Protein AF-0000000084778194 (afdb_homodimer)

Nearest PDB structures (foldseek):
  5vju-assembly1_A  TM=3.606E-01  e=4.394E-01  synthetic construct
  8d9p-assembly1_A  TM=3.685E-01  e=3.964E-01  synthetic construct
  8d9o-assembly1_A  TM=4.040E-01  e=1.294E+00  synthetic construct
  6z0c-assembly4_D  TM=4.060E-01  e=1.434E+00  Escherichia coli
  6z0c-assembly1_A  TM=3.832E-01  e=3.437E+00  Escherichia coli

Foldseek 3Di:
DPPPPPPPPPPPPPPPPPPLPQPPPVLLVVLLVLLVVLLVLLVLLLVLQQPLKDWFWDFPDPDPPTDTDIDMDHLVVDVLSVLLNVLSVVSNVVSVVVSVVSVVCVVVVPRCDLVNLVVLLVVLVVSLVSLVVSLVSLVVVLVCQCPNDPVVRGDHNCVGRVSSSVSSVSSSVSSVVSSVSSVVSSVSSVVSSVSSVD/DPPPPPPPPPPPPPPPPPPLPQPPPVLLVVLLVLLVVLLVLLVLLLVLQQPLKDWFWDFPDPDPPTDTDIDMDHLVVDVLSVLLNVLSVVSNVVSVVVSVVSVVCVVVVPRCDLVNLVVLLVVLVVSLVSLVVSLVSLVVVLVCQCPNDPVVRGDHNCVGRVSSSVSSVSSSVSSVVSSVSSVVSSVSSVVSSVSSVD

InterPro domains:
  IPR006459 Casparian strip membrane protein [TIGR01569] (32-192)
  IPR006702 Casparian strip membrane protein domain [PF04535] (29-180)
  IPR044173 Casparian strip membrane protein/CASP-like protein [PTHR36488] (27-194)

Radius of gyration: 29.41 Å; Cα contacts (8 Å, |Δi|>4): 562; chains: 2; bounding box: 45×120×62 Å

Secondary structure (DSSP, 8-state):
------------------------HHHHHHHHHHHHHHHHHHHHHHHHHHT-EEEEEEES-SSSS--EEEEEEEGGG-HHHHHHHHHHHHHHHHHHHHHHHHHHHHHTT----HHHHHHHHHHHHHHHHHHHHHHHHHHHHHHHHHH-BTTTTBPPSTTT-HHHHHHHHHHHHHHHHHHHHHHHHHHHHHHHHHHHH-/------------------------HHHHHHHHHHHHHHHHHHHHHHHHHHT-EEEEEEES-SSSS--EEEEEEEGGG-HHHHHHHHHHHHHHHHHHHHHHHHHHHHHTT----HHHHHHHHHHHHHHHHHHHHHHHHHHHHHHHHHH-BTTTTBPPSTTT-HHHHHHHHHHHHHHHHHHHHHHHHHHHHHHHHHHHH-

Structure (mmCIF, N/CA/C/O backbone):
data_AF-0000000084778194-model_v1
#
loop_
_entity.id
_entity.type
_entity.pdbx_description
1 polymer 'CASP-like protein'
#
loop_
_atom_site.group_PDB
_atom_site.id
_atom_site.type_symbol
_atom_site.label_atom_id
_atom_site.label_alt_id
_atom_site.label_comp_id
_atom_site.label_asym_id
_atom_site.label_entity_id
_atom_site.label_seq_id
_atom_site.pdbx_PDB_ins_code
_atom_site.Cartn_x
_atom_site.Cartn_y
_atom_site.Cartn_z
_atom_site.occupancy
_atom_site.B_iso_or_equiv
_atom_site.auth_seq_id
_atom_site.auth_comp_id
_atom_site.auth_asym_id
_atom_site.auth_atom_id
_atom_site.pdbx_PDB_model_num
ATOM 1 N N . MET A 1 1 ? -17.656 75.062 42.344 1 30.03 1 MET A N 1
ATOM 2 C CA . MET A 1 1 ? -18.234 74.438 41.188 1 30.03 1 MET A CA 1
ATOM 3 C C . MET A 1 1 ? -17.203 73.562 40.469 1 30.03 1 MET A C 1
ATOM 5 O O . MET A 1 1 ? -16.344 74.062 39.781 1 30.03 1 MET A O 1
ATOM 9 N N . ALA A 1 2 ? -16.594 72.5 41.094 1 41.78 2 ALA A N 1
ATOM 10 C CA . ALA A 1 2 ? -15.453 71.625 40.875 1 41.78 2 ALA A CA 1
ATOM 11 C C . ALA A 1 2 ? -15.664 70.812 39.625 1 41.78 2 ALA A C 1
ATOM 13 O O . ALA A 1 2 ? -16.656 70.062 39.5 1 41.78 2 ALA A O 1
ATOM 14 N N . THR A 1 3 ? -15.258 71.438 38.469 1 34.34 3 THR A N 1
ATOM 15 C CA . THR A 1 3 ? -15.336 70.875 37.125 1 34.34 3 THR A CA 1
ATOM 16 C C . THR A 1 3 ? -14.68 69.5 37.062 1 34.34 3 THR A C 1
ATOM 18 O O . THR A 1 3 ? -13.5 69.312 37.406 1 34.34 3 THR A O 1
ATOM 21 N N . ALA A 1 4 ? -15.438 68.438 37.312 1 41.94 4 ALA A N 1
ATOM 22 C CA . ALA A 1 4 ? -15.102 67 37.281 1 41.94 4 ALA A CA 1
ATOM 23 C C . ALA A 1 4 ? -14.43 66.625 35.969 1 41.94 4 ALA A C 1
ATOM 25 O O . ALA A 1 4 ? -14.984 66.875 34.875 1 41.94 4 ALA A O 1
ATOM 26 N N . GLU A 1 5 ? -13.109 66.938 35.875 1 35.25 5 GLU A N 1
ATOM 27 C CA . GLU A 1 5 ? -12.297 66.562 34.719 1 35.25 5 GLU A CA 1
ATOM 28 C C . GLU A 1 5 ? -12.633 65.125 34.281 1 35.25 5 GLU A C 1
ATOM 30 O O . GLU A 1 5 ? -12.617 64.188 35.094 1 35.25 5 GLU A O 1
ATOM 35 N N . ASP A 1 6 ? -13.492 64.938 33.312 1 33.59 6 ASP A N 1
ATOM 36 C CA . ASP A 1 6 ? -13.938 63.75 32.594 1 33.59 6 ASP A CA 1
ATOM 37 C C . ASP A 1 6 ? -12.742 62.906 32.156 1 33.59 6 ASP A C 1
ATOM 39 O O . ASP A 1 6 ? -11.867 63.375 31.438 1 33.59 6 ASP A O 1
ATOM 43 N N . SER A 1 7 ? -12.07 62.156 33.125 1 37.31 7 SER A N 1
ATOM 44 C CA . SER A 1 7 ? -11.055 61.188 32.812 1 37.31 7 SER A CA 1
ATOM 45 C C . SER A 1 7 ? -11.398 60.438 31.516 1 37.31 7 SER A C 1
ATOM 47 O O . SER A 1 7 ? -12.477 59.844 31.406 1 37.31 7 SER A O 1
ATOM 49 N N . GLY A 1 8 ? -11.078 61 30.375 1 33.31 8 GLY A N 1
ATOM 50 C CA . GLY A 1 8 ? -11.164 60.406 29.047 1 33.31 8 GLY A CA 1
ATOM 51 C C . GLY A 1 8 ? -10.766 58.938 29.031 1 33.31 8 GLY A C 1
ATOM 52 O O . GLY A 1 8 ? -9.594 58.594 29.219 1 33.31 8 GLY A O 1
ATOM 53 N N . LYS A 1 9 ? -11.57 58.094 29.719 1 40.88 9 LYS A N 1
ATOM 54 C CA . LYS A 1 9 ? -11.43 56.656 29.516 1 40.88 9 LYS A CA 1
ATOM 55 C C . LYS A 1 9 ? -11.148 56.312 28.047 1 40.88 9 LYS A C 1
ATOM 57 O O . LYS A 1 9 ? -11.984 56.594 27.188 1 40.88 9 LYS A O 1
ATOM 62 N N . THR A 1 10 ? -9.883 56.625 27.578 1 36.25 10 THR A N 1
ATOM 63 C CA . THR A 1 10 ? -9.469 56.062 26.312 1 36.25 10 THR A CA 1
ATOM 64 C C . THR A 1 10 ? -9.953 54.625 26.188 1 36.25 10 THR A C 1
ATOM 66 O O . THR A 1 10 ? -9.609 53.781 27.016 1 36.25 10 THR A O 1
ATOM 69 N N . THR A 1 11 ? -11.164 54.375 25.734 1 33.78 11 THR A N 1
ATOM 70 C CA . THR A 1 11 ? -11.656 53.062 25.328 1 33.78 11 THR A CA 1
ATOM 71 C C . THR A 1 11 ? -10.562 52.281 24.625 1 33.78 11 THR A C 1
ATOM 73 O O . THR A 1 11 ? -10.016 52.719 23.609 1 33.78 11 THR A O 1
ATOM 76 N N . LEU A 1 12 ? -9.617 51.656 25.375 1 32.69 12 LEU A N 1
ATOM 77 C CA . LEU A 1 12 ? -8.766 50.625 24.797 1 32.69 12 LEU A CA 1
ATOM 78 C C . LEU A 1 12 ? -9.5 49.844 23.719 1 32.69 12 LEU A C 1
ATOM 80 O O . LEU A 1 12 ? -10.547 49.25 23.984 1 32.69 12 LEU A O 1
ATOM 84 N N . GLU A 1 13 ? -9.617 50.438 22.5 1 32.16 13 GLU A N 1
ATOM 85 C CA . GLU A 1 13 ? -10.07 49.656 21.359 1 32.16 13 GLU A CA 1
ATOM 86 C C . GLU A 1 13 ? -9.586 48.219 21.438 1 32.16 13 GLU A C 1
ATOM 88 O O . GLU A 1 13 ? -8.391 47.969 21.578 1 32.16 13 GLU A O 1
ATOM 93 N N . SER A 1 14 ? -10.305 47.375 22.266 1 33 14 SER A N 1
ATOM 94 C CA . SER A 1 14 ? -10.164 45.938 22.172 1 33 14 SER A CA 1
ATOM 95 C C . SER A 1 14 ? -9.758 45.5 20.766 1 33 14 SER A C 1
ATOM 97 O O . SER A 1 14 ? -10.508 45.719 19.812 1 33 14 SER A O 1
ATOM 99 N N . GLY A 1 15 ? -8.648 45.938 20.25 1 31.7 15 GLY A N 1
ATOM 100 C CA . GLY A 1 15 ? -8.156 45.406 19 1 31.7 15 GLY A CA 1
ATOM 101 C C . GLY A 1 15 ? -8.602 43.969 18.75 1 31.7 15 GLY A C 1
ATOM 102 O O . GLY A 1 15 ? -8.289 43.062 19.547 1 31.7 15 GLY A O 1
ATOM 103 N N . HIS A 1 16 ? -9.859 43.75 18.312 1 33.34 16 HIS A N 1
ATOM 104 C CA . HIS A 1 16 ? -10.375 42.5 17.828 1 33.34 16 HIS A CA 1
ATOM 105 C C . HIS A 1 16 ? -9.281 41.688 17.125 1 33.34 16 HIS A C 1
ATOM 107 O O . HIS A 1 16 ? -8.703 42.156 16.141 1 33.34 16 HIS A O 1
ATOM 113 N N . ALA A 1 17 ? -8.367 41.125 17.812 1 37.56 17 ALA A N 1
ATOM 114 C CA . ALA A 1 17 ? -7.492 40.125 17.203 1 37.56 17 ALA A CA 1
ATOM 115 C C . ALA A 1 17 ? -8.18 39.438 16.031 1 37.56 17 ALA A C 1
ATOM 117 O O . ALA A 1 17 ? -9.359 39.094 16.109 1 37.56 17 ALA A O 1
ATOM 118 N N . PRO A 1 18 ? -7.871 39.75 14.781 1 36.03 18 PRO A N 1
ATOM 119 C CA . PRO A 1 18 ? -8.516 39.062 13.656 1 36.03 18 PRO A CA 1
ATOM 120 C C . PRO A 1 18 ? -8.844 37.625 13.969 1 36.03 18 PRO A C 1
ATOM 122 O O . PRO A 1 18 ? -8.094 36.938 14.68 1 36.03 18 PRO A O 1
ATOM 125 N N . ALA A 1 19 ? -10.102 37.281 14.156 1 36.75 19 ALA A N 1
ATOM 126 C CA . ALA A 1 19 ? -10.734 35.969 14.352 1 36.75 19 ALA A CA 1
ATOM 127 C C . ALA A 1 19 ? -9.945 34.875 13.648 1 36.75 19 ALA A C 1
ATOM 129 O O . ALA A 1 19 ? -9.555 35.031 12.484 1 36.75 19 ALA A O 1
ATOM 130 N N . ALA A 1 20 ? -9.008 34.312 14.148 1 41.56 20 ALA A N 1
ATOM 131 C CA . ALA A 1 20 ? -8.469 33.062 13.625 1 41.56 20 ALA A CA 1
ATOM 132 C C . ALA A 1 20 ? -9.523 32.281 12.82 1 41.56 20 ALA A C 1
ATOM 134 O O . ALA A 1 20 ? -10.578 31.938 13.352 1 41.56 20 ALA A O 1
ATOM 135 N N . SER A 1 21 ? -9.883 32.656 11.547 1 40.12 21 SER A N 1
ATOM 136 C CA . SER A 1 21 ? -10.945 32.156 10.672 1 40.12 21 SER A CA 1
ATOM 137 C C . SER A 1 21 ? -11.141 30.656 10.828 1 40.12 21 SER A C 1
ATOM 139 O O . SER A 1 21 ? -10.18 29.891 10.727 1 40.12 21 SER A O 1
ATOM 141 N N . ALA A 1 22 ? -11.953 30.109 11.68 1 45.72 22 ALA A N 1
ATOM 142 C CA . ALA A 1 22 ? -12.461 28.75 11.859 1 45.72 22 ALA A CA 1
ATOM 143 C C . ALA A 1 22 ? -12.539 28 10.523 1 45.72 22 ALA A C 1
ATOM 145 O O . ALA A 1 22 ? -12.875 28.594 9.492 1 45.72 22 ALA A O 1
ATOM 146 N N . PRO A 1 23 ? -11.688 27.062 10.227 1 53.03 23 PRO A N 1
ATOM 147 C CA . PRO A 1 23 ? -11.93 26.391 8.953 1 53.03 23 PRO A CA 1
ATOM 148 C C . PRO A 1 23 ? -13.414 26.266 8.633 1 53.03 23 PRO A C 1
ATOM 150 O O . PRO A 1 23 ? -14.227 26.047 9.531 1 53.03 23 PRO A O 1
ATOM 153 N N . PRO A 1 24 ? -13.812 26.828 7.492 1 53.28 24 PRO A N 1
ATOM 154 C CA . PRO A 1 24 ? -15.234 26.891 7.125 1 53.28 24 PRO A CA 1
ATOM 155 C C . PRO A 1 24 ? -15.938 25.547 7.309 1 53.28 24 PRO A C 1
ATOM 157 O O . PRO A 1 24 ? -15.297 24.484 7.234 1 53.28 24 PRO A O 1
ATOM 160 N N . VAL A 1 25 ? -17.125 25.438 8.008 1 56.72 25 VAL A N 1
ATOM 161 C CA . VAL A 1 25 ? -18.172 24.422 8.148 1 56.72 25 VAL A CA 1
ATOM 162 C C . VAL A 1 25 ? -18.125 23.484 6.957 1 56.72 25 VAL A C 1
ATOM 164 O O . VAL A 1 25 ? -18.359 22.266 7.105 1 56.72 25 VAL A O 1
ATOM 167 N N . SER A 1 26 ? -17.422 23.906 5.82 1 69.38 26 SER A N 1
ATOM 168 C CA . SER A 1 26 ? -17.484 23.172 4.57 1 69.38 26 SER A CA 1
ATOM 169 C C . SER A 1 26 ? -16.469 22.031 4.562 1 69.38 26 SER A C 1
ATOM 171 O O . SER A 1 26 ? -16.75 20.938 4.051 1 69.38 26 SER A O 1
ATOM 173 N N . LEU A 1 27 ? -15.508 22.109 5.469 1 81.19 27 LEU A N 1
ATOM 174 C CA . LEU A 1 27 ? -14.508 21.047 5.418 1 81.19 27 LEU A CA 1
ATOM 175 C C . LEU A 1 27 ? -14.922 19.875 6.289 1 81.19 27 LEU A C 1
ATOM 177 O O . LEU A 1 27 ? -14.648 18.719 5.945 1 81.19 27 LEU A O 1
ATOM 181 N N . PHE A 1 28 ? -15.789 20.219 7.223 1 82.06 28 PHE A N 1
ATOM 182 C CA . PHE A 1 28 ? -16.25 19.141 8.102 1 82.06 28 PHE A CA 1
ATOM 183 C C . PHE A 1 28 ? -17.328 18.312 7.426 1 82.06 28 PHE A C 1
ATOM 185 O O . PHE A 1 28 ? -17.375 17.094 7.605 1 82.06 28 PHE A O 1
ATOM 192 N N . SER A 1 29 ? -18.078 19.016 6.746 1 85.94 29 SER A N 1
ATOM 193 C CA . SER A 1 29 ? -19.094 18.281 6.004 1 85.94 29 SER A CA 1
ATOM 194 C C . SER A 1 29 ? -18.469 17.391 4.934 1 85.94 29 SER A C 1
ATOM 196 O O . SER A 1 29 ? -18.938 16.281 4.703 1 85.94 29 SER A O 1
ATOM 198 N N . ALA A 1 30 ? -17.5 17.891 4.27 1 90.12 30 ALA A N 1
ATOM 199 C CA . ALA A 1 30 ? -16.797 17.1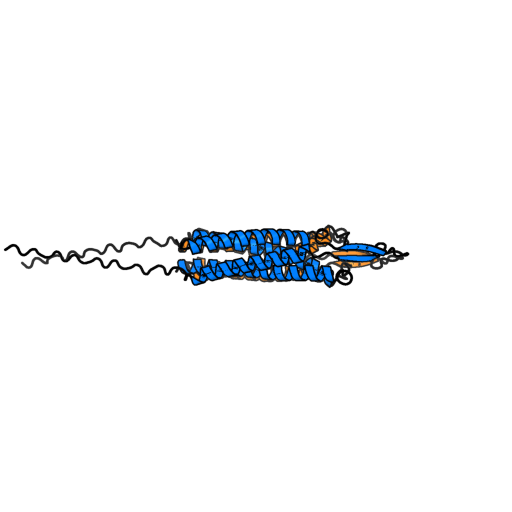09 3.26 1 90.12 30 ALA A CA 1
ATOM 200 C C . ALA A 1 30 ? -16.109 15.891 3.883 1 90.12 30 ALA A C 1
ATOM 202 O O . ALA A 1 30 ? -16.109 14.805 3.295 1 90.12 30 ALA A O 1
ATOM 203 N N . ASP A 1 31 ? -15.633 16.109 5.016 1 92.12 31 ASP A N 1
ATOM 204 C CA . ASP A 1 31 ? -15.008 15.008 5.75 1 92.12 31 ASP A CA 1
ATOM 205 C C . ASP A 1 31 ? -16.016 13.906 6.07 1 92.12 31 ASP A C 1
ATOM 207 O O . ASP A 1 31 ? -15.734 12.727 5.871 1 92.12 31 ASP A O 1
ATOM 211 N N . LEU A 1 32 ? -17.141 14.289 6.508 1 91.81 32 LEU A N 1
ATOM 212 C CA . LEU A 1 32 ? -18.188 13.336 6.871 1 91.81 32 LEU A CA 1
ATOM 213 C C . LEU A 1 32 ? -18.672 12.562 5.645 1 91.81 32 LEU A C 1
ATOM 215 O O . LEU A 1 32 ? -18.844 11.344 5.703 1 91.81 32 LEU A O 1
ATOM 219 N N . VAL A 1 33 ? -18.812 13.227 4.586 1 93.75 33 VAL A N 1
ATOM 220 C CA . VAL A 1 33 ? -19.266 12.578 3.359 1 93.75 33 VAL A CA 1
ATOM 221 C C . VAL A 1 33 ? -18.234 11.57 2.883 1 93.75 33 VAL A C 1
ATOM 223 O O . VAL A 1 33 ? -18.578 10.453 2.482 1 93.75 33 VAL A O 1
ATOM 226 N N . LEU A 1 34 ? -17.016 11.93 2.967 1 96.12 34 LEU A N 1
ATOM 227 C CA . LEU A 1 34 ? -15.953 11.031 2.521 1 96.12 34 LEU A CA 1
ATOM 228 C C . LEU A 1 34 ? -15.859 9.805 3.426 1 96.12 34 LEU A C 1
ATOM 230 O O . LEU A 1 34 ? -15.602 8.695 2.953 1 96.12 34 LEU A O 1
ATOM 234 N N . ARG A 1 35 ? -16.109 9.984 4.652 1 96.5 35 ARG A N 1
ATOM 235 C CA . ARG A 1 35 ? -16.047 8.859 5.582 1 96.5 35 ARG A CA 1
ATOM 236 C C . ARG A 1 35 ? -17.219 7.91 5.375 1 96.5 35 ARG A C 1
ATOM 238 O O . ARG A 1 35 ? -17.062 6.691 5.504 1 96.5 35 ARG A O 1
ATOM 245 N N . LEU A 1 36 ? -18.312 8.445 5.039 1 96.25 36 LEU A N 1
ATOM 246 C CA . LEU A 1 36 ? -19.453 7.609 4.734 1 96.25 36 LEU A CA 1
ATOM 247 C C . LEU A 1 36 ? -19.25 6.844 3.432 1 96.25 36 LEU A C 1
ATOM 249 O O . LEU A 1 36 ? -19.625 5.672 3.326 1 96.25 36 LEU A O 1
ATOM 253 N N . LEU A 1 37 ? -18.672 7.543 2.518 1 97.19 37 LEU A N 1
ATOM 254 C CA . LEU A 1 37 ? -18.344 6.887 1.258 1 97.19 37 LEU A CA 1
ATOM 255 C C . LEU A 1 37 ? -17.328 5.77 1.478 1 97.19 37 LEU A C 1
ATOM 257 O O . LEU A 1 37 ? -17.438 4.703 0.868 1 97.19 37 LEU A O 1
ATOM 261 N N . LEU A 1 38 ? -16.391 6.094 2.332 1 98.06 38 LEU A N 1
ATOM 262 C CA . LEU A 1 38 ? -15.398 5.082 2.678 1 98.06 38 LEU A CA 1
ATOM 263 C C . LEU A 1 38 ? -16.062 3.857 3.301 1 98.06 38 LEU A C 1
ATOM 265 O O . LEU A 1 38 ? -15.719 2.723 2.969 1 98.06 38 LEU A O 1
ATOM 269 N N . PHE A 1 39 ? -17.031 4.035 4.141 1 97.75 39 PHE A N 1
ATOM 270 C CA . PHE A 1 39 ? -17.75 2.941 4.781 1 97.75 39 PHE A CA 1
ATOM 271 C C . PHE A 1 39 ? -18.531 2.133 3.756 1 97.75 39 PHE A C 1
ATOM 273 O O . PHE A 1 39 ? -18.453 0.903 3.736 1 97.75 39 PHE A O 1
ATOM 280 N N . ALA A 1 40 ? -19.188 2.814 2.91 1 97.69 40 ALA A N 1
ATOM 281 C CA . ALA A 1 40 ? -20 2.139 1.903 1 97.69 40 ALA A CA 1
ATOM 282 C C . ALA A 1 40 ? -19.125 1.346 0.934 1 97.69 40 ALA A C 1
ATOM 284 O O . ALA A 1 40 ? -19.438 0.196 0.611 1 97.69 40 ALA A O 1
ATOM 285 N N . ALA A 1 41 ? -18.078 1.978 0.493 1 97.94 41 ALA A N 1
ATOM 286 C CA . ALA A 1 41 ? -17.172 1.311 -0.443 1 97.94 41 ALA A CA 1
ATOM 287 C C . ALA A 1 41 ? -16.5 0.103 0.206 1 97.94 41 ALA A C 1
ATOM 289 O O . ALA A 1 41 ? -16.359 -0.946 -0.424 1 97.94 41 ALA A O 1
ATOM 290 N N . SER A 1 42 ? -16.125 0.217 1.456 1 98.19 42 SER A N 1
ATOM 291 C CA . SER A 1 42 ? -15.477 -0.886 2.156 1 98.19 42 SER A CA 1
ATOM 292 C C . SER A 1 42 ? -16.453 -2.033 2.406 1 98.19 42 SER A C 1
ATOM 294 O O . SER A 1 42 ? -16.094 -3.203 2.252 1 98.19 42 SER A O 1
ATOM 296 N N . LEU A 1 43 ? -17.641 -1.698 2.746 1 97.69 43 LEU A N 1
ATOM 297 C CA . LEU A 1 43 ? -18.656 -2.719 2.982 1 97.69 43 LEU A CA 1
ATOM 298 C C . LEU A 1 43 ? -19 -3.461 1.693 1 97.69 43 LEU A C 1
ATOM 300 O O . LEU A 1 43 ? -19.094 -4.691 1.689 1 97.69 43 LEU A O 1
ATOM 304 N N . SER A 1 44 ? -19.109 -2.717 0.668 1 98 44 SER A N 1
ATOM 305 C CA . SER A 1 44 ? -19.391 -3.33 -0.625 1 98 44 SER A CA 1
ATOM 306 C C . SER A 1 44 ? -18.25 -4.25 -1.06 1 98 44 SER A C 1
ATOM 308 O O . SER A 1 44 ? -18.5 -5.355 -1.552 1 98 44 SER A O 1
ATOM 310 N N . ALA A 1 45 ? -17.047 -3.775 -0.872 1 98.38 45 ALA A N 1
ATOM 311 C CA . ALA A 1 45 ? -15.883 -4.598 -1.214 1 98.38 45 ALA A CA 1
ATOM 312 C C . ALA A 1 45 ? -15.844 -5.867 -0.367 1 98.38 45 ALA A C 1
ATOM 314 O O . ALA A 1 45 ? -15.508 -6.941 -0.866 1 98.38 45 ALA A O 1
ATOM 315 N N . LEU A 1 46 ? -16.188 -5.719 0.85 1 97.56 46 LEU A N 1
ATOM 316 C CA . LEU A 1 46 ? -16.203 -6.848 1.774 1 97.56 46 LEU A CA 1
ATOM 317 C C . LEU A 1 46 ? -17.25 -7.883 1.347 1 97.56 46 LEU A C 1
ATOM 319 O O . LEU A 1 46 ? -16.938 -9.078 1.298 1 97.56 46 LEU A O 1
ATOM 323 N N . VAL A 1 47 ? -18.359 -7.473 0.997 1 96.81 47 VAL A N 1
ATOM 324 C CA . VAL A 1 47 ? -19.438 -8.375 0.579 1 96.81 47 VAL A CA 1
ATOM 325 C C . VAL A 1 47 ? -19.031 -9.078 -0.72 1 96.81 47 VAL A C 1
ATOM 327 O O . VAL A 1 47 ? -19.234 -10.281 -0.865 1 96.81 47 VAL A O 1
ATOM 330 N N . MET A 1 48 ? -18.469 -8.336 -1.614 1 97.31 48 MET A N 1
ATOM 331 C CA . MET A 1 48 ? -18.047 -8.922 -2.881 1 97.31 48 MET A CA 1
ATOM 332 C C . MET A 1 48 ? -16.984 -9.992 -2.654 1 97.31 48 MET A C 1
ATOM 334 O O . MET A 1 48 ? -16.984 -11.031 -3.322 1 97.31 48 MET A O 1
ATOM 338 N N . LEU A 1 49 ? -16.125 -9.742 -1.748 1 97.38 49 LEU A N 1
ATOM 339 C CA . LEU A 1 49 ? -15.07 -10.703 -1.476 1 97.38 49 LEU A CA 1
ATOM 340 C C . LEU A 1 49 ? -15.617 -11.945 -0.776 1 97.38 49 LEU A C 1
ATOM 342 O O . LEU A 1 49 ? -15.234 -13.07 -1.098 1 97.38 49 LEU A O 1
ATOM 346 N N . LEU A 1 50 ? -16.547 -11.727 0.111 1 95.81 50 LEU A N 1
ATOM 347 C CA . LEU A 1 50 ? -17.141 -12.828 0.869 1 95.81 50 LEU A CA 1
ATOM 348 C C . LEU A 1 50 ? -18 -13.711 -0.032 1 95.81 50 LEU A C 1
ATOM 350 O O . LEU A 1 50 ? -18.156 -14.906 0.228 1 95.81 50 LEU A O 1
ATOM 354 N N . THR A 1 51 ? -18.484 -13.141 -1.06 1 95.12 51 THR A N 1
ATOM 355 C CA . THR A 1 51 ? -19.359 -13.883 -1.961 1 95.12 51 THR A CA 1
ATOM 356 C C . THR A 1 51 ? -18.562 -14.453 -3.131 1 95.12 51 THR A C 1
ATOM 358 O O . THR A 1 51 ? -19.125 -15.125 -4 1 95.12 51 THR A O 1
ATOM 361 N N . ALA A 1 52 ? -17.297 -14.273 -3.123 1 95.25 52 ALA A N 1
ATOM 362 C CA . ALA A 1 52 ? -16.453 -14.805 -4.184 1 95.25 52 ALA A CA 1
ATOM 363 C C . ALA A 1 52 ? -16.234 -16.312 -4.008 1 95.25 52 ALA A C 1
ATOM 365 O O . ALA A 1 52 ? -15.242 -16.734 -3.395 1 95.25 52 ALA A O 1
ATOM 366 N N . LYS A 1 53 ? -17.125 -17.078 -4.445 1 93.5 53 LYS A N 1
ATOM 367 C CA . LYS A 1 53 ? -17.062 -18.531 -4.402 1 93.5 53 LYS A CA 1
ATOM 368 C C . LYS A 1 53 ? -17.594 -19.141 -5.695 1 93.5 53 LYS A C 1
ATOM 370 O O . LYS A 1 53 ? -18.562 -18.641 -6.273 1 93.5 53 LYS A O 1
ATOM 375 N N . GLN A 1 54 ? -16.781 -20.125 -6.148 1 93.44 54 GLN A N 1
ATOM 376 C CA . GLN A 1 54 ? -17.172 -20.828 -7.363 1 93.44 54 GLN A CA 1
ATOM 377 C C . GLN A 1 54 ? -16.578 -22.234 -7.402 1 93.44 54 GLN A C 1
ATOM 379 O O . GLN A 1 54 ? -15.422 -22.422 -7.035 1 93.44 54 GLN A O 1
ATOM 384 N N . THR A 1 55 ? -17.406 -23.188 -7.781 1 92.19 55 THR A N 1
ATOM 385 C CA . THR A 1 55 ? -16.953 -24.562 -7.953 1 92.19 55 THR A CA 1
ATOM 386 C C . THR A 1 55 ? -16.844 -24.922 -9.43 1 92.19 55 THR A C 1
ATOM 388 O O . THR A 1 55 ? -17.734 -24.594 -10.219 1 92.19 55 THR A O 1
ATOM 391 N N . ALA A 1 56 ? -15.688 -25.375 -9.805 1 89.56 56 ALA A N 1
ATOM 392 C CA . ALA A 1 56 ? -15.484 -25.812 -11.188 1 89.56 56 ALA A CA 1
ATOM 393 C C . ALA A 1 56 ? -14.898 -27.219 -11.242 1 89.56 56 ALA A C 1
ATOM 395 O O . ALA A 1 56 ? -14.336 -27.703 -10.258 1 89.56 56 ALA A O 1
ATOM 396 N N . ILE A 1 57 ? -15.109 -27.891 -12.43 1 84.5 57 ILE A N 1
ATOM 397 C CA . ILE A 1 57 ? -14.578 -29.234 -12.641 1 84.5 57 ILE A CA 1
ATOM 398 C C . ILE A 1 57 ? -13.188 -29.141 -13.273 1 84.5 57 ILE A C 1
ATOM 400 O O . ILE A 1 57 ? -13.039 -28.609 -14.383 1 84.5 57 ILE A O 1
ATOM 404 N N . VAL A 1 58 ? -12.266 -29.469 -12.43 1 79.69 58 VAL A N 1
ATOM 405 C CA . VAL A 1 58 ? -10.898 -29.375 -12.938 1 79.69 58 VAL A CA 1
ATOM 406 C C . VAL A 1 58 ? -10.227 -30.734 -12.859 1 79.69 58 VAL A C 1
ATOM 408 O O . VAL A 1 58 ? -10.672 -31.609 -12.117 1 79.69 58 VAL A O 1
ATOM 411 N N . SER A 1 59 ? -9.195 -30.891 -13.883 1 75.31 59 SER A N 1
ATOM 412 C CA . SER A 1 59 ? -8.422 -32.125 -13.852 1 75.31 59 SER A CA 1
ATOM 413 C C . SER A 1 59 ? -7.43 -32.125 -12.688 1 75.31 59 SER A C 1
ATOM 415 O O . SER A 1 59 ? -6.566 -31.25 -12.609 1 75.31 59 SER A O 1
ATOM 417 N N . VAL A 1 60 ? -7.602 -33 -11.719 1 67.06 60 VAL A N 1
ATOM 418 C CA . VAL A 1 60 ? -6.766 -33.062 -10.523 1 67.06 60 VAL A CA 1
ATOM 419 C C . VAL A 1 60 ? -5.488 -33.844 -10.82 1 67.06 60 VAL A C 1
ATOM 421 O O . VAL A 1 60 ? -4.484 -33.688 -10.125 1 67.06 60 VAL A O 1
ATOM 424 N N . VAL A 1 61 ? -5.559 -34.75 -11.727 1 60.44 61 VAL A N 1
ATOM 425 C CA . VAL A 1 61 ? -4.387 -35.531 -12.086 1 60.44 61 VAL A CA 1
ATOM 426 C C . VAL A 1 61 ? -3.92 -35.188 -13.492 1 60.44 61 VAL A C 1
ATOM 428 O O . VAL A 1 61 ? -4.719 -35.156 -14.43 1 60.44 61 VAL A O 1
ATOM 431 N N . LEU A 1 62 ? -2.699 -34.594 -13.578 1 59.72 62 LEU A N 1
ATOM 432 C CA . LEU A 1 62 ? -2.156 -34.094 -14.836 1 59.72 62 LEU A CA 1
ATOM 433 C C . LEU A 1 62 ? -1.671 -35.25 -15.719 1 59.72 62 LEU A C 1
ATOM 435 O O . LEU A 1 62 ? -1.322 -35.031 -16.875 1 59.72 62 LEU A O 1
ATOM 439 N N . THR A 1 63 ? -1.623 -36.438 -15.203 1 58.47 63 THR A N 1
ATOM 440 C CA . THR A 1 63 ? -1.213 -37.594 -15.992 1 58.47 63 THR A CA 1
ATOM 441 C C . THR A 1 63 ? -2.424 -38.438 -16.406 1 58.47 63 THR A C 1
ATOM 443 O O . THR A 1 63 ? -3.363 -38.594 -15.617 1 58.47 63 THR A O 1
ATOM 446 N N . PRO A 1 64 ? -2.326 -38.844 -17.656 1 63.03 64 PRO A N 1
ATOM 447 C CA . PRO A 1 64 ? -3.424 -39.719 -18.047 1 63.03 64 PRO A CA 1
ATOM 448 C C . PRO A 1 64 ? -3.547 -40.969 -17.156 1 63.03 64 PRO A C 1
ATOM 450 O O . PRO A 1 64 ? -2.539 -41.469 -16.672 1 63.03 64 PRO A O 1
ATOM 453 N N . PRO A 1 65 ? -4.902 -41.406 -16.906 1 66.31 65 PRO A N 1
ATOM 454 C CA . PRO A 1 65 ? -6.211 -40.875 -17.297 1 66.31 65 PRO A CA 1
ATOM 455 C C . PRO A 1 65 ? -6.641 -39.688 -16.438 1 66.31 65 PRO A C 1
ATOM 457 O O . PRO A 1 65 ? -6.52 -39.75 -15.211 1 66.31 65 PRO A O 1
ATOM 460 N N . PHE A 1 66 ? -7.074 -38.594 -17.078 1 65.75 66 PHE A N 1
ATOM 461 C CA . PHE A 1 66 ? -7.457 -37.344 -16.422 1 65.75 66 PHE A CA 1
ATOM 462 C C . PHE A 1 66 ? -8.641 -37.562 -15.484 1 65.75 66 PHE A C 1
ATOM 464 O O . PHE A 1 66 ? -9.609 -38.25 -15.852 1 65.75 66 PHE A O 1
ATOM 471 N N . ARG A 1 67 ? -8.414 -37.375 -14.172 1 74.06 67 ARG A N 1
ATOM 472 C CA . ARG A 1 67 ? -9.516 -37.438 -13.211 1 74.06 67 ARG A CA 1
ATOM 473 C C . ARG A 1 67 ? -10.07 -36.062 -12.93 1 74.06 67 ARG A C 1
ATOM 475 O O . ARG A 1 67 ? -9.328 -35.156 -12.5 1 74.06 67 ARG A O 1
ATOM 482 N N . LEU A 1 68 ? -11.289 -35.938 -13.398 1 80.75 68 LEU A N 1
ATOM 483 C CA . LEU A 1 68 ? -11.969 -34.656 -13.195 1 80.75 68 LEU A CA 1
ATOM 484 C C . LEU A 1 68 ? -12.672 -34.625 -11.844 1 80.75 68 LEU A C 1
ATOM 486 O O . LEU A 1 68 ? -13.258 -35.625 -11.422 1 80.75 68 LEU A O 1
ATOM 490 N N . ALA A 1 69 ? -12.375 -33.625 -10.969 1 82 69 ALA A N 1
ATOM 491 C CA . ALA A 1 69 ? -13.039 -33.438 -9.68 1 82 69 ALA A CA 1
ATOM 492 C C . ALA A 1 69 ? -13.453 -31.984 -9.477 1 82 69 ALA A C 1
ATOM 494 O O . ALA A 1 69 ? -12.828 -31.062 -10.031 1 82 69 ALA A O 1
ATOM 495 N N . PRO A 1 70 ? -14.586 -31.938 -8.781 1 86.06 70 PRO A N 1
ATOM 496 C CA . PRO A 1 70 ? -15.008 -30.562 -8.477 1 86.06 70 PRO A CA 1
ATOM 497 C C . PRO A 1 70 ? -14.102 -29.891 -7.449 1 86.06 70 PRO A C 1
ATOM 499 O O . PRO A 1 70 ? -13.867 -30.438 -6.371 1 86.06 70 PRO A O 1
ATOM 502 N N . VAL A 1 71 ? -13.539 -28.797 -7.824 1 87.69 71 VAL A N 1
ATOM 503 C CA . VAL A 1 71 ? -12.68 -28.031 -6.926 1 87.69 71 VAL A CA 1
ATOM 504 C C . VAL A 1 71 ? -13.266 -26.641 -6.723 1 87.69 71 VAL A C 1
ATOM 506 O O . VAL A 1 71 ? -13.578 -25.938 -7.688 1 87.69 71 VAL A O 1
ATOM 509 N N . ALA A 1 72 ? -13.414 -26.25 -5.512 1 90.12 72 ALA A N 1
ATOM 510 C CA . ALA A 1 72 ? -13.984 -24.953 -5.18 1 90.12 72 ALA A CA 1
ATOM 511 C C . ALA A 1 72 ? -12.891 -23.891 -5.004 1 90.12 72 ALA A C 1
ATOM 513 O O . ALA A 1 72 ? -11.836 -24.172 -4.441 1 90.12 72 ALA A O 1
ATOM 514 N N . ALA A 1 73 ? -13.219 -22.797 -5.562 1 90.5 73 ALA A N 1
ATOM 515 C CA . ALA A 1 73 ? -12.359 -21.641 -5.352 1 90.5 73 ALA A CA 1
ATOM 516 C C . ALA A 1 73 ? -12.992 -20.672 -4.352 1 90.5 73 ALA A C 1
ATOM 518 O O . ALA A 1 73 ? -14.125 -20.219 -4.535 1 90.5 73 ALA A O 1
ATOM 519 N N . GLN A 1 74 ? -12.227 -20.406 -3.289 1 91.44 74 GLN A N 1
ATOM 520 C CA . GLN A 1 74 ? -12.664 -19.5 -2.234 1 91.44 74 GLN A CA 1
ATOM 521 C C . GLN A 1 74 ? -11.555 -18.547 -1.824 1 91.44 74 GLN A C 1
ATOM 523 O O . GLN A 1 74 ? -10.375 -18.828 -2.037 1 91.44 74 GLN A O 1
ATOM 528 N N . PHE A 1 75 ? -11.992 -17.469 -1.217 1 89.69 75 PHE A N 1
ATOM 529 C CA . PHE A 1 75 ? -11.008 -16.484 -0.786 1 89.69 75 PHE A CA 1
ATOM 530 C C . PHE A 1 75 ? -10.086 -17.062 0.28 1 89.69 75 PHE A C 1
ATOM 532 O O . PHE A 1 75 ? -8.938 -16.641 0.404 1 89.69 75 PHE A O 1
ATOM 539 N N . LYS A 1 76 ? -10.523 -17.984 1.044 1 89.88 76 LYS A N 1
ATOM 540 C CA . LYS A 1 76 ? -9.758 -18.547 2.154 1 89.88 76 LYS A CA 1
ATOM 541 C C . LYS A 1 76 ? -8.57 -19.359 1.651 1 89.88 76 LYS A C 1
ATOM 543 O O . LYS A 1 76 ? -7.645 -19.656 2.414 1 89.88 76 LYS A O 1
ATOM 548 N N . ASP A 1 77 ? -8.594 -19.719 0.45 1 89.75 77 ASP A N 1
ATOM 549 C CA . ASP A 1 77 ? -7.527 -20.531 -0.126 1 89.75 77 ASP A CA 1
ATOM 550 C C . ASP A 1 77 ? -6.32 -19.672 -0.507 1 89.75 77 ASP A C 1
ATOM 552 O O . ASP A 1 77 ? -5.281 -20.203 -0.914 1 89.75 77 ASP A O 1
ATOM 556 N N . SER A 1 78 ? -6.469 -18.422 -0.427 1 92.81 78 SER A N 1
ATOM 557 C CA . SER A 1 78 ? -5.383 -17.5 -0.768 1 92.81 78 SER A CA 1
ATOM 558 C C . SER A 1 78 ? -5.086 -16.547 0.383 1 92.81 78 SER A C 1
ATOM 560 O O . SER A 1 78 ? -5.934 -15.734 0.756 1 92.81 78 SER A O 1
ATOM 562 N N . PRO A 1 79 ? -3.912 -16.625 0.926 1 94.56 79 PRO A N 1
ATOM 563 C CA . PRO A 1 79 ? -3.543 -15.688 1.991 1 94.56 79 PRO A CA 1
ATOM 564 C C . PRO A 1 79 ? -3.641 -14.227 1.555 1 94.56 79 PRO A C 1
ATOM 566 O O . PRO A 1 79 ? -3.926 -13.352 2.377 1 94.56 79 PRO A O 1
ATOM 569 N N . ALA A 1 80 ? -3.324 -13.977 0.323 1 96 80 ALA A N 1
ATOM 570 C CA . ALA A 1 80 ? -3.42 -12.617 -0.202 1 96 80 ALA A CA 1
ATOM 571 C C . ALA A 1 80 ? -4.836 -12.07 -0.057 1 96 80 ALA A C 1
ATOM 573 O O . ALA A 1 80 ? -5.027 -10.922 0.343 1 96 80 ALA A O 1
ATOM 574 N N . LEU A 1 81 ? -5.832 -12.891 -0.317 1 96.94 81 LEU A N 1
ATOM 575 C CA . LEU A 1 81 ? -7.227 -12.469 -0.255 1 96.94 81 LEU A CA 1
ATOM 576 C C . LEU A 1 81 ? -7.707 -12.391 1.19 1 96.94 81 LEU A C 1
ATOM 578 O O . LEU A 1 81 ? -8.547 -11.547 1.525 1 96.94 81 LEU A O 1
ATOM 582 N N . ILE A 1 82 ? -7.121 -13.188 1.995 1 97 82 ILE A N 1
ATOM 583 C CA . ILE A 1 82 ? -7.414 -13.086 3.422 1 97 82 ILE A CA 1
ATOM 584 C C . ILE A 1 82 ? -6.914 -11.75 3.963 1 97 82 ILE A C 1
ATOM 586 O O . ILE A 1 82 ? -7.598 -11.094 4.75 1 97 82 ILE A O 1
ATOM 590 N N . TYR A 1 83 ? -5.746 -11.461 3.551 1 97.62 83 TYR A N 1
ATOM 591 C CA . TYR A 1 83 ? -5.195 -10.18 3.963 1 97.62 83 TYR A CA 1
ATOM 592 C C . TYR A 1 83 ? -6.09 -9.031 3.508 1 97.62 83 TYR A C 1
ATOM 594 O O . TYR A 1 83 ? -6.355 -8.102 4.273 1 97.62 83 TYR A O 1
ATOM 602 N N . LEU A 1 84 ? -6.531 -9.078 2.322 1 98.12 84 LEU A N 1
ATOM 603 C CA . LEU A 1 84 ? -7.445 -8.047 1.836 1 98.12 84 LEU A CA 1
ATOM 604 C C . LEU A 1 84 ? -8.727 -8.016 2.662 1 98.12 84 LEU A C 1
ATOM 606 O O . LEU A 1 84 ? -9.219 -6.945 3.014 1 98.12 84 LEU A O 1
ATOM 610 N N . LEU A 1 85 ? -9.211 -9.172 3.006 1 97.88 85 LEU A N 1
ATOM 611 C CA . LEU A 1 85 ? -10.438 -9.273 3.801 1 97.88 85 LEU A CA 1
ATOM 612 C C . LEU A 1 85 ? -10.25 -8.609 5.164 1 97.88 85 LEU A C 1
ATOM 614 O O . LEU A 1 85 ? -11.102 -7.824 5.594 1 97.88 85 LEU A O 1
ATOM 618 N N . VAL A 1 86 ? -9.219 -8.922 5.797 1 97.62 86 VAL A N 1
ATOM 619 C CA . VAL A 1 86 ? -8.945 -8.375 7.121 1 97.62 86 VAL A CA 1
ATOM 620 C C . VAL A 1 86 ? -8.781 -6.855 7.027 1 97.62 86 VAL A C 1
ATOM 622 O O . VAL A 1 86 ? -9.336 -6.117 7.844 1 97.62 86 VAL A O 1
ATOM 625 N N . ALA A 1 87 ? -8.031 -6.445 6.012 1 97.88 87 ALA A N 1
ATOM 626 C CA . ALA A 1 87 ? -7.824 -5.012 5.828 1 97.88 87 ALA A CA 1
ATOM 627 C C . ALA A 1 87 ? -9.148 -4.293 5.59 1 97.88 87 ALA A C 1
ATOM 629 O O . ALA A 1 87 ? -9.383 -3.211 6.133 1 97.88 87 ALA A O 1
ATOM 630 N N . LEU A 1 88 ? -9.977 -4.902 4.797 1 98.25 88 LEU A N 1
ATOM 631 C CA . LEU A 1 88 ? -11.281 -4.309 4.52 1 98.25 88 LEU A CA 1
ATOM 632 C C . LEU A 1 88 ? -12.141 -4.266 5.777 1 98.25 88 LEU A C 1
ATOM 634 O O . LEU A 1 88 ? -12.828 -3.277 6.031 1 98.25 88 LEU A O 1
ATOM 638 N N . CYS A 1 89 ? -12.062 -5.277 6.59 1 97.94 89 CYS A N 1
ATOM 639 C CA . CYS A 1 89 ? -12.836 -5.328 7.824 1 97.94 89 CYS A CA 1
ATOM 640 C C . CYS A 1 89 ? -12.406 -4.215 8.781 1 97.94 89 CYS A C 1
ATOM 642 O O . CYS A 1 89 ? -13.25 -3.475 9.289 1 97.94 89 CYS A O 1
ATOM 644 N N . VAL A 1 90 ? -11.164 -4.09 8.922 1 97.19 90 VAL A N 1
ATOM 645 C CA . VAL A 1 90 ? -10.656 -3.092 9.859 1 97.19 90 VAL A CA 1
ATOM 646 C C . VAL A 1 90 ? -10.945 -1.69 9.32 1 97.19 90 VAL A C 1
ATOM 648 O O . VAL A 1 90 ? -11.273 -0.782 10.094 1 97.19 90 VAL A O 1
ATOM 651 N N . THR A 1 91 ? -10.789 -1.533 8.055 1 97.25 91 THR A N 1
ATOM 652 C CA . THR A 1 91 ? -11.078 -0.234 7.453 1 97.25 91 THR A CA 1
ATOM 653 C C . THR A 1 91 ? -12.562 0.108 7.59 1 97.25 91 THR A C 1
ATOM 655 O O . THR A 1 91 ? -12.914 1.264 7.832 1 97.25 91 THR A O 1
ATOM 658 N N . CYS A 1 92 ? -13.367 -0.893 7.414 1 96.81 92 CYS A N 1
ATOM 659 C CA . CYS A 1 92 ? -14.805 -0.696 7.582 1 96.81 92 CYS A CA 1
ATOM 660 C C . CYS A 1 92 ? -15.133 -0.261 9 1 96.81 92 CYS A C 1
ATOM 662 O O . CYS A 1 92 ? -15.891 0.692 9.203 1 96.81 92 CYS A O 1
ATOM 664 N N . LEU A 1 93 ? -14.594 -0.863 9.953 1 96.69 93 LEU A N 1
ATOM 665 C CA . LEU A 1 93 ? -14.805 -0.504 11.352 1 96.69 93 LEU A CA 1
ATOM 666 C C . LEU A 1 93 ? -14.266 0.895 11.641 1 96.69 93 LEU A C 1
ATOM 668 O O . LEU A 1 93 ? -14.938 1.696 12.297 1 96.69 93 LEU A O 1
ATOM 672 N N . TYR A 1 94 ? -13.141 1.158 11.148 1 97.19 94 TYR A N 1
ATOM 673 C CA . TYR A 1 94 ? -12.523 2.467 11.336 1 97.19 94 TYR A CA 1
ATOM 674 C C . TYR A 1 94 ? -13.391 3.57 10.742 1 97.19 94 TYR A C 1
ATOM 676 O O . TYR A 1 94 ? -13.594 4.613 11.367 1 97.19 94 TYR A O 1
ATOM 684 N N . SER A 1 95 ? -13.82 3.359 9.547 1 95.94 95 SER A N 1
ATOM 685 C CA . SER A 1 95 ? -14.641 4.367 8.891 1 95.94 95 SER A CA 1
ATOM 686 C C . SER A 1 95 ? -15.938 4.613 9.656 1 95.94 95 SER A C 1
ATOM 688 O O . SER A 1 95 ? -16.391 5.754 9.758 1 95.94 95 SER A O 1
ATOM 690 N N . LEU A 1 96 ? -16.516 3.594 10.188 1 94.69 96 LEU A N 1
ATOM 691 C CA . LEU A 1 96 ? -17.734 3.73 10.977 1 94.69 96 LEU A CA 1
ATOM 692 C C . LEU A 1 96 ? -17.484 4.535 12.242 1 94.69 96 LEU A C 1
ATOM 694 O O . LEU A 1 96 ? -18.219 5.465 12.562 1 94.69 96 LEU A O 1
ATOM 698 N N . LEU A 1 97 ? -16.422 4.23 12.898 1 94.12 97 LEU A N 1
ATOM 699 C CA . LEU A 1 97 ? -16.078 4.91 14.148 1 94.12 97 LEU A CA 1
ATOM 700 C C . LEU A 1 97 ? -15.703 6.367 13.891 1 94.12 97 LEU A C 1
ATOM 702 O O . LEU A 1 97 ? -16.125 7.258 14.633 1 94.12 97 LEU A O 1
ATOM 706 N N . SER A 1 98 ? -14.961 6.602 12.93 1 93.12 98 SER A N 1
ATOM 707 C CA . SER A 1 98 ? -14.555 7.973 12.633 1 93.12 98 SER A CA 1
ATOM 70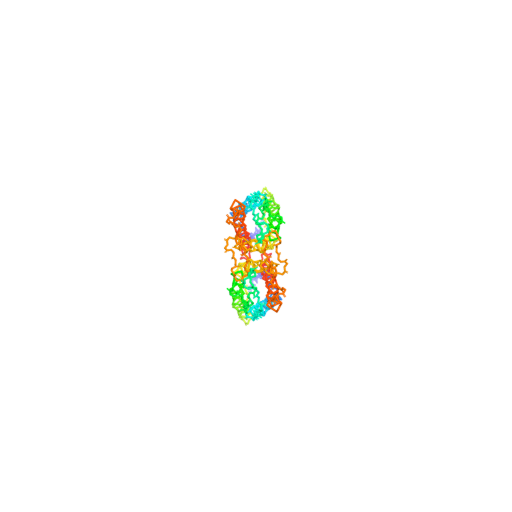8 C C . SER A 1 98 ? -15.727 8.805 12.133 1 93.12 98 SER A C 1
ATOM 710 O O . SER A 1 98 ? -15.812 10 12.414 1 93.12 98 SER A O 1
ATOM 712 N N . ALA A 1 99 ? -16.578 8.211 11.359 1 92.44 99 ALA A N 1
ATOM 713 C CA . ALA A 1 99 ? -17.781 8.914 10.914 1 92.44 99 ALA A CA 1
ATOM 714 C C . ALA A 1 99 ? -18.672 9.289 12.102 1 92.44 99 ALA A C 1
ATOM 716 O O . ALA A 1 99 ? -19.219 10.391 12.148 1 92.44 99 ALA A O 1
ATOM 717 N N . ALA A 1 100 ? -18.797 8.422 13.047 1 90.06 100 ALA A N 1
ATOM 718 C CA . ALA A 1 100 ? -19.594 8.695 14.25 1 90.06 100 ALA A CA 1
ATOM 719 C C . ALA A 1 100 ? -18.984 9.844 15.047 1 90.06 100 ALA A C 1
ATOM 721 O O . ALA A 1 100 ? -19.703 10.695 15.57 1 90.06 100 ALA A O 1
ATOM 722 N N . CYS A 1 101 ? -17.656 9.844 15.078 1 83.06 101 CYS A N 1
ATOM 723 C CA . CYS A 1 101 ? -16.969 10.922 15.781 1 83.06 101 CYS A CA 1
ATOM 724 C C . CYS A 1 101 ? -17.172 12.258 15.078 1 83.06 101 CYS A C 1
ATOM 726 O O . CYS A 1 101 ? -17.391 13.273 15.727 1 83.06 101 CYS A O 1
ATOM 728 N N . SER A 1 102 ? -17.125 12.25 13.836 1 83.31 102 SER A N 1
ATOM 729 C CA . SER A 1 102 ? -17.328 13.469 13.07 1 83.31 102 SER A CA 1
ATOM 730 C C . SER A 1 102 ? -18.766 13.961 13.211 1 83.31 102 SER A C 1
ATOM 732 O O . SER A 1 102 ? -19 15.172 13.297 1 83.31 102 SER A O 1
ATOM 734 N N . LEU A 1 103 ? -19.703 13.07 13.219 1 85.12 103 LEU A N 1
ATOM 735 C CA . 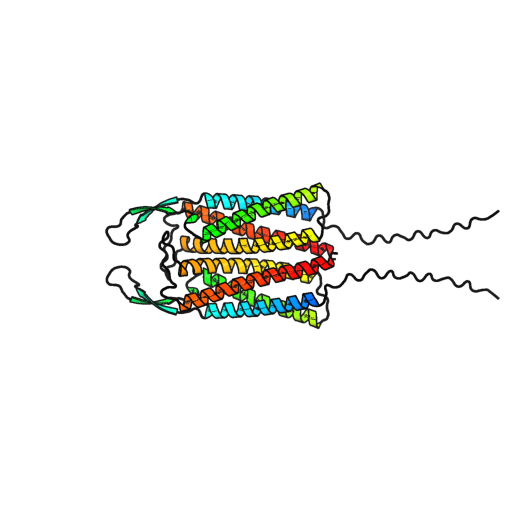LEU A 1 103 ? -21.109 13.43 13.375 1 85.12 103 LEU A CA 1
ATOM 736 C C . LEU A 1 103 ? -21.359 14.039 14.75 1 85.12 103 LEU A C 1
ATOM 738 O O . LEU A 1 103 ? -22.109 15.016 14.875 1 85.12 103 LEU A O 1
ATOM 742 N N . LYS A 1 104 ? -20.734 13.547 15.742 1 83.44 104 LYS A N 1
ATOM 743 C CA . LYS A 1 104 ? -20.875 14.078 17.094 1 83.44 104 LYS A CA 1
ATOM 744 C C . LYS A 1 104 ? -20.281 15.469 17.203 1 83.44 104 LYS A C 1
ATOM 746 O O . LYS A 1 104 ? -20.828 16.344 17.891 1 83.44 104 LYS A O 1
ATOM 751 N N . SER A 1 105 ? -19.172 15.602 16.594 1 78.44 105 SER A N 1
ATOM 752 C CA . SER A 1 105 ? -18.531 16.906 16.625 1 78.44 105 SER A CA 1
ATOM 753 C C . SER A 1 105 ? -19.406 17.969 15.945 1 78.44 105 SER A C 1
ATOM 755 O O . SER A 1 105 ? -19.484 19.109 16.422 1 78.44 105 SER A O 1
ATOM 757 N N . ILE A 1 106 ? -20 17.656 14.875 1 79.19 106 ILE A N 1
ATOM 758 C CA . ILE A 1 106 ? -20.859 18.578 14.148 1 79.19 106 ILE A CA 1
ATOM 759 C C . ILE A 1 106 ? -22.109 18.891 14.992 1 79.19 106 ILE A C 1
ATOM 761 O O . ILE A 1 106 ? -22.547 20.047 15.062 1 79.19 106 ILE A O 1
ATOM 765 N N . SER A 1 107 ? -22.625 17.953 15.578 1 82.75 107 SER A N 1
ATOM 766 C CA . SER A 1 107 ? -23.844 18.109 16.375 1 82.75 107 SER A CA 1
ATOM 767 C C . SER A 1 107 ? -23.578 18.953 17.625 1 82.75 107 SER A C 1
ATOM 769 O O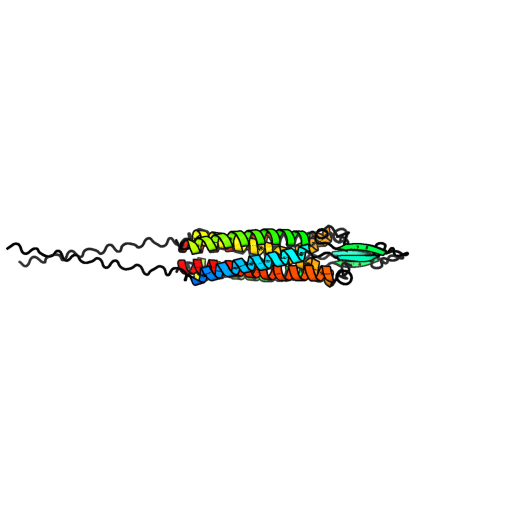 . SER A 1 107 ? -24.438 19.719 18.047 1 82.75 107 SER A O 1
ATOM 771 N N . MET A 1 108 ? -22.391 18.859 18.141 1 80.44 108 MET A N 1
ATOM 772 C CA . MET A 1 108 ? -22.078 19.609 19.344 1 80.44 108 MET A CA 1
ATOM 773 C C . MET A 1 108 ? -21.484 20.969 19.016 1 80.44 108 MET A C 1
ATOM 775 O O . MET A 1 108 ? -21.188 21.766 19.906 1 80.44 108 MET A O 1
ATOM 779 N N . SER A 1 109 ? -21.5 21.375 17.859 1 71.69 109 SER A N 1
ATOM 780 C CA . SER A 1 109 ? -20.953 22.656 17.391 1 71.69 109 SER A CA 1
ATOM 781 C C . SER A 1 109 ? -19.547 22.891 17.922 1 71.69 109 SER A C 1
ATOM 783 O O . SER A 1 109 ? -19.203 24.016 18.266 1 71.69 109 SER A O 1
ATOM 785 N N . SER A 1 110 ? -18.984 21.797 18.281 1 66.25 110 SER A N 1
ATOM 786 C CA . SER A 1 110 ? -17.641 21.969 18.797 1 66.25 110 SER A CA 1
ATOM 787 C C . SER A 1 110 ? -16.609 21.922 17.656 1 66.25 110 SER A C 1
ATOM 789 O O . SER A 1 110 ? -16.766 21.172 16.703 1 66.25 110 SER A O 1
ATOM 791 N N . VAL A 1 111 ? -15.898 23.062 17.484 1 64.94 111 VAL A N 1
ATOM 792 C CA . VAL A 1 111 ? -14.82 23.125 16.5 1 64.94 111 VAL A CA 1
ATOM 793 C C . VAL A 1 111 ? -13.812 22.016 16.766 1 64.94 111 VAL A C 1
ATOM 795 O O . VAL A 1 111 ? -13.445 21.75 17.906 1 64.94 111 VAL A O 1
ATOM 798 N N . CYS A 1 112 ? -13.727 21.078 15.797 1 73.06 112 CYS A N 1
ATOM 799 C CA . CYS A 1 112 ? -12.734 20.016 15.93 1 73.06 112 CYS A CA 1
ATOM 800 C C . CYS A 1 112 ? -11.375 20.594 16.328 1 73.06 112 CYS A C 1
ATOM 802 O O . CYS A 1 112 ? -10.875 21.516 15.688 1 73.06 112 CYS A O 1
ATOM 804 N N . SER A 1 113 ? -10.945 20.25 17.484 1 82.12 113 SER A N 1
ATOM 805 C CA . SER A 1 113 ? -9.664 20.719 18 1 82.12 113 SER A CA 1
ATOM 806 C C . SER A 1 113 ? -8.523 20.312 17.078 1 82.12 113 SER A C 1
ATOM 808 O O . SER A 1 113 ? -8.664 19.375 16.281 1 82.12 113 SER A O 1
ATOM 810 N N . ALA A 1 114 ? -7.551 21.062 17.094 1 85.88 114 ALA A N 1
ATOM 811 C CA . ALA A 1 114 ? -6.352 20.781 16.328 1 85.88 114 ALA A CA 1
ATOM 812 C C . ALA A 1 114 ? -5.793 19.406 16.656 1 85.88 114 ALA A C 1
ATOM 814 O O . ALA A 1 114 ? -5.242 18.719 15.797 1 85.88 114 ALA A O 1
ATOM 815 N N . LYS A 1 115 ? -6.012 18.984 17.891 1 87.25 115 LYS A N 1
ATOM 816 C CA . LYS A 1 115 ? -5.551 17.672 18.328 1 87.25 115 LYS A CA 1
ATOM 817 C C . LYS A 1 115 ? -6.324 16.562 17.625 1 87.25 115 LYS A C 1
ATOM 819 O O . LYS A 1 115 ? -5.738 15.547 17.219 1 87.25 115 LYS A O 1
ATOM 824 N N . THR A 1 116 ? -7.547 16.719 17.562 1 87.44 116 THR A N 1
ATOM 825 C CA . THR A 1 116 ? -8.383 15.719 16.922 1 87.44 116 THR A CA 1
ATOM 826 C C . THR A 1 116 ? -8.062 15.625 15.43 1 87.44 116 THR A C 1
ATOM 828 O O . THR A 1 116 ? -8.023 14.523 14.875 1 87.44 116 THR A O 1
ATOM 831 N N . LEU A 1 117 ? -7.805 16.766 14.852 1 88.19 117 LEU A N 1
ATOM 832 C CA . LEU A 1 117 ? -7.441 16.781 13.438 1 88.19 117 LEU A CA 1
ATOM 833 C C . LEU A 1 117 ? -6.117 16.047 13.211 1 88.19 117 LEU A C 1
ATOM 835 O O . LEU A 1 117 ? -5.98 15.281 12.258 1 88.19 117 LEU A O 1
ATOM 839 N N . PHE A 1 118 ? -5.262 16.297 14.094 1 91.44 118 PHE A N 1
ATOM 840 C CA . PHE A 1 118 ? -3.959 15.641 14 1 91.44 118 PHE A CA 1
ATOM 841 C C . PHE A 1 118 ? -4.098 14.133 14.133 1 91.44 118 PHE A C 1
ATOM 843 O O . PHE A 1 118 ? -3.484 13.375 13.375 1 91.44 118 PHE A O 1
ATOM 850 N N . LEU A 1 119 ? -4.871 13.695 15.039 1 91.88 119 LEU A N 1
ATOM 851 C CA . LEU A 1 119 ? -5.074 12.266 15.258 1 91.88 119 LEU A CA 1
ATOM 852 C C . LEU A 1 119 ? -5.758 11.625 14.047 1 91.88 119 LEU A C 1
ATOM 854 O O . LEU A 1 119 ? -5.418 10.508 13.656 1 91.88 119 LEU A O 1
ATOM 858 N N . LEU A 1 120 ? -6.637 12.328 13.477 1 92.62 120 LEU A N 1
ATOM 859 C CA . LEU A 1 120 ? -7.324 11.812 12.297 1 92.62 120 LEU A CA 1
ATOM 860 C C . LEU A 1 120 ? -6.359 11.695 11.117 1 92.62 120 LEU A C 1
ATOM 862 O O . LEU A 1 120 ? -6.441 10.734 10.344 1 92.62 120 LEU A O 1
ATOM 866 N N . ILE A 1 121 ? -5.496 12.586 10.961 1 93.31 121 ILE A N 1
ATOM 867 C CA . ILE A 1 121 ? -4.5 12.523 9.898 1 93.31 121 ILE A CA 1
ATOM 868 C C . ILE A 1 121 ? -3.619 11.289 10.094 1 93.31 121 ILE A C 1
ATOM 870 O O . ILE A 1 121 ? -3.381 10.531 9.148 1 93.31 121 ILE A O 1
ATOM 874 N N . LEU A 1 122 ? -3.227 11.031 11.297 1 94 122 LEU A N 1
ATOM 875 C CA . LEU A 1 122 ? -2.357 9.898 11.602 1 94 122 LEU A CA 1
ATOM 876 C C . LEU A 1 122 ? -3.045 8.578 11.273 1 94 122 LEU A C 1
ATOM 878 O O . LEU A 1 122 ? -2.461 7.715 10.617 1 94 122 LEU A O 1
ATOM 882 N N . LEU A 1 123 ? -4.211 8.477 11.695 1 95.25 123 LEU A N 1
ATOM 883 C CA . LEU A 1 123 ? -4.953 7.234 11.477 1 95.25 123 LEU A CA 1
ATOM 884 C C . LEU A 1 123 ? -5.301 7.062 10.008 1 95.25 123 LEU A C 1
ATOM 886 O O . LEU A 1 123 ? -5.211 5.953 9.469 1 95.25 123 LEU A O 1
ATOM 890 N N . ASP A 1 124 ? -5.652 8.141 9.391 1 95.94 124 ASP A N 1
ATOM 891 C CA . ASP A 1 124 ? -5.969 8.062 7.969 1 95.94 124 ASP A CA 1
ATOM 892 C C . ASP A 1 124 ? -4.746 7.633 7.156 1 95.94 124 ASP A C 1
ATOM 894 O O . ASP A 1 124 ? -4.863 6.828 6.23 1 95.94 124 ASP A O 1
ATOM 898 N N . VAL A 1 125 ? -3.633 8.156 7.48 1 95.62 125 VAL A N 1
ATOM 899 C CA . VAL A 1 125 ? -2.408 7.812 6.77 1 95.62 125 VAL A CA 1
ATOM 900 C C . VAL A 1 125 ? -2.055 6.348 7.027 1 95.62 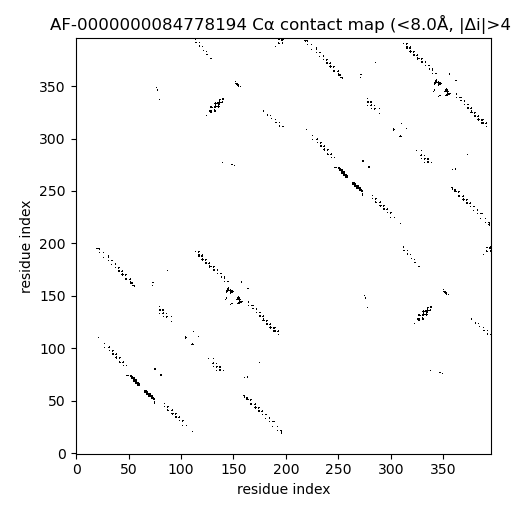125 VAL A C 1
ATOM 902 O O . VAL A 1 125 ? -1.688 5.617 6.105 1 95.62 125 VAL A O 1
ATOM 905 N N . PHE A 1 126 ? -2.223 5.93 8.227 1 94.69 126 PHE A N 1
ATOM 906 C CA . PHE A 1 126 ? -1.915 4.559 8.602 1 94.69 126 PHE A CA 1
ATOM 907 C C . PHE A 1 126 ? -2.83 3.576 7.883 1 94.69 126 PHE A C 1
ATOM 909 O O . PHE A 1 126 ? -2.361 2.6 7.293 1 94.69 126 PHE A O 1
ATOM 916 N N . TYR A 1 127 ? -4.047 3.822 7.879 1 96.38 127 TYR A N 1
ATOM 917 C CA . TYR A 1 127 ? -5 2.934 7.23 1 96.38 127 TYR A CA 1
ATOM 918 C C . TYR A 1 127 ? -4.859 2.994 5.715 1 96.38 127 TYR A C 1
ATOM 920 O O . TYR A 1 127 ? -5.098 2 5.023 1 96.38 127 TYR A O 1
ATOM 928 N N . ALA A 1 128 ? -4.492 4.164 5.184 1 96.88 128 ALA A N 1
ATOM 929 C CA . ALA A 1 128 ? -4.254 4.266 3.748 1 96.88 128 ALA A CA 1
ATOM 930 C C . ALA A 1 128 ? -3.119 3.342 3.314 1 96.88 128 ALA A C 1
ATOM 932 O O . ALA A 1 128 ? -3.211 2.68 2.279 1 96.88 128 ALA A O 1
ATOM 933 N N . ALA A 1 129 ? -2.102 3.266 4.109 1 95.94 129 ALA A N 1
ATOM 934 C CA . ALA A 1 129 ? -0.958 2.412 3.795 1 95.94 129 ALA A CA 1
ATOM 935 C C . ALA A 1 129 ? -1.338 0.937 3.871 1 95.94 129 ALA A C 1
ATOM 937 O O . ALA A 1 129 ? -0.962 0.146 3.002 1 95.94 129 ALA A O 1
ATOM 938 N N . ILE A 1 130 ? -2.074 0.623 4.844 1 96.5 130 ILE A N 1
ATOM 939 C CA . ILE A 1 130 ? -2.51 -0.759 5.016 1 96.5 130 ILE A CA 1
ATOM 940 C C . ILE A 1 130 ? -3.418 -1.161 3.857 1 96.5 130 ILE A C 1
ATOM 942 O O . ILE A 1 130 ? -3.24 -2.225 3.26 1 96.5 130 ILE A O 1
ATOM 946 N N . MET A 1 131 ? -4.348 -0.288 3.561 1 97.88 131 MET A N 1
ATOM 947 C CA . MET A 1 131 ? -5.281 -0.576 2.477 1 97.88 131 MET A CA 1
ATOM 948 C C . MET A 1 131 ? -4.555 -0.661 1.139 1 97.88 131 MET A C 1
ATOM 950 O O . MET A 1 131 ? -4.863 -1.524 0.314 1 97.88 131 MET A O 1
ATOM 954 N N . ALA A 1 132 ? -3.635 0.18 0.958 1 97.62 132 ALA A N 1
ATOM 955 C CA . ALA A 1 132 ? -2.857 0.153 -0.278 1 97.62 132 ALA A CA 1
ATOM 956 C C . ALA A 1 132 ? -2.037 -1.13 -0.383 1 97.62 132 ALA A C 1
ATOM 958 O O . ALA A 1 132 ? -1.972 -1.746 -1.448 1 97.62 132 ALA A O 1
ATOM 959 N N . SER A 1 133 ? -1.473 -1.529 0.728 1 97.69 133 SER A N 1
ATOM 960 C CA . SER A 1 133 ? -0.688 -2.76 0.728 1 97.69 133 SER A CA 1
ATOM 961 C C . SER A 1 133 ? -1.57 -3.979 0.483 1 97.69 133 SER A C 1
ATOM 963 O O . SER A 1 133 ? -1.207 -4.867 -0.289 1 97.69 133 SER A O 1
ATOM 965 N N . ALA A 1 134 ? -2.684 -3.967 1.166 1 98.31 134 ALA A N 1
ATOM 966 C CA . ALA A 1 134 ? -3.615 -5.074 0.967 1 98.31 134 ALA A CA 1
ATOM 967 C C . ALA A 1 134 ? -4.125 -5.109 -0.47 1 98.31 134 ALA A C 1
ATOM 969 O O . ALA A 1 134 ? -4.297 -6.188 -1.048 1 98.31 134 ALA A O 1
ATOM 970 N N . THR A 1 135 ? -4.41 -3.971 -1.018 1 98 135 THR A N 1
ATOM 971 C CA . THR A 1 135 ? -4.855 -3.867 -2.402 1 98 135 THR A CA 1
ATOM 972 C C . THR A 1 135 ? -3.773 -4.367 -3.355 1 98 135 THR A C 1
ATOM 974 O O . THR A 1 135 ? -4.062 -5.121 -4.289 1 98 135 THR A O 1
ATOM 977 N N . GLY A 1 136 ? -2.582 -3.965 -3.123 1 97.62 136 GLY A N 1
ATOM 978 C CA . GLY A 1 136 ? -1.484 -4.473 -3.93 1 97.62 136 GLY A CA 1
ATOM 979 C C . GLY A 1 136 ? -1.329 -5.98 -3.846 1 97.62 136 GLY A C 1
ATOM 980 O O . GLY A 1 136 ? -1.101 -6.641 -4.859 1 97.62 136 GLY A O 1
ATOM 981 N N . THR A 1 137 ? -1.427 -6.469 -2.627 1 97.75 137 THR A N 1
ATOM 982 C CA . THR A 1 137 ? -1.309 -7.906 -2.389 1 97.75 137 THR A CA 1
ATOM 983 C C . THR A 1 137 ? -2.379 -8.672 -3.16 1 97.75 137 THR A C 1
ATOM 985 O O . THR A 1 137 ? -2.064 -9.586 -3.922 1 97.75 137 THR A O 1
ATOM 988 N N . ALA A 1 138 ? -3.57 -8.289 -2.967 1 97.81 138 ALA A N 1
ATOM 989 C CA . ALA A 1 138 ? -4.676 -8.945 -3.654 1 97.81 138 ALA A CA 1
ATOM 990 C C . ALA A 1 138 ? -4.598 -8.719 -5.16 1 97.81 138 ALA A C 1
ATOM 992 O O . ALA A 1 138 ? -4.906 -9.617 -5.949 1 97.81 138 ALA A O 1
ATOM 993 N N . GLY A 1 139 ? -4.211 -7.566 -5.523 1 96.5 139 GLY A N 1
ATOM 994 C CA . GLY A 1 139 ? -4.082 -7.25 -6.938 1 96.5 139 GLY A CA 1
ATOM 995 C C . GLY A 1 139 ? -3.055 -8.109 -7.652 1 96.5 139 GLY A C 1
ATOM 996 O O . GLY A 1 139 ? -3.254 -8.492 -8.805 1 96.5 139 GLY A O 1
ATOM 997 N N . ALA A 1 140 ? -1.978 -8.391 -7.008 1 96.88 140 ALA A N 1
ATOM 998 C CA . ALA A 1 140 ? -0.931 -9.211 -7.613 1 96.88 140 ALA A CA 1
ATOM 999 C C . ALA A 1 140 ? -1.43 -10.625 -7.875 1 96.88 140 ALA A C 1
ATOM 1001 O O . ALA A 1 140 ? -1.245 -11.164 -8.969 1 96.88 140 ALA A O 1
ATOM 1002 N N . VAL A 1 141 ? -2.057 -11.188 -6.891 1 95.38 141 VAL A N 1
ATOM 1003 C CA . VAL A 1 141 ? -2.551 -12.555 -7.027 1 95.38 141 VAL A CA 1
ATOM 1004 C C . VAL A 1 141 ? -3.674 -12.594 -8.062 1 95.38 141 VAL A C 1
ATOM 1006 O O . VAL A 1 141 ? -3.76 -13.531 -8.852 1 95.38 141 VAL A O 1
ATOM 1009 N N . ALA A 1 142 ? -4.484 -11.547 -8.008 1 95.56 142 ALA A N 1
ATOM 1010 C CA . ALA A 1 142 ? -5.559 -11.477 -8.992 1 95.56 142 ALA A CA 1
ATOM 1011 C C . ALA A 1 142 ? -5 -11.352 -10.406 1 95.56 142 ALA A C 1
ATOM 1013 O O . ALA A 1 142 ? -5.547 -11.93 -11.352 1 95.56 142 ALA A O 1
ATOM 1014 N N . TRP A 1 143 ? -3.973 -10.68 -10.516 1 94.81 143 TRP A N 1
ATOM 1015 C CA . TRP A 1 143 ? -3.35 -10.508 -11.828 1 94.81 143 TRP A CA 1
ATOM 1016 C C . TRP A 1 143 ? -2.775 -11.828 -12.328 1 94.81 143 TRP A C 1
ATOM 1018 O O . TRP A 1 143 ? -2.959 -12.188 -13.492 1 94.81 143 TRP A O 1
ATOM 1028 N N . VAL A 1 144 ? -2.125 -12.555 -11.516 1 94 144 VAL A N 1
ATOM 1029 C CA . VAL A 1 144 ? -1.582 -13.859 -11.875 1 94 144 VAL A CA 1
ATOM 1030 C C . VAL A 1 144 ? -2.723 -14.82 -12.211 1 94 144 VAL A C 1
ATOM 1032 O O . VAL A 1 144 ? -2.617 -15.617 -13.148 1 94 144 VAL A O 1
ATOM 1035 N N . GLY A 1 145 ? -3.756 -14.758 -11.445 1 93.56 145 GLY A N 1
ATOM 1036 C CA . GLY A 1 145 ? -4.906 -15.602 -11.742 1 93.56 145 GLY A CA 1
ATOM 1037 C C . GLY A 1 145 ? -5.535 -15.297 -13.086 1 93.56 145 GLY A C 1
ATOM 1038 O O . GLY A 1 145 ? -6.047 -16.203 -13.758 1 93.56 145 GLY A O 1
ATOM 1039 N N . LEU A 1 146 ? -5.504 -14.07 -13.492 1 93.75 146 LEU A N 1
A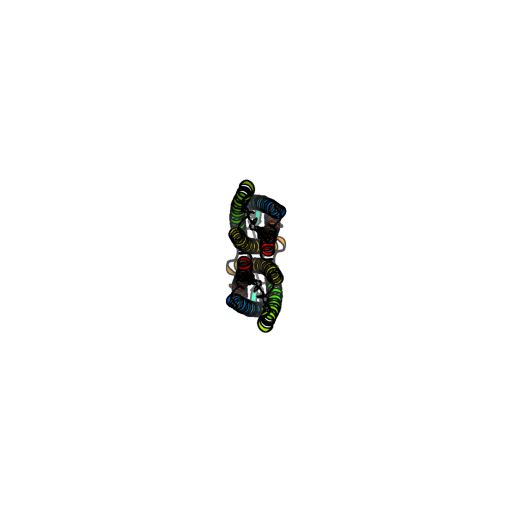TOM 1040 C CA . LEU A 1 146 ? -6.129 -13.617 -14.734 1 93.75 146 LEU A CA 1
ATOM 1041 C C . LEU A 1 146 ? -5.234 -13.922 -15.93 1 93.75 146 LEU A C 1
ATOM 1043 O O . LEU A 1 146 ? -5.703 -14.43 -16.953 1 93.75 146 LEU A O 1
ATOM 1047 N N . LYS A 1 147 ? -3.881 -13.625 -15.812 1 93.81 147 LYS A N 1
ATOM 1048 C CA . LYS A 1 147 ? -2.984 -13.688 -16.969 1 93.81 147 LYS A CA 1
ATOM 1049 C C . LYS A 1 147 ? -2.08 -14.914 -16.891 1 93.81 147 LYS A C 1
ATOM 1051 O O . LYS A 1 147 ? -1.512 -15.336 -17.891 1 93.81 147 LYS A O 1
ATOM 1056 N N . GLY A 1 148 ? -2 -15.453 -15.727 1 92.31 148 GLY A N 1
ATOM 1057 C CA . GLY A 1 148 ? -1.004 -16.5 -15.555 1 92.31 148 GLY A CA 1
ATOM 1058 C C . GLY A 1 148 ? 0.419 -16 -15.727 1 92.31 148 GLY A C 1
ATOM 1059 O O . GLY A 1 148 ? 0.654 -14.797 -15.812 1 92.31 148 GLY A O 1
ATOM 1060 N N . ASN A 1 149 ? 1.407 -16.922 -15.555 1 90.12 149 ASN A N 1
ATOM 1061 C CA . ASN A 1 149 ? 2.826 -16.641 -15.75 1 90.12 149 ASN A CA 1
ATOM 1062 C C . ASN A 1 149 ? 3.547 -17.828 -16.391 1 90.12 149 ASN A C 1
ATOM 1064 O O . ASN A 1 149 ? 3.736 -18.859 -15.75 1 90.12 149 ASN A O 1
ATOM 1068 N N . SER A 1 150 ? 3.979 -17.609 -17.656 1 86.06 150 SER A N 1
ATOM 1069 C CA . SER A 1 150 ? 4.609 -18.703 -18.391 1 86.06 150 SER A CA 1
ATOM 1070 C C . SER A 1 150 ? 6.012 -18.984 -17.875 1 86.06 150 SER A C 1
ATOM 1072 O O . SER A 1 150 ? 6.477 -20.125 -17.906 1 86.06 150 SER A O 1
ATOM 1074 N N . HIS A 1 151 ? 6.605 -17.891 -17.422 1 83.94 151 HIS A N 1
ATOM 1075 C CA . HIS A 1 151 ? 7.965 -18.078 -16.938 1 83.94 151 HIS A CA 1
ATOM 1076 C C . HIS A 1 151 ? 7.984 -18.938 -15.672 1 83.94 151 HIS A C 1
ATOM 1078 O O . HIS A 1 151 ? 8.859 -19.797 -15.508 1 83.94 151 HIS A O 1
ATOM 1084 N N . THR A 1 152 ? 6.984 -18.812 -14.797 1 85.31 152 THR A N 1
ATOM 1085 C CA . THR A 1 152 ? 6.891 -19.578 -13.555 1 85.31 152 THR A CA 1
ATOM 1086 C C . THR A 1 152 ? 5.973 -20.781 -13.727 1 85.31 152 THR A C 1
ATOM 1088 O O . THR A 1 152 ? 5.871 -21.625 -12.836 1 85.31 152 THR A O 1
ATOM 1091 N N . ARG A 1 153 ? 5.293 -20.812 -14.773 1 85.44 153 ARG A N 1
ATOM 1092 C CA . ARG A 1 153 ? 4.352 -21.875 -15.102 1 85.44 153 ARG A CA 1
ATOM 1093 C C . ARG A 1 153 ? 3.154 -21.859 -14.156 1 85.44 153 ARG A C 1
ATOM 1095 O O . ARG A 1 153 ? 2.695 -22.906 -13.711 1 85.44 153 ARG A O 1
ATOM 1102 N N . TRP A 1 154 ? 2.803 -20.781 -13.703 1 89.69 154 TRP A N 1
ATOM 1103 C CA . TRP A 1 154 ? 1.556 -20.594 -12.969 1 89.69 154 TRP A CA 1
ATOM 1104 C C . TRP A 1 154 ? 0.378 -20.422 -13.922 1 89.69 154 TRP A C 1
ATOM 1106 O O . TRP A 1 154 ? 0.318 -19.453 -14.672 1 89.69 154 TRP A O 1
ATOM 1116 N N . ASN A 1 155 ? -0.561 -21.281 -13.828 1 88.12 155 ASN A N 1
ATOM 1117 C CA . ASN A 1 155 ? -1.677 -21.281 -14.773 1 88.12 155 ASN A CA 1
ATOM 1118 C C . ASN A 1 155 ? -2.725 -20.234 -14.398 1 88.12 155 ASN A C 1
ATOM 1120 O O . ASN A 1 155 ? -2.883 -19.906 -13.219 1 88.12 155 ASN A O 1
ATOM 1124 N N . LYS A 1 156 ? -3.426 -19.859 -15.492 1 90.88 156 LYS A N 1
ATOM 1125 C CA . LYS A 1 156 ? -4.555 -18.953 -15.289 1 90.88 156 LYS A CA 1
ATOM 1126 C C . LYS A 1 156 ? -5.699 -19.672 -14.57 1 90.88 156 LYS A C 1
ATOM 1128 O O . LYS A 1 156 ? -5.977 -20.844 -14.828 1 90.88 156 LYS A O 1
ATOM 1133 N N . ILE A 1 157 ? -6.363 -18.953 -13.781 1 90.62 157 ILE A N 1
ATOM 1134 C CA . ILE A 1 157 ? -7.445 -19.531 -12.984 1 90.62 157 ILE A CA 1
ATOM 1135 C C . ILE A 1 157 ? -8.781 -18.938 -13.438 1 90.62 157 ILE A C 1
ATOM 1137 O O . ILE A 1 157 ? -9.82 -19.609 -13.344 1 90.62 157 ILE A O 1
ATOM 1141 N N . CYS A 1 158 ? -8.719 -17.797 -13.992 1 93.06 158 CYS A N 1
ATOM 1142 C CA . CYS A 1 158 ? -9.945 -17.078 -14.281 1 93.06 158 CYS A CA 1
ATOM 1143 C C . CYS A 1 158 ? -10.656 -17.672 -15.5 1 93.06 158 CYS A C 1
ATOM 1145 O O . CYS A 1 158 ? -11.828 -17.391 -15.742 1 93.06 158 CYS A O 1
ATOM 1147 N N . ASN A 1 159 ? -9.961 -18.484 -16.234 1 90.5 159 ASN A N 1
ATOM 1148 C CA . ASN A 1 159 ? -10.609 -19.188 -17.344 1 90.5 159 ASN A CA 1
ATOM 1149 C C . ASN A 1 159 ? -11.609 -20.219 -16.844 1 90.5 159 ASN A C 1
ATOM 1151 O O . ASN A 1 159 ? -12.625 -20.469 -17.5 1 90.5 159 ASN A O 1
ATOM 1155 N N . LEU A 1 160 ? -11.391 -20.766 -15.664 1 88.38 160 LEU A N 1
ATOM 1156 C CA . LEU A 1 160 ? -12.25 -21.781 -15.078 1 88.38 160 LEU A CA 1
ATOM 1157 C C . LEU A 1 160 ? -13.18 -21.188 -14.039 1 88.38 160 LEU A C 1
ATOM 1159 O O . LEU A 1 160 ? -14.32 -21.641 -13.875 1 88.38 160 LEU A O 1
ATOM 1163 N N . TYR A 1 161 ? -12.688 -20.156 -13.375 1 92.56 161 TYR A N 1
ATOM 1164 C CA . TYR A 1 161 ? -13.422 -19.516 -12.281 1 92.56 161 TYR A CA 1
ATOM 1165 C C . TYR A 1 161 ? -13.711 -18.047 -12.594 1 92.56 161 TYR A C 1
ATOM 1167 O O . TYR A 1 161 ? -13.273 -17.156 -11.859 1 92.56 161 TYR A O 1
ATOM 1175 N N . ASP A 1 162 ? -14.531 -17.844 -13.547 1 92.19 162 ASP A N 1
ATOM 1176 C CA . ASP A 1 162 ? -14.805 -16.484 -14.023 1 92.19 162 ASP A CA 1
ATOM 1177 C C . ASP A 1 162 ? -15.594 -15.688 -13 1 92.19 162 ASP A C 1
ATOM 1179 O O . ASP A 1 162 ? -15.273 -14.523 -12.727 1 92.19 162 ASP A O 1
ATOM 1183 N N . LYS A 1 163 ? -16.609 -16.281 -12.43 1 93.5 163 LYS A N 1
ATOM 1184 C CA . LYS A 1 163 ? -17.422 -15.586 -11.438 1 93.5 163 LYS A CA 1
ATOM 1185 C C . LYS A 1 163 ? -16.594 -15.219 -10.203 1 93.5 163 LYS A C 1
ATOM 1187 O O . LYS A 1 163 ? -16.688 -14.102 -9.695 1 93.5 163 LYS A O 1
ATOM 1192 N N . PHE A 1 164 ? -15.836 -16.156 -9.766 1 95.19 164 PHE A N 1
ATOM 1193 C CA . PHE A 1 164 ? -14.945 -15.922 -8.633 1 95.19 164 PHE A CA 1
ATOM 1194 C C . PHE A 1 164 ? -14.008 -14.758 -8.922 1 95.19 164 PHE A C 1
ATOM 1196 O O . PHE A 1 164 ? -13.875 -13.844 -8.109 1 95.19 164 PHE A O 1
ATOM 1203 N N . CYS A 1 165 ? -13.43 -14.727 -10.078 1 95.06 165 CYS A N 1
ATOM 1204 C CA . CYS A 1 165 ? -12.453 -13.711 -10.445 1 95.06 165 CYS A CA 1
ATOM 1205 C C . CYS A 1 165 ? -13.117 -12.352 -10.625 1 95.06 165 CYS A C 1
ATOM 1207 O O . CYS A 1 165 ? -12.516 -11.32 -10.312 1 95.06 165 CYS A O 1
ATOM 1209 N N . ARG A 1 166 ? -14.359 -12.336 -11.109 1 94.88 166 ARG A N 1
ATOM 1210 C CA . ARG A 1 166 ? -15.094 -11.078 -11.25 1 94.88 166 ARG A CA 1
ATOM 1211 C C . ARG A 1 166 ? -15.367 -10.445 -9.891 1 94.88 166 ARG A C 1
ATOM 1213 O O . ARG A 1 166 ? -15.195 -9.234 -9.719 1 94.88 166 ARG A O 1
ATOM 1220 N N . HIS A 1 167 ? -15.695 -11.266 -8.961 1 96.19 167 HIS A N 1
ATOM 1221 C CA . HIS A 1 167 ? -15.961 -10.773 -7.617 1 96.19 167 HIS A CA 1
ATOM 1222 C C . HIS A 1 167 ? -14.68 -10.281 -6.949 1 96.19 167 HIS A C 1
ATOM 1224 O O . HIS A 1 167 ? -14.664 -9.219 -6.324 1 96.19 167 HIS A O 1
ATOM 1230 N N . VAL A 1 168 ? -13.633 -11.016 -7.074 1 96.31 168 VAL A N 1
ATOM 1231 C CA . VAL A 1 168 ? -12.344 -10.625 -6.508 1 96.31 168 VAL A CA 1
ATOM 1232 C C . VAL A 1 168 ? -11.859 -9.336 -7.16 1 96.31 168 VAL A C 1
ATOM 1234 O O . VAL A 1 168 ? -11.383 -8.43 -6.473 1 96.31 168 VAL A O 1
ATOM 1237 N N . GLY A 1 169 ? -12.016 -9.336 -8.484 1 96.38 169 GLY A N 1
ATOM 1238 C CA . GLY A 1 169 ? -11.625 -8.125 -9.195 1 96.38 169 GLY A CA 1
ATOM 1239 C C . GLY A 1 169 ? -12.398 -6.898 -8.75 1 96.38 169 GLY A C 1
ATOM 1240 O O . GLY A 1 169 ? -11.82 -5.824 -8.57 1 96.38 169 GLY A O 1
ATOM 1241 N N . ALA A 1 170 ? -13.617 -7.066 -8.617 1 97 170 ALA A N 1
ATOM 1242 C CA . ALA A 1 170 ? -14.461 -5.957 -8.172 1 97 170 ALA A CA 1
ATOM 1243 C C . ALA A 1 170 ? -14.07 -5.5 -6.77 1 97 170 ALA A C 1
A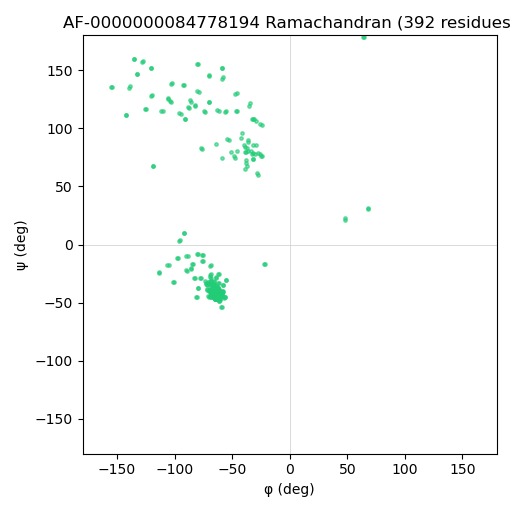TOM 1245 O O . ALA A 1 170 ? -13.992 -4.301 -6.5 1 97 170 ALA A O 1
ATOM 1246 N N . SER A 1 171 ? -13.859 -6.43 -5.98 1 97.81 171 SER A N 1
ATOM 1247 C CA . SER A 1 171 ? -13.453 -6.102 -4.617 1 97.81 171 SER A CA 1
ATOM 1248 C C . SER A 1 171 ? -12.117 -5.363 -4.602 1 97.81 171 SER A C 1
ATOM 1250 O O . SER A 1 171 ? -11.961 -4.375 -3.887 1 97.81 171 SER A O 1
ATOM 1252 N N . THR A 1 172 ? -11.242 -5.844 -5.355 1 97.56 172 THR A N 1
ATOM 1253 C CA . THR A 1 172 ? -9.93 -5.207 -5.43 1 97.56 172 THR A CA 1
ATOM 1254 C C . THR A 1 172 ? -10.047 -3.789 -5.984 1 97.56 172 THR A C 1
ATOM 1256 O O . THR A 1 172 ? -9.375 -2.873 -5.508 1 97.56 172 THR A O 1
ATOM 1259 N N . PHE A 1 173 ? -10.898 -3.584 -6.977 1 96.88 173 PHE A N 1
ATOM 1260 C CA . PHE A 1 173 ? -11.133 -2.256 -7.531 1 96.88 173 PHE A CA 1
ATOM 1261 C C . PHE A 1 173 ? -11.68 -1.313 -6.465 1 96.88 173 PHE A C 1
ATOM 1263 O O . PHE A 1 173 ? -11.219 -0.177 -6.34 1 96.88 173 PHE A O 1
ATOM 1270 N N . LEU A 1 174 ? -12.586 -1.795 -5.746 1 98 174 LEU A N 1
ATOM 1271 C CA . LEU A 1 174 ? -13.172 -0.981 -4.688 1 98 174 LEU A CA 1
ATOM 1272 C C . LEU A 1 174 ? -12.148 -0.677 -3.604 1 98 174 LEU A C 1
ATOM 1274 O O . LEU A 1 174 ? -12.195 0.383 -2.975 1 98 174 LEU A O 1
ATOM 1278 N N . ALA A 1 175 ? -11.234 -1.591 -3.393 1 98.19 175 ALA A N 1
ATOM 1279 C CA . ALA A 1 175 ? -10.164 -1.35 -2.428 1 98.19 175 ALA A CA 1
ATOM 1280 C C . ALA A 1 175 ? -9.258 -0.208 -2.887 1 98.19 175 ALA A C 1
ATOM 1282 O O . ALA A 1 175 ? -8.758 0.563 -2.064 1 98.19 175 ALA A O 1
ATOM 1283 N N . ILE A 1 176 ? -9.047 -0.086 -4.188 1 97.5 176 ILE A N 1
ATOM 1284 C CA . ILE A 1 176 ? -8.305 1.046 -4.734 1 97.5 176 ILE A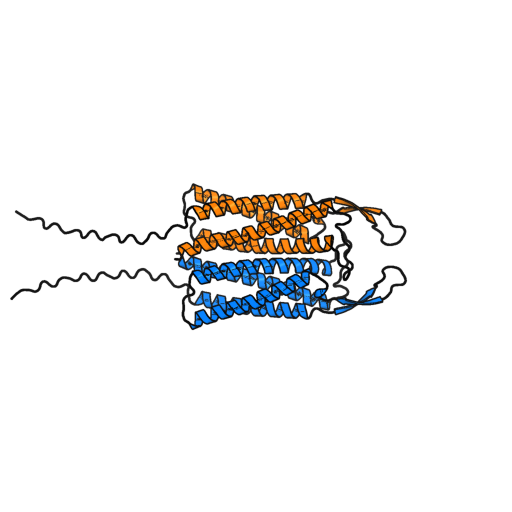 CA 1
ATOM 1285 C C . ILE A 1 176 ? -9.039 2.346 -4.414 1 97.5 176 ILE A C 1
ATOM 1287 O O . ILE A 1 176 ? -8.422 3.318 -3.967 1 97.5 176 ILE A O 1
ATOM 1291 N N . VAL A 1 177 ? -10.258 2.314 -4.562 1 97.62 177 VAL A N 1
ATOM 1292 C CA . VAL A 1 177 ? -11.086 3.48 -4.27 1 97.62 177 VAL A CA 1
ATOM 1293 C C . VAL A 1 177 ? -10.969 3.84 -2.791 1 97.62 177 VAL A C 1
ATOM 1295 O O . VAL A 1 177 ? -10.828 5.016 -2.441 1 97.62 177 VAL A O 1
ATOM 1298 N N . ASN A 1 178 ? -11.039 2.816 -1.988 1 98.06 178 ASN A N 1
ATOM 1299 C CA . ASN A 1 178 ? -10.883 3.043 -0.556 1 98.06 178 ASN A CA 1
ATOM 1300 C C . ASN A 1 178 ? -9.562 3.734 -0.237 1 98.06 178 ASN A C 1
ATOM 1302 O O . ASN A 1 178 ? -9.523 4.672 0.56 1 98.06 178 ASN A O 1
ATOM 1306 N N . SER A 1 179 ? -8.516 3.293 -0.822 1 97.38 179 SER A N 1
ATOM 1307 C CA . SER A 1 179 ? -7.207 3.891 -0.571 1 97.38 179 SER A CA 1
ATOM 1308 C C . SER A 1 179 ? -7.176 5.352 -1.002 1 97.38 179 SER A C 1
ATOM 1310 O O . SER A 1 179 ? -6.625 6.199 -0.297 1 97.38 179 SER A O 1
ATOM 1312 N N . LEU A 1 180 ? -7.758 5.617 -2.08 1 97.12 180 LEU A N 1
ATOM 1313 C CA . LEU A 1 180 ? -7.805 6.988 -2.578 1 97.12 180 LEU A CA 1
ATOM 1314 C C . LEU A 1 180 ? -8.609 7.879 -1.642 1 97.12 180 LEU A C 1
ATOM 1316 O O . LEU A 1 180 ? -8.227 9.023 -1.378 1 97.12 180 LEU A O 1
ATOM 1320 N N . ILE A 1 181 ? -9.703 7.375 -1.213 1 97.69 181 ILE A N 1
ATOM 1321 C CA . ILE A 1 181 ? -10.531 8.141 -0.291 1 97.69 181 ILE A CA 1
ATOM 1322 C C . ILE A 1 181 ? -9.75 8.445 0.981 1 97.69 181 ILE A C 1
ATOM 1324 O O . ILE A 1 181 ? -9.812 9.562 1.504 1 97.69 181 ILE A O 1
ATOM 1328 N N . LEU A 1 182 ? -9.031 7.48 1.463 1 97.5 182 LEU A N 1
ATOM 1329 C CA . LEU A 1 182 ? -8.25 7.684 2.68 1 97.5 182 LEU A CA 1
ATOM 1330 C C . LEU A 1 182 ? -7.18 8.742 2.467 1 97.5 182 LEU A C 1
ATOM 1332 O O . LEU A 1 182 ? -6.934 9.57 3.352 1 97.5 182 LEU A O 1
ATOM 1336 N N . ILE A 1 183 ? -6.566 8.727 1.329 1 96.19 183 ILE A N 1
ATOM 1337 C CA . ILE A 1 183 ? -5.578 9.75 1.004 1 96.19 183 ILE A CA 1
ATOM 1338 C C . ILE A 1 183 ? -6.246 11.125 0.971 1 96.19 183 ILE A C 1
ATOM 1340 O O . ILE A 1 183 ? -5.727 12.086 1.541 1 96.19 183 ILE A O 1
ATOM 1344 N N . LEU A 1 184 ? -7.34 11.172 0.366 1 96.19 184 LEU A N 1
ATOM 1345 C CA . LEU A 1 184 ? -8.078 12.43 0.278 1 96.19 184 LEU A CA 1
ATOM 1346 C C . LEU A 1 184 ? -8.461 12.93 1.665 1 96.19 184 LEU A C 1
ATOM 1348 O O . LEU A 1 184 ? -8.406 14.133 1.934 1 96.19 184 LEU A O 1
ATOM 1352 N N . LEU A 1 185 ? -8.867 12.047 2.471 1 95.62 185 LEU A N 1
ATOM 1353 C CA . LEU A 1 185 ? -9.211 12.414 3.84 1 95.62 185 LEU A CA 1
ATOM 1354 C C . LEU A 1 185 ? -8 12.977 4.574 1 95.62 185 LEU A C 1
ATOM 1356 O O . LEU A 1 185 ? -8.109 13.984 5.281 1 95.62 185 LEU A O 1
ATOM 1360 N N . ALA A 1 186 ? -6.914 12.336 4.445 1 94.69 186 ALA A N 1
ATOM 1361 C CA . ALA A 1 186 ? -5.691 12.82 5.07 1 94.69 186 ALA A CA 1
ATOM 1362 C C . ALA A 1 186 ? -5.34 14.219 4.574 1 94.69 186 ALA A C 1
ATOM 1364 O O . ALA A 1 186 ? -4.957 15.086 5.363 1 94.69 186 ALA A O 1
ATOM 1365 N N . VAL A 1 187 ? -5.523 14.422 3.328 1 93.38 187 VAL A N 1
ATOM 1366 C CA . VAL A 1 187 ? -5.215 15.711 2.723 1 93.38 187 VAL A CA 1
ATOM 1367 C C . VAL A 1 187 ? -6.188 16.766 3.236 1 93.38 187 VAL A C 1
ATOM 1369 O O . VAL A 1 187 ? -5.785 17.891 3.561 1 93.38 187 VAL A O 1
ATOM 1372 N N . LEU A 1 188 ? -7.371 16.453 3.297 1 92.56 188 LEU A N 1
ATOM 1373 C CA . LEU A 1 188 ? -8.391 17.391 3.773 1 92.56 188 LEU A CA 1
ATOM 1374 C C . LEU A 1 188 ? -8.117 17.797 5.215 1 92.56 188 LEU A C 1
ATOM 1376 O O . LEU A 1 188 ? -8.188 18.984 5.543 1 92.56 188 LEU A O 1
ATOM 1380 N N . ASN A 1 189 ? -7.832 16.891 6.02 1 91.56 189 ASN A N 1
ATOM 1381 C CA . ASN A 1 189 ? -7.539 17.203 7.418 1 91.56 189 ASN A CA 1
ATOM 1382 C C . ASN A 1 189 ? -6.246 18 7.559 1 91.56 189 ASN A C 1
ATOM 1384 O O . ASN A 1 189 ? -6.141 18.859 8.422 1 91.56 189 ASN A O 1
ATOM 1388 N N . ALA A 1 190 ? -5.32 17.672 6.773 1 91.25 190 ALA A N 1
ATOM 1389 C CA . ALA A 1 190 ? -4.078 18.438 6.785 1 91.25 190 ALA A CA 1
ATOM 1390 C C . ALA A 1 190 ? -4.316 19.875 6.324 1 91.25 190 ALA A C 1
ATOM 1392 O O . ALA A 1 190 ? -3.703 20.812 6.84 1 91.25 190 ALA A O 1
ATOM 1393 N N . TYR A 1 191 ? -5.133 20 5.395 1 90.75 191 TYR A N 1
ATOM 1394 C CA . TYR A 1 191 ? -5.473 21.344 4.91 1 90.75 191 TYR A CA 1
ATOM 1395 C C . TYR A 1 191 ? -6.172 22.156 5.996 1 90.75 191 TYR A C 1
ATOM 1397 O O . TYR A 1 191 ? -5.918 23.344 6.145 1 90.75 191 TYR A O 1
ATOM 1405 N N . SER A 1 192 ? -7.047 21.562 6.648 1 88.38 192 SER A N 1
ATOM 1406 C CA . SER A 1 192 ? -7.727 22.234 7.754 1 88.38 192 SER A CA 1
ATOM 1407 C C . SER A 1 192 ? -6.738 22.656 8.828 1 88.38 192 SER A C 1
ATOM 1409 O O . SER A 1 192 ? -6.859 23.75 9.398 1 88.38 192 SER A O 1
ATOM 1411 N N . LEU A 1 193 ? -5.895 21.812 9.094 1 86.25 193 LEU A N 1
ATOM 1412 C CA . LEU A 1 193 ? -4.859 22.141 10.07 1 86.25 193 LEU A CA 1
ATOM 1413 C C . LEU A 1 193 ? -3.965 23.266 9.562 1 86.25 193 LEU A C 1
ATOM 1415 O O . LEU A 1 193 ? -3.574 24.141 10.336 1 86.25 193 LEU A O 1
ATOM 1419 N N . TYR A 1 194 ? -3.627 23.234 8.328 1 86.12 194 TYR A N 1
ATOM 1420 C CA . TYR A 1 194 ? -2.832 24.266 7.684 1 86.12 194 TYR A CA 1
ATOM 1421 C C . TYR A 1 194 ? -3.521 25.625 7.777 1 86.12 194 TYR A C 1
ATOM 1423 O O . TYR A 1 194 ? -2.869 26.641 8.023 1 86.12 194 TYR A O 1
ATOM 1431 N N . GLY A 1 195 ? -4.781 25.703 7.578 1 84.88 195 GLY A N 1
ATOM 1432 C CA . GLY A 1 195 ? -5.535 26.938 7.684 1 84.88 195 GLY A CA 1
ATOM 1433 C C . GLY A 1 195 ? -5.488 27.547 9.07 1 84.88 195 GLY A C 1
ATOM 1434 O O . GLY A 1 195 ? -5.566 28.766 9.227 1 84.88 195 GLY A O 1
ATOM 1435 N N . ARG A 1 196 ? -5.277 26.75 9.969 1 80.69 196 ARG A N 1
ATOM 1436 C CA . ARG A 1 196 ? -5.215 27.219 11.344 1 80.69 196 ARG A CA 1
ATOM 1437 C C . ARG A 1 196 ? -3.814 27.719 11.695 1 80.69 196 ARG A C 1
ATOM 1439 O O . ARG A 1 196 ? -3.629 28.422 12.688 1 80.69 196 ARG A O 1
ATOM 1446 N N . SER A 1 197 ? -2.959 27.312 11 1 75.38 197 SER A N 1
ATOM 1447 C CA . SER A 1 197 ? -1.574 27.688 11.273 1 75.38 197 SER A CA 1
ATOM 1448 C C . SER A 1 197 ? -1.202 28.984 10.562 1 75.38 197 SER A C 1
ATOM 1450 O O . SER A 1 197 ? -0.133 29.547 10.805 1 75.38 197 SER A O 1
ATOM 1452 N N . ARG A 1 198 ? -2.033 29.484 9.672 1 66.56 198 ARG A N 1
ATOM 1453 C CA . ARG A 1 198 ? -1.802 30.781 9.039 1 66.56 198 ARG A CA 1
ATOM 1454 C C . ARG A 1 198 ? -2.287 31.922 9.922 1 66.56 198 ARG A C 1
ATOM 1456 O O . ARG A 1 198 ? -3.285 31.781 10.633 1 66.56 198 ARG A O 1
ATOM 1463 N N . MET B 1 1 ? 8.82 80.438 33.312 1 29 1 MET B N 1
ATOM 1464 C CA . MET B 1 1 ? 9.562 79.188 33.219 1 29 1 MET B CA 1
ATOM 1465 C C . MET B 1 1 ? 8.633 78 32.906 1 29 1 MET B C 1
ATOM 1467 O O . MET B 1 1 ? 7.711 77.75 33.656 1 29 1 MET B O 1
ATOM 1471 N N . ALA B 1 2 ? 8.367 77.75 31.594 1 40.12 2 ALA B N 1
ATOM 1472 C CA . ALA B 1 2 ? 7.473 76.875 30.797 1 40.12 2 ALA B CA 1
ATOM 1473 C C . ALA B 1 2 ? 7.703 75.438 31.109 1 40.12 2 ALA B C 1
ATOM 1475 O O . ALA B 1 2 ? 8.781 74.875 30.844 1 40.12 2 ALA B O 1
ATOM 1476 N N . THR B 1 3 ? 7.246 75 32.25 1 34 3 THR B N 1
ATOM 1477 C CA . THR B 1 3 ? 7.391 73.625 32.719 1 34 3 THR B CA 1
ATOM 1478 C C . THR B 1 3 ? 6.848 72.688 31.703 1 34 3 THR B C 1
ATOM 1480 O O . THR B 1 3 ? 5.68 72.75 31.312 1 34 3 THR B O 1
ATOM 1483 N N . ALA B 1 4 ? 7.719 72.25 30.812 1 42.41 4 ALA B N 1
ATOM 1484 C CA . ALA B 1 4 ? 7.531 71.25 29.75 1 42.41 4 ALA B CA 1
ATOM 1485 C C . ALA B 1 4 ? 6.859 70 30.297 1 42.41 4 ALA B C 1
ATOM 1487 O O . ALA B 1 4 ? 7.359 69.375 31.234 1 42.41 4 ALA B O 1
ATOM 1488 N N . GLU B 1 5 ? 5.547 70.062 30.531 1 34.72 5 GLU B N 1
ATOM 1489 C CA . GLU B 1 5 ? 4.785 68.875 30.938 1 34.72 5 GLU B CA 1
ATOM 1490 C C . GLU B 1 5 ? 5.207 67.688 30.141 1 34.72 5 GLU B C 1
ATOM 1492 O O . GLU B 1 5 ? 5.215 67.688 28.906 1 34.72 5 GLU B O 1
ATOM 1497 N N . ASP B 1 6 ? 6.145 66.938 30.594 1 32.88 6 ASP B N 1
ATOM 1498 C CA . ASP B 1 6 ? 6.664 65.688 30.094 1 32.88 6 ASP B CA 1
ATOM 1499 C C . ASP B 1 6 ? 5.531 64.75 29.719 1 32.88 6 ASP B C 1
ATOM 1501 O O . ASP B 1 6 ? 4.656 64.438 30.531 1 32.88 6 ASP B O 1
ATOM 1505 N N . SER B 1 7 ? 4.91 64.938 28.469 1 36.91 7 SER B N 1
ATOM 1506 C CA . SER B 1 7 ? 3.986 64 27.859 1 36.91 7 SER B CA 1
ATOM 1507 C C . SER B 1 7 ? 4.379 62.562 28.156 1 36.91 7 SER B C 1
ATOM 1509 O O . SER B 1 7 ? 5.5 62.156 27.859 1 36.91 7 SER B O 1
ATOM 1511 N N . GLY B 1 8 ? 4.047 62.062 29.312 1 33.84 8 GLY B N 1
ATOM 1512 C CA . GLY B 1 8 ? 4.184 60.688 29.719 1 33.84 8 GLY B CA 1
ATOM 1513 C C . GLY B 1 8 ? 3.898 59.688 28.594 1 33.84 8 GLY B C 1
ATOM 1514 O O . GLY B 1 8 ? 2.76 59.594 28.125 1 33.84 8 GLY B O 1
ATOM 1515 N N . LYS B 1 9 ? 4.801 59.688 27.562 1 40.62 9 LYS B N 1
ATOM 1516 C CA . LYS B 1 9 ? 4.797 58.625 26.578 1 40.62 9 LYS B CA 1
ATOM 1517 C C . LYS B 1 9 ? 4.504 57.281 27.25 1 40.62 9 LYS B C 1
ATOM 1519 O O . LYS B 1 9 ? 5.293 56.781 28.062 1 40.62 9 LYS B O 1
ATOM 1524 N N . THR B 1 10 ? 3.223 57.094 27.719 1 36.47 10 THR B N 1
ATOM 1525 C CA . THR B 1 10 ? 2.844 55.719 28.047 1 36.47 10 THR B CA 1
ATOM 1526 C C . THR B 1 10 ? 3.436 54.75 27.031 1 36.47 10 THR B C 1
ATOM 1528 O O . THR B 1 10 ? 3.154 54.844 25.828 1 36.47 10 THR B O 1
ATOM 1531 N N . THR B 1 11 ? 4.668 54.344 27.219 1 33.53 11 THR B N 1
ATOM 1532 C CA . THR B 1 11 ? 5.246 53.25 26.484 1 33.53 11 THR B CA 1
ATOM 1533 C C . THR B 1 11 ? 4.219 52.125 26.281 1 33.53 11 THR B C 1
ATOM 1535 O O . THR B 1 11 ? 3.656 51.625 27.25 1 33.53 11 THR B O 1
ATOM 1538 N N . LEU B 1 12 ? 3.293 52.25 25.297 1 33 12 LEU B N 1
ATOM 1539 C CA . LEU B 1 12 ? 2.518 51.094 24.812 1 33 12 LEU B CA 1
ATOM 1540 C C . LEU B 1 12 ? 3.316 49.812 24.938 1 33 12 LEU B C 1
ATOM 1542 O O . LEU B 1 12 ? 4.41 49.688 24.375 1 33 12 LEU B O 1
ATOM 1546 N N . GLU B 1 13 ? 3.395 49.25 26.172 1 32.09 13 GLU B N 1
ATOM 1547 C CA . GLU B 1 13 ? 3.91 47.906 26.328 1 32.09 13 GLU B CA 1
ATOM 1548 C C . GLU B 1 13 ? 3.553 47.031 25.125 1 32.09 13 GLU B C 1
ATOM 1550 O O . GLU B 1 13 ? 2.377 46.875 24.781 1 32.09 13 GLU B O 1
ATOM 1555 N N . SER B 1 14 ? 4.312 47.219 24 1 33 14 SER B N 1
ATOM 1556 C CA . SER B 1 14 ? 4.281 46.25 22.922 1 33 14 SER B CA 1
ATOM 1557 C C . SER B 1 14 ? 3.955 44.844 23.453 1 33 14 SER B C 1
ATOM 1559 O O . SER B 1 14 ? 4.719 44.281 24.25 1 33 14 SER B O 1
ATOM 1561 N N . GLY B 1 15 ? 2.822 44.625 24.047 1 31.77 15 GLY B N 1
ATOM 1562 C CA . GLY B 1 15 ? 2.404 43.281 24.375 1 31.77 15 GLY B CA 1
ATOM 1563 C C . GLY B 1 15 ? 3.021 42.219 23.469 1 31.77 15 GLY B C 1
ATOM 1564 O O . GLY B 1 15 ? 2.834 42.25 22.25 1 31.77 15 GLY B O 1
ATOM 1565 N N . HIS B 1 16 ? 4.273 41.875 23.719 1 33.5 16 HIS B N 1
ATOM 1566 C CA . HIS B 1 16 ? 4.953 40.719 23.078 1 33.5 16 HIS B CA 1
ATOM 1567 C C . HIS B 1 16 ? 3.975 39.594 22.781 1 33.5 16 HIS B C 1
ATOM 1569 O O . HIS B 1 16 ? 3.326 39.062 23.688 1 33.5 16 HIS B O 1
ATOM 1575 N N . ALA B 1 17 ? 3.127 39.719 21.812 1 37.34 17 ALA B N 1
ATOM 1576 C CA . ALA B 1 17 ? 2.398 38.562 21.297 1 37.34 17 ALA B CA 1
ATOM 1577 C C . ALA B 1 17 ? 3.158 37.281 21.578 1 37.34 17 ALA B C 1
ATOM 1579 O O . ALA B 1 17 ? 4.375 37.219 21.406 1 37.34 17 ALA B O 1
ATOM 1580 N N . PRO B 1 18 ? 2.779 36.469 22.562 1 36.12 18 PRO B N 1
ATOM 1581 C CA . PRO B 1 18 ? 3.494 35.219 22.797 1 36.12 18 PRO B CA 1
ATOM 1582 C C . PRO B 1 18 ? 4.059 34.625 21.516 1 36.12 18 PRO B C 1
ATOM 1584 O O . PRO B 1 18 ? 3.436 34.719 20.453 1 36.12 18 PRO B O 1
ATOM 1587 N N . ALA B 1 19 ? 5.352 34.656 21.312 1 37 19 ALA B N 1
ATOM 1588 C CA . ALA B 1 19 ? 6.172 34.094 20.25 1 37 19 ALA B CA 1
ATOM 1589 C C . ALA B 1 19 ? 5.555 32.781 19.719 1 37 19 ALA B C 1
ATOM 1591 O O . ALA B 1 19 ? 5.137 31.938 20.484 1 37 19 ALA B O 1
ATOM 1592 N N . ALA B 1 20 ? 4.703 32.781 18.844 1 41.78 20 ALA B N 1
ATOM 1593 C CA . ALA B 1 20 ? 4.352 31.562 18.109 1 41.78 20 ALA B CA 1
ATOM 1594 C C . ALA B 1 20 ? 5.508 30.562 18.109 1 41.78 20 ALA B C 1
ATOM 1596 O O . ALA B 1 20 ? 6.598 30.875 17.625 1 41.78 20 ALA B O 1
ATOM 1597 N N . SER B 1 21 ? 5.812 29.797 19.203 1 40.16 21 SER B N 1
ATOM 1598 C CA . SER B 1 21 ? 6.938 28.891 19.422 1 40.16 21 SER B CA 1
ATOM 1599 C C . SER B 1 21 ? 7.312 28.156 18.156 1 40.16 21 SER B C 1
ATOM 1601 O O . SER B 1 21 ? 6.461 27.516 17.516 1 40.16 21 SER B O 1
ATOM 1603 N N . ALA B 1 22 ? 8.141 28.594 17.266 1 46.06 22 ALA B N 1
ATOM 1604 C CA . ALA B 1 22 ? 8.789 28 16.094 1 46.06 22 ALA B CA 1
ATOM 1605 C C . ALA B 1 22 ? 9.031 26.516 16.312 1 46.06 22 ALA B C 1
ATOM 1607 O O . ALA B 1 22 ? 9.352 26.078 17.422 1 46.06 22 ALA B O 1
ATOM 1608 N N . PRO B 1 23 ? 8.328 25.609 15.672 1 53.16 23 PRO B N 1
ATOM 1609 C CA . PRO B 1 23 ? 8.727 24.219 15.906 1 53.16 23 PRO B CA 1
ATOM 1610 C C . PRO B 1 23 ? 10.242 24.062 16.078 1 53.16 23 PRO B C 1
ATOM 1612 O O . PRO B 1 23 ? 11.016 24.734 15.398 1 53.16 23 PRO B O 1
ATOM 1615 N N . PRO B 1 24 ? 10.648 23.562 17.25 1 53.22 24 PRO B N 1
ATOM 1616 C CA . PRO B 1 24 ? 12.07 23.469 17.578 1 53.22 24 PRO B CA 1
ATOM 1617 C C . PRO B 1 24 ? 12.898 22.891 16.438 1 53.22 24 PRO B C 1
ATOM 1619 O O . PRO B 1 24 ? 12.383 22.109 15.617 1 53.22 24 PRO B O 1
ATOM 1622 N N . VAL B 1 25 ? 14.055 23.516 15.992 1 56.53 25 VAL B N 1
ATOM 1623 C CA . VAL B 1 25 ? 15.18 23.141 15.141 1 56.53 25 VAL B CA 1
ATOM 1624 C C . VAL B 1 25 ? 15.305 21.609 15.109 1 56.53 25 VAL B C 1
ATOM 1626 O O . VAL B 1 25 ? 15.633 21.031 14.07 1 56.53 25 VAL B O 1
ATOM 1629 N N . SER B 1 26 ? 14.625 20.906 16.109 1 70.44 26 SER B N 1
ATOM 1630 C CA . SER B 1 26 ? 14.82 19.469 16.281 1 70.44 26 SER B CA 1
ATOM 1631 C C . SER B 1 26 ? 13.93 18.672 15.336 1 70.44 26 SER B C 1
ATOM 1633 O O . SER B 1 26 ? 14.344 17.641 14.805 1 70.44 26 SER B O 1
ATOM 1635 N N . LEU B 1 27 ? 12.93 19.344 14.805 1 80.81 27 LEU B N 1
ATOM 1636 C CA . LEU B 1 27 ? 12.039 18.562 13.953 1 80.81 27 LEU B CA 1
ATOM 1637 C C . LEU B 1 27 ? 12.523 18.562 12.508 1 80.81 27 LEU B C 1
ATOM 1639 O O . LEU B 1 27 ? 12.398 17.562 11.805 1 80.81 27 LEU B O 1
ATOM 1643 N N . PHE B 1 28 ? 13.297 19.609 12.25 1 81.94 28 PHE B N 1
ATOM 1644 C CA . PHE B 1 28 ? 13.812 19.688 10.891 1 81.94 28 PHE B CA 1
ATOM 1645 C C . PHE B 1 28 ? 15.008 18.766 10.703 1 81.94 28 PHE B C 1
ATOM 1647 O O . PHE B 1 28 ? 15.18 18.172 9.633 1 81.94 28 PHE B O 1
ATOM 1654 N N . SER B 1 29 ? 15.719 18.75 11.719 1 85.75 29 SER B N 1
ATOM 1655 C CA . SER B 1 29 ? 16.844 17.828 11.648 1 85.75 29 SER B CA 1
ATOM 1656 C C . SER B 1 29 ? 16.375 16.375 11.578 1 85.75 29 SER B C 1
ATOM 1658 O O . SER B 1 29 ? 16.969 15.555 10.867 1 85.75 29 SER B O 1
ATOM 1660 N N . ALA B 1 30 ? 15.383 16.047 12.328 1 89.94 30 ALA B N 1
ATOM 1661 C CA . ALA B 1 30 ? 14.812 14.703 12.305 1 89.94 30 ALA B CA 1
ATOM 1662 C C . ALA B 1 30 ? 14.234 14.383 10.93 1 89.94 30 ALA B C 1
ATOM 1664 O O . ALA B 1 30 ? 14.367 13.258 10.438 1 89.94 30 ALA B O 1
ATOM 1665 N N . ASP B 1 31 ? 13.672 15.359 10.359 1 91.94 31 ASP B N 1
ATOM 1666 C CA . ASP B 1 31 ? 13.125 15.203 9.023 1 91.94 31 ASP B CA 1
ATOM 1667 C C . ASP B 1 31 ? 14.227 14.883 8.008 1 91.94 31 ASP B C 1
ATOM 1669 O O . ASP B 1 31 ? 14.078 13.977 7.188 1 91.94 31 ASP B O 1
ATOM 1673 N N . LEU B 1 32 ? 15.289 15.57 8.102 1 91.88 32 LEU B N 1
ATOM 1674 C CA . LEU B 1 32 ? 16.391 15.383 7.172 1 91.88 32 LEU B CA 1
ATOM 1675 C C . LEU B 1 32 ? 17.016 13.992 7.344 1 91.88 32 LEU B C 1
ATOM 1677 O O . LEU B 1 32 ? 17.312 13.32 6.359 1 91.88 32 LEU B O 1
ATOM 1681 N N . VAL B 1 33 ? 17.156 13.594 8.523 1 93.81 33 VAL B N 1
ATOM 1682 C CA . VAL B 1 33 ? 17.734 12.281 8.797 1 93.81 33 VAL B CA 1
ATOM 1683 C C . VAL B 1 33 ? 16.828 11.188 8.242 1 93.81 33 VAL B C 1
ATOM 1685 O O . VAL B 1 33 ? 17.312 10.227 7.629 1 93.81 33 VAL B O 1
ATOM 1688 N N . LEU B 1 34 ? 15.578 11.328 8.406 1 96.19 34 LEU B N 1
ATOM 1689 C CA . LEU B 1 34 ? 14.633 10.328 7.93 1 96.19 34 LEU B CA 1
ATOM 1690 C C . LEU B 1 34 ? 14.617 10.281 6.402 1 96.19 34 LEU B C 1
ATOM 1692 O O . LEU B 1 34 ? 14.492 9.211 5.809 1 96.19 34 LEU B O 1
ATOM 1696 N N . ARG B 1 35 ? 14.797 11.383 5.809 1 96.56 35 ARG B N 1
ATOM 1697 C CA . ARG B 1 35 ? 14.797 11.422 4.352 1 96.56 35 ARG B CA 1
ATOM 1698 C C . ARG B 1 35 ? 16.062 10.805 3.783 1 96.56 35 ARG B C 1
ATOM 1700 O O . ARG B 1 35 ? 16.031 10.156 2.738 1 96.56 35 ARG B O 1
ATOM 1707 N N . LEU B 1 36 ? 17.109 10.977 4.465 1 96.25 36 LEU B N 1
ATOM 1708 C CA . LEU B 1 36 ? 18.359 10.344 4.047 1 96.25 36 LEU B CA 1
ATOM 1709 C C . LEU B 1 36 ? 18.297 8.836 4.238 1 96.25 36 LEU B C 1
ATOM 1711 O O . LEU B 1 36 ? 18.797 8.078 3.4 1 96.25 36 LEU B O 1
ATOM 1715 N N . LEU B 1 37 ? 17.703 8.484 5.324 1 97.19 37 LEU B N 1
ATOM 1716 C CA . LEU B 1 37 ? 17.5 7.062 5.566 1 97.19 37 LEU B CA 1
ATOM 1717 C C . LEU B 1 37 ? 16.594 6.449 4.504 1 97.19 37 LEU B C 1
ATOM 1719 O O . LEU B 1 37 ? 16.844 5.332 4.043 1 97.19 37 LEU B O 1
ATOM 1723 N N . LEU B 1 38 ? 15.578 7.219 4.18 1 98.06 38 LEU B N 1
ATOM 1724 C CA . LEU B 1 38 ? 14.68 6.773 3.119 1 98.06 38 LEU B CA 1
ATOM 1725 C C . LEU B 1 38 ? 15.438 6.586 1.809 1 98.06 38 LEU B C 1
ATOM 1727 O O . LEU B 1 38 ? 15.227 5.598 1.101 1 98.06 38 LEU B O 1
ATOM 1731 N N . PHE B 1 39 ? 16.328 7.457 1.474 1 97.75 39 PHE B N 1
ATOM 1732 C CA . PHE B 1 39 ? 17.125 7.371 0.255 1 97.75 39 PHE B CA 1
ATOM 1733 C C . PHE B 1 39 ? 18.047 6.152 0.292 1 97.75 39 PHE B C 1
ATOM 1735 O O . PHE B 1 39 ? 18.094 5.379 -0.667 1 97.75 39 PHE B O 1
ATOM 1742 N N . ALA B 1 40 ? 18.672 5.953 1.387 1 97.62 40 ALA B N 1
ATOM 1743 C CA . ALA B 1 40 ? 19.609 4.832 1.516 1 97.62 40 ALA B CA 1
ATOM 1744 C C . ALA B 1 40 ? 18.875 3.5 1.441 1 97.62 40 ALA B C 1
ATOM 1746 O O . ALA B 1 40 ? 19.312 2.578 0.752 1 97.62 40 ALA B O 1
ATOM 1747 N N . ALA B 1 41 ? 17.766 3.432 2.152 1 97.94 41 ALA B N 1
ATOM 1748 C CA . ALA B 1 41 ? 16.984 2.197 2.156 1 97.94 41 ALA B CA 1
ATOM 1749 C C . ALA B 1 41 ? 16.422 1.907 0.771 1 97.94 41 ALA B C 1
ATOM 1751 O O . ALA B 1 41 ? 16.406 0.757 0.326 1 97.94 41 ALA B O 1
ATOM 1752 N N . SER B 1 42 ? 15.969 2.932 0.079 1 98.19 42 SER B N 1
ATOM 1753 C CA . SER B 1 42 ? 15.406 2.746 -1.252 1 98.19 42 SER B CA 1
ATOM 1754 C C . SER B 1 42 ? 16.469 2.348 -2.26 1 98.19 42 SER B C 1
ATOM 1756 O O . SER B 1 42 ? 16.25 1.48 -3.105 1 98.19 42 SER B O 1
ATOM 1758 N N . LEU B 1 43 ? 17.609 2.936 -2.145 1 97.69 43 LEU B N 1
ATOM 1759 C CA . LEU B 1 43 ? 18.719 2.607 -3.043 1 97.69 43 LEU B CA 1
ATOM 1760 C C . LEU B 1 43 ? 19.188 1.173 -2.82 1 97.69 43 LEU B C 1
ATOM 1762 O O . LEU B 1 43 ? 19.422 0.436 -3.781 1 97.69 43 LEU B O 1
ATOM 1766 N N . SER B 1 44 ? 19.281 0.829 -1.605 1 98 44 SER B N 1
ATOM 1767 C CA . SER B 1 44 ? 19.688 -0.535 -1.284 1 98 44 SER B CA 1
ATOM 1768 C C . SER B 1 44 ? 18.672 -1.552 -1.797 1 98 44 SER B C 1
ATOM 1770 O O . SER B 1 44 ? 19.047 -2.584 -2.355 1 98 44 SER B O 1
ATOM 1772 N N . ALA B 1 45 ? 17.422 -1.242 -1.595 1 98.38 45 ALA B N 1
ATOM 1773 C CA . ALA B 1 45 ? 16.359 -2.129 -2.086 1 98.38 45 ALA B CA 1
ATOM 1774 C C . ALA B 1 45 ? 16.406 -2.238 -3.609 1 98.38 45 ALA B C 1
ATOM 1776 O O . ALA B 1 45 ? 16.203 -3.32 -4.164 1 98.38 45 ALA B O 1
ATOM 1777 N N . LEU B 1 46 ? 16.672 -1.148 -4.215 1 97.56 46 LEU B N 1
ATOM 1778 C CA . LEU B 1 46 ? 16.75 -1.104 -5.672 1 97.56 46 LEU B CA 1
ATOM 1779 C C . LEU B 1 46 ? 17.906 -1.967 -6.176 1 97.56 46 LEU B C 1
ATOM 1781 O O . LEU B 1 46 ? 17.734 -2.762 -7.102 1 97.56 46 LEU B O 1
ATOM 1785 N N . VAL B 1 47 ? 19 -1.87 -5.582 1 96.81 47 VAL B N 1
ATOM 1786 C CA . VAL B 1 47 ? 20.172 -2.639 -5.984 1 96.81 47 VAL B CA 1
ATOM 1787 C C . VAL B 1 47 ? 19.922 -4.129 -5.762 1 96.81 47 VAL B C 1
ATOM 1789 O O . VAL B 1 47 ? 20.25 -4.957 -6.613 1 96.81 47 VAL B O 1
ATOM 1792 N N . MET B 1 48 ? 19.312 -4.441 -4.664 1 97.38 48 MET B N 1
ATOM 1793 C CA . MET B 1 48 ? 19.016 -5.84 -4.375 1 97.38 48 MET B CA 1
ATOM 1794 C C . MET B 1 48 ? 18.062 -6.418 -5.406 1 97.38 48 MET B C 1
ATOM 1796 O O . MET B 1 48 ? 18.203 -7.57 -5.816 1 97.38 48 MET B O 1
ATOM 1800 N N . LEU B 1 49 ? 17.141 -5.637 -5.809 1 97.38 49 LEU B N 1
ATOM 1801 C CA . LEU B 1 49 ? 16.172 -6.113 -6.785 1 97.38 49 LEU B CA 1
ATOM 1802 C C . LEU B 1 49 ? 16.812 -6.262 -8.164 1 97.38 49 LEU B C 1
ATOM 1804 O O . LEU B 1 49 ? 16.547 -7.234 -8.875 1 97.38 49 LEU B O 1
ATOM 1808 N N . LEU B 1 50 ? 17.656 -5.336 -8.484 1 95.88 50 LEU B N 1
ATOM 1809 C CA . LEU B 1 50 ? 18.328 -5.348 -9.789 1 95.88 50 LEU B CA 1
ATOM 1810 C C . LEU B 1 50 ? 19.312 -6.504 -9.883 1 95.88 50 LEU B C 1
ATOM 1812 O O . LEU B 1 50 ? 19.578 -7.008 -10.977 1 95.88 50 LEU B O 1
ATOM 1816 N N . THR B 1 51 ? 19.781 -6.93 -8.781 1 95.19 51 THR B N 1
ATOM 1817 C CA . THR B 1 51 ? 20.766 -8.008 -8.766 1 95.19 51 THR B CA 1
ATOM 1818 C C . THR B 1 51 ? 20.094 -9.359 -8.539 1 95.19 51 THR B C 1
ATOM 1820 O O . THR B 1 51 ? 20.766 -10.391 -8.5 1 95.19 51 THR B O 1
ATOM 1823 N N . ALA B 1 52 ? 18.812 -9.359 -8.453 1 95.19 52 ALA B N 1
ATOM 1824 C CA . ALA B 1 52 ? 18.078 -10.609 -8.273 1 95.19 52 ALA B CA 1
ATOM 1825 C C . ALA B 1 52 ? 18 -11.398 -9.57 1 95.19 52 ALA B C 1
ATOM 1827 O O . ALA B 1 52 ? 17.031 -11.281 -10.32 1 95.19 52 ALA B O 1
ATOM 1828 N N . LYS B 1 53 ? 19.016 -12.109 -9.867 1 93.5 53 LYS B N 1
ATOM 1829 C CA . LYS B 1 53 ? 19.078 -12.969 -11.047 1 93.5 53 LYS B CA 1
ATOM 1830 C C . LYS B 1 53 ? 19.734 -14.305 -10.711 1 93.5 53 LYS B C 1
ATOM 1832 O O . LYS B 1 53 ? 20.688 -14.359 -9.922 1 93.5 53 LYS B O 1
ATOM 1837 N N . GLN B 1 54 ? 19.062 -15.336 -11.258 1 93.44 54 GLN B N 1
ATOM 1838 C CA . GLN B 1 54 ? 19.578 -16.688 -11.047 1 93.44 54 GLN B CA 1
ATOM 1839 C C . GLN B 1 54 ? 19.141 -17.625 -12.148 1 93.44 54 GLN B C 1
ATOM 1841 O O . GLN B 1 54 ? 17.984 -17.578 -12.594 1 93.44 54 GLN B O 1
ATOM 1846 N N . THR B 1 55 ? 20.094 -18.438 -12.633 1 92.19 55 THR B N 1
ATOM 1847 C CA . THR B 1 55 ? 19.781 -19.453 -13.633 1 92.19 55 THR B CA 1
ATOM 1848 C C . THR B 1 55 ? 19.781 -20.844 -13.008 1 92.19 55 THR B C 1
ATOM 1850 O O . THR B 1 55 ? 20.672 -21.188 -12.227 1 92.19 55 THR B O 1
ATOM 1853 N N . ALA B 1 56 ? 18.703 -21.531 -13.195 1 89.62 56 ALA B N 1
ATOM 1854 C CA . ALA B 1 56 ? 18.609 -22.906 -12.695 1 89.62 56 ALA B CA 1
ATOM 1855 C C . ALA B 1 56 ? 18.156 -23.859 -13.797 1 89.62 56 ALA B C 1
ATOM 1857 O O . ALA B 1 56 ? 17.594 -23.438 -14.805 1 89.62 56 ALA B O 1
ATOM 1858 N N . ILE B 1 57 ? 18.5 -25.188 -13.586 1 84.38 57 ILE B N 1
ATOM 1859 C CA . ILE B 1 57 ? 18.109 -26.234 -14.539 1 84.38 57 ILE B CA 1
ATOM 1860 C C . ILE B 1 57 ? 16.766 -26.812 -14.141 1 84.38 57 ILE B C 1
ATOM 1862 O O . ILE B 1 57 ? 16.609 -27.375 -13.055 1 84.38 57 ILE B O 1
ATOM 1866 N N . VAL B 1 58 ? 15.828 -26.438 -14.969 1 79.81 58 VAL B N 1
ATOM 1867 C CA . VAL B 1 58 ? 14.484 -26.906 -14.656 1 79.81 58 VAL B CA 1
ATOM 1868 C C . VAL B 1 58 ? 13.953 -27.75 -15.812 1 79.81 58 VAL B C 1
ATOM 1870 O O . VAL B 1 58 ? 14.445 -27.641 -16.938 1 79.81 58 VAL B O 1
ATOM 1873 N N . SER B 1 59 ? 13 -28.734 -15.367 1 75.19 59 SER B N 1
ATOM 1874 C CA . SER B 1 59 ? 12.352 -29.547 -16.406 1 75.19 59 SER B CA 1
ATOM 1875 C C . SER B 1 59 ? 11.305 -28.719 -17.156 1 75.19 59 SER B C 1
ATOM 1877 O O . SER B 1 59 ? 10.359 -28.219 -16.562 1 75.19 59 SER B O 1
ATOM 1879 N N . VAL B 1 60 ? 11.523 -28.484 -18.422 1 66.88 60 VAL B N 1
ATOM 1880 C CA . VAL B 1 60 ? 10.633 -27.656 -19.234 1 66.88 60 VAL B CA 1
ATOM 1881 C C . VAL B 1 60 ? 9.461 -28.484 -19.734 1 66.88 60 VAL B C 1
ATOM 1883 O O . VAL B 1 60 ? 8.398 -27.953 -20.062 1 66.88 60 VAL B O 1
ATOM 1886 N N . VAL B 1 61 ? 9.656 -29.75 -19.906 1 60.34 61 VAL B N 1
ATOM 1887 C CA . VAL B 1 61 ? 8.586 -30.625 -20.359 1 60.34 61 VAL B CA 1
ATOM 1888 C C . VAL B 1 61 ? 8.148 -31.562 -19.219 1 60.34 61 VAL B C 1
ATOM 1890 O O . VAL B 1 61 ? 8.984 -32.188 -18.594 1 60.34 61 VAL B O 1
ATOM 1893 N N . LEU B 1 62 ? 6.891 -31.391 -18.781 1 59.78 62 LEU B N 1
ATOM 1894 C CA . LEU B 1 62 ? 6.359 -32.125 -17.641 1 59.78 62 LEU B CA 1
ATOM 1895 C C . LEU B 1 62 ? 6.027 -33.562 -18.031 1 59.78 62 LEU B C 1
ATOM 1897 O O . LEU B 1 62 ? 5.707 -34.375 -17.172 1 59.78 62 LEU B O 1
ATOM 1901 N N . THR B 1 63 ? 6.07 -33.875 -19.281 1 58.72 63 THR B N 1
ATOM 1902 C CA . THR B 1 63 ? 5.812 -35.25 -19.734 1 58.72 63 THR B CA 1
ATOM 1903 C C . THR B 1 63 ? 7.121 -35.969 -20.078 1 58.72 63 THR B C 1
ATOM 1905 O O . THR B 1 63 ? 8.031 -35.344 -20.656 1 58.72 63 THR B O 1
ATOM 1908 N N . PRO B 1 64 ? 7.141 -37.219 -19.656 1 63.41 64 PRO B N 1
ATOM 1909 C CA . PRO B 1 64 ? 8.336 -37.969 -20.047 1 63.41 64 PRO B CA 1
ATOM 1910 C C . PRO B 1 64 ? 8.531 -38.031 -21.562 1 63.41 64 PRO B C 1
ATOM 1912 O O . PRO B 1 64 ? 7.551 -38.062 -22.312 1 63.41 64 PRO B O 1
ATOM 1915 N N . PRO B 1 65 ? 9.875 -37.938 -22.016 1 66.31 65 PRO B N 1
ATOM 1916 C CA . PRO B 1 65 ? 11.133 -37.812 -21.281 1 66.31 65 PRO B CA 1
ATOM 1917 C C . PRO B 1 65 ? 11.398 -36.375 -20.844 1 66.31 65 PRO B C 1
ATOM 1919 O O . PRO B 1 65 ? 11.219 -35.438 -21.641 1 66.31 65 PRO B O 1
ATOM 1922 N N . PHE B 1 66 ? 11.766 -36.156 -19.578 1 65.81 66 PHE B N 1
ATOM 1923 C CA . PHE B 1 66 ? 11.992 -34.844 -18.984 1 65.81 66 PHE B CA 1
ATOM 1924 C C . PHE B 1 66 ? 13.156 -34.125 -19.672 1 65.81 66 PHE B C 1
ATOM 1926 O O . PHE B 1 66 ? 14.195 -34.719 -19.938 1 65.81 66 PHE B O 1
ATOM 1933 N N . ARG B 1 67 ? 12.859 -33 -20.328 1 74.06 67 ARG B N 1
ATOM 1934 C CA . ARG B 1 67 ? 13.914 -32.188 -20.906 1 74.06 67 ARG B CA 1
ATOM 1935 C C . ARG B 1 67 ? 14.312 -31.047 -19.969 1 74.06 67 ARG B C 1
ATOM 1937 O O . ARG B 1 67 ? 13.477 -30.25 -19.562 1 74.06 67 ARG B O 1
ATOM 1944 N N . LEU B 1 68 ? 15.539 -31.219 -19.531 1 80.75 68 LEU B N 1
ATOM 1945 C CA . LEU B 1 68 ? 16.094 -30.234 -18.609 1 80.75 68 LEU B CA 1
ATOM 1946 C C . LEU B 1 68 ? 16.719 -29.062 -19.391 1 80.75 68 LEU B C 1
ATOM 1948 O O . LEU B 1 68 ? 17.375 -29.281 -20.406 1 80.75 68 LEU B O 1
ATOM 1952 N N . ALA B 1 69 ? 16.281 -27.797 -19.156 1 81.94 69 ALA B N 1
ATOM 1953 C CA . ALA B 1 69 ? 16.859 -26.594 -19.766 1 81.94 69 ALA B CA 1
ATOM 1954 C C . ALA B 1 69 ? 17.109 -25.516 -18.719 1 81.94 69 ALA B C 1
ATOM 1956 O O . ALA B 1 69 ? 16.438 -25.453 -17.688 1 81.94 69 ALA B O 1
ATOM 1957 N N . PRO B 1 70 ? 18.203 -24.812 -19.047 1 85.94 70 PRO B N 1
ATOM 1958 C CA . PRO B 1 70 ? 18.469 -23.703 -18.141 1 85.94 70 PRO B CA 1
ATOM 1959 C C . PRO B 1 70 ? 17.453 -22.578 -18.281 1 85.94 70 PRO B C 1
ATOM 1961 O O . PRO B 1 70 ? 17.219 -22.078 -19.391 1 85.94 70 PRO B O 1
ATOM 1964 N N . VAL B 1 71 ? 16.812 -22.25 -17.219 1 87.56 71 VAL B N 1
ATOM 1965 C CA . VAL B 1 71 ? 15.836 -21.156 -17.203 1 87.56 71 VAL B CA 1
ATOM 1966 C C . VAL B 1 71 ? 16.266 -20.094 -16.203 1 87.56 71 VAL B C 1
ATOM 1968 O O . VAL B 1 71 ? 16.531 -20.406 -15.039 1 87.56 71 VAL B O 1
ATOM 1971 N N . ALA B 1 72 ? 16.328 -18.891 -16.641 1 90.12 72 ALA B N 1
ATOM 1972 C CA . ALA B 1 72 ? 16.75 -17.781 -15.781 1 90.12 72 ALA B CA 1
ATOM 1973 C C . ALA B 1 72 ? 15.555 -17.125 -15.117 1 90.12 72 ALA B C 1
ATOM 1975 O O . ALA B 1 72 ? 14.5 -16.953 -15.742 1 90.12 72 ALA B O 1
ATOM 1976 N N . ALA B 1 73 ? 15.781 -16.859 -13.875 1 90.44 73 ALA B N 1
ATOM 1977 C CA . ALA B 1 73 ? 14.805 -16.078 -13.133 1 90.44 73 ALA B CA 1
ATOM 1978 C C . ALA B 1 73 ? 15.281 -14.641 -12.953 1 90.44 73 ALA B C 1
ATOM 1980 O O . ALA B 1 73 ? 16.375 -14.406 -12.438 1 90.44 73 ALA B O 1
ATOM 1981 N N . GLN B 1 74 ? 14.438 -13.719 -13.438 1 91.31 74 GLN B N 1
ATOM 1982 C CA . GLN B 1 74 ? 14.734 -12.289 -13.352 1 91.31 74 GLN B CA 1
ATOM 1983 C C . GLN B 1 74 ? 13.516 -11.5 -12.898 1 91.31 74 GLN B C 1
ATOM 1985 O O . GLN B 1 74 ? 12.383 -11.961 -13.055 1 91.31 74 GLN B O 1
ATOM 1990 N N . PHE B 1 75 ? 13.805 -10.328 -12.406 1 89.69 75 PHE B N 1
ATOM 1991 C CA . PHE B 1 75 ? 12.711 -9.484 -11.938 1 89.69 75 PHE B CA 1
ATOM 1992 C C . PHE B 1 75 ? 11.797 -9.094 -13.094 1 89.69 75 PHE B C 1
ATOM 1994 O O . PHE B 1 75 ? 10.602 -8.859 -12.898 1 89.69 75 PHE B O 1
ATOM 2001 N N . LYS B 1 76 ? 12.289 -9.016 -14.273 1 89.94 76 LYS B N 1
ATOM 2002 C CA . LYS B 1 76 ? 11.531 -8.562 -15.438 1 89.94 76 LYS B CA 1
ATOM 2003 C C . LYS B 1 76 ? 10.453 -9.578 -15.82 1 89.94 76 LYS B C 1
ATOM 2005 O O . LYS B 1 76 ? 9.531 -9.258 -16.562 1 89.94 76 LYS B O 1
ATOM 2010 N N . ASP B 1 77 ? 10.578 -10.742 -15.367 1 89.75 77 ASP B N 1
ATOM 2011 C CA . ASP B 1 77 ? 9.641 -11.805 -15.703 1 89.75 77 ASP B CA 1
ATOM 2012 C C . ASP B 1 77 ? 8.367 -11.703 -14.859 1 89.75 77 ASP B C 1
ATOM 2014 O O . ASP B 1 77 ? 7.41 -12.445 -15.078 1 89.75 77 ASP B O 1
ATOM 2018 N N . SER B 1 78 ? 8.383 -10.852 -13.914 1 92.69 78 SER B N 1
ATOM 2019 C CA . SER B 1 78 ? 7.223 -10.68 -13.039 1 92.69 78 SER B CA 1
ATOM 2020 C C . SER B 1 78 ? 6.77 -9.227 -13.008 1 92.69 78 SER B C 1
ATOM 2022 O O . SER B 1 78 ? 7.508 -8.352 -12.555 1 92.69 78 SER B O 1
ATOM 2024 N N . PRO B 1 79 ? 5.582 -8.977 -13.461 1 94.56 79 PRO B N 1
ATOM 2025 C CA . PRO B 1 79 ? 5.066 -7.605 -13.398 1 94.56 79 PRO B CA 1
ATOM 2026 C C . PRO B 1 79 ? 5.035 -7.047 -11.977 1 94.56 79 PRO B C 1
ATOM 2028 O O . PRO B 1 79 ? 5.184 -5.84 -11.781 1 94.56 79 PRO B O 1
ATOM 2031 N N . ALA B 1 80 ? 4.754 -7.902 -11.031 1 96 80 ALA B N 1
ATOM 2032 C CA . ALA B 1 80 ? 4.734 -7.477 -9.641 1 96 80 ALA B CA 1
ATOM 2033 C C . ALA B 1 80 ? 6.082 -6.883 -9.227 1 96 80 ALA B C 1
ATOM 2035 O O . ALA B 1 80 ? 6.133 -5.844 -8.562 1 96 80 ALA B O 1
ATOM 2036 N N . LEU B 1 81 ? 7.16 -7.484 -9.672 1 96.88 81 LEU B N 1
ATOM 2037 C CA . LEU B 1 81 ? 8.5 -7.031 -9.305 1 96.88 81 LEU B CA 1
ATOM 2038 C C . LEU B 1 81 ? 8.891 -5.797 -10.109 1 96.88 81 LEU B C 1
ATOM 2040 O O . LEU B 1 81 ? 9.625 -4.938 -9.617 1 96.88 81 LEU B O 1
ATOM 2044 N N . ILE B 1 82 ? 8.359 -5.703 -11.266 1 97 82 ILE B N 1
ATOM 2045 C CA . ILE B 1 82 ? 8.562 -4.492 -12.055 1 97 82 ILE B CA 1
ATOM 2046 C C . ILE B 1 82 ? 7.902 -3.303 -11.359 1 97 82 ILE B C 1
ATOM 2048 O O . ILE B 1 82 ? 8.477 -2.215 -11.289 1 97 82 ILE B O 1
ATOM 2052 N N . TYR B 1 83 ? 6.73 -3.572 -10.93 1 97.62 83 TYR B N 1
ATOM 2053 C CA . TYR B 1 83 ? 6.031 -2.525 -10.195 1 97.62 83 TYR B CA 1
ATOM 2054 C C . TYR B 1 83 ? 6.824 -2.094 -8.969 1 97.62 83 TYR B C 1
ATOM 2056 O O . TYR B 1 83 ? 6.961 -0.898 -8.695 1 97.62 83 TYR B O 1
ATOM 2064 N N . LEU B 1 84 ? 7.336 -3.018 -8.258 1 98.12 84 LEU B N 1
ATOM 2065 C CA . LEU B 1 84 ? 8.164 -2.682 -7.102 1 98.12 84 LEU B CA 1
ATOM 2066 C C . LEU B 1 84 ? 9.391 -1.882 -7.527 1 98.12 84 LEU B C 1
ATOM 2068 O O . LEU B 1 84 ? 9.758 -0.904 -6.871 1 98.12 84 LEU B O 1
ATOM 2072 N N . LEU B 1 85 ? 9.977 -2.254 -8.617 1 97.88 85 LEU B N 1
ATOM 2073 C CA . LEU B 1 85 ? 11.164 -1.565 -9.125 1 97.88 85 LEU B CA 1
ATOM 2074 C C . LEU B 1 85 ? 10.844 -0.109 -9.445 1 97.88 85 LEU B C 1
ATOM 2076 O O . LEU B 1 85 ? 11.586 0.795 -9.055 1 97.88 85 LEU B O 1
ATOM 2080 N N . VAL B 1 86 ? 9.82 0.097 -10.133 1 97.69 86 VAL B N 1
ATOM 2081 C CA . VAL B 1 86 ? 9.422 1.445 -10.523 1 97.69 86 VAL B CA 1
ATOM 2082 C C . VAL B 1 86 ? 9.117 2.275 -9.281 1 97.69 86 VAL B C 1
ATOM 2084 O O . VAL B 1 86 ? 9.547 3.424 -9.172 1 97.69 86 VAL B O 1
ATOM 2087 N N . ALA B 1 87 ? 8.375 1.644 -8.367 1 97.94 87 ALA B N 1
ATOM 2088 C CA . ALA B 1 87 ? 8.039 2.346 -7.137 1 97.94 87 ALA B CA 1
ATOM 2089 C C . ALA B 1 87 ? 9.289 2.73 -6.359 1 97.94 87 ALA B C 1
ATOM 2091 O O . ALA B 1 87 ? 9.383 3.838 -5.824 1 97.94 87 ALA B O 1
ATOM 2092 N N . LEU B 1 88 ? 10.211 1.822 -6.309 1 98.25 88 LEU B N 1
ATOM 2093 C CA . LEU B 1 88 ? 11.461 2.096 -5.609 1 98.25 88 LEU B CA 1
ATOM 2094 C C . LEU B 1 88 ? 12.25 3.203 -6.309 1 98.25 88 LEU B C 1
ATOM 2096 O O . LEU B 1 88 ? 12.82 4.074 -5.652 1 98.25 88 LEU B O 1
ATOM 2100 N N . CYS B 1 89 ? 12.234 3.211 -7.609 1 97.94 89 CYS B N 1
ATOM 2101 C CA . CYS B 1 89 ? 12.938 4.234 -8.375 1 97.94 89 CYS B CA 1
ATOM 2102 C C . CYS B 1 89 ? 12.352 5.617 -8.102 1 97.94 89 CYS B C 1
ATOM 2104 O O . CYS B 1 89 ? 13.086 6.555 -7.789 1 97.94 89 CYS B O 1
ATOM 2106 N N . VAL B 1 90 ? 11.094 5.688 -8.148 1 97.31 90 VAL B N 1
ATOM 2107 C CA . VAL B 1 90 ? 10.438 6.98 -7.953 1 97.31 90 VAL B CA 1
ATOM 2108 C C . VAL B 1 90 ? 10.617 7.438 -6.508 1 97.31 90 VAL B C 1
ATOM 2110 O O . VAL B 1 90 ? 10.805 8.625 -6.25 1 97.31 90 VAL B O 1
ATOM 2113 N N . THR B 1 91 ? 10.516 6.52 -5.609 1 97.31 91 THR B N 1
ATOM 2114 C CA . THR B 1 91 ? 10.703 6.871 -4.207 1 97.31 91 THR B CA 1
ATOM 2115 C C . THR B 1 91 ? 12.133 7.336 -3.951 1 97.31 91 THR B C 1
ATOM 2117 O O . THR B 1 91 ? 12.359 8.266 -3.17 1 97.31 91 THR B O 1
ATOM 2120 N N . CYS B 1 92 ? 13.055 6.672 -4.598 1 96.81 92 CYS B N 1
ATOM 2121 C CA . CYS B 1 92 ? 14.453 7.07 -4.477 1 96.81 92 CYS B CA 1
ATOM 2122 C C . CYS B 1 92 ? 14.664 8.492 -4.988 1 96.81 92 CYS B C 1
ATOM 2124 O O . CYS B 1 92 ? 15.305 9.305 -4.324 1 96.81 92 CYS B O 1
ATOM 2126 N N . LEU B 1 93 ? 14.125 8.812 -6.07 1 96.62 93 LEU B N 1
ATOM 2127 C CA . LEU B 1 93 ? 14.227 10.156 -6.637 1 96.62 93 LEU B CA 1
ATOM 2128 C C . LEU B 1 93 ? 13.539 11.172 -5.738 1 96.62 93 LEU B C 1
ATOM 2130 O O . LEU B 1 93 ? 14.094 12.25 -5.477 1 96.62 93 LEU B O 1
ATOM 2134 N N . TYR B 1 94 ? 12.414 10.828 -5.27 1 97.25 94 TYR B N 1
ATOM 2135 C CA . TYR B 1 94 ? 11.656 11.711 -4.387 1 97.25 94 TYR B CA 1
ATOM 2136 C C . TYR B 1 94 ? 12.438 12 -3.111 1 97.25 94 TYR B C 1
ATOM 2138 O O . TYR B 1 94 ? 12.5 13.148 -2.66 1 97.25 94 TYR B O 1
ATOM 2146 N N . SER B 1 95 ? 12.945 10.984 -2.547 1 95.94 95 SER B N 1
ATOM 2147 C CA . SER B 1 95 ? 13.695 11.156 -1.309 1 95.94 95 SER B CA 1
ATOM 2148 C C . SER B 1 95 ? 14.914 12.047 -1.526 1 95.94 95 SER B C 1
ATOM 2150 O O . SER B 1 95 ? 15.258 12.867 -0.67 1 95.94 95 SER B O 1
ATOM 2152 N N . LEU B 1 96 ? 15.578 11.891 -2.625 1 94.69 96 LEU B N 1
ATOM 2153 C CA . LEU B 1 96 ? 16.734 12.727 -2.947 1 94.69 96 LEU B CA 1
ATOM 2154 C C . LEU B 1 96 ? 16.328 14.188 -3.104 1 94.69 96 LEU B C 1
ATOM 2156 O O . LEU B 1 96 ? 16.969 15.078 -2.529 1 94.69 96 LEU B O 1
ATOM 2160 N N . LEU B 1 97 ? 15.266 14.398 -3.789 1 94.12 97 LEU B N 1
ATOM 2161 C CA . LEU B 1 97 ? 14.797 15.758 -4.035 1 94.12 97 LEU B CA 1
ATOM 2162 C C . LEU B 1 97 ? 14.305 16.406 -2.748 1 94.12 97 LEU B C 1
ATOM 2164 O O . LEU B 1 97 ? 14.602 17.578 -2.48 1 94.12 97 LEU B O 1
ATOM 2168 N N . SER B 1 98 ? 13.578 15.734 -2.014 1 93.12 98 SER B N 1
ATOM 2169 C CA . SER B 1 98 ? 13.055 16.281 -0.771 1 93.12 98 SER B CA 1
ATOM 2170 C C . SER B 1 98 ? 14.164 16.516 0.245 1 93.12 98 SER B C 1
ATOM 2172 O O . SER B 1 98 ? 14.117 17.484 1.017 1 93.12 98 SER B O 1
ATOM 2174 N N . ALA B 1 99 ? 15.109 15.641 0.3 1 92.44 99 ALA B N 1
ATOM 2175 C CA . ALA B 1 99 ? 16.25 15.836 1.189 1 92.44 99 ALA B CA 1
ATOM 2176 C C . ALA B 1 99 ? 17.047 17.078 0.799 1 92.44 99 ALA B C 1
ATOM 2178 O O . ALA B 1 99 ? 17.484 17.844 1.666 1 92.44 99 ALA B O 1
ATOM 2179 N N . ALA B 1 100 ? 17.219 17.312 -0.46 1 90.06 100 ALA B N 1
ATOM 2180 C CA . ALA B 1 100 ? 17.922 18.5 -0.943 1 90.06 100 ALA B CA 1
ATOM 2181 C C . ALA B 1 100 ? 17.156 19.766 -0.563 1 90.06 100 ALA B C 1
ATOM 2183 O O . ALA B 1 100 ? 17.766 20.766 -0.181 1 90.06 100 ALA B O 1
ATOM 2184 N N . CYS B 1 101 ? 15.844 19.672 -0.651 1 82.94 101 CYS B N 1
ATOM 2185 C CA . CYS B 1 101 ? 15.016 20.812 -0.275 1 82.94 101 CYS B CA 1
ATOM 2186 C C . CYS B 1 101 ? 15.117 21.094 1.22 1 82.94 101 CYS B C 1
ATOM 2188 O O . CYS B 1 101 ? 15.211 22.25 1.636 1 82.94 101 CYS B O 1
ATOM 2190 N N . SER B 1 102 ? 15.125 20.094 1.971 1 83.25 102 SER B N 1
ATOM 2191 C CA . SER B 1 102 ? 15.25 20.25 3.416 1 83.25 102 SER B CA 1
ATOM 2192 C C . SER B 1 102 ? 16.625 20.812 3.797 1 83.25 102 SER B C 1
ATOM 2194 O O . SER B 1 102 ? 16.734 21.641 4.699 1 83.25 102 SER B O 1
ATOM 2196 N N . LEU B 1 103 ? 17.625 20.375 3.135 1 84.94 103 LEU B N 1
ATOM 2197 C CA . LEU B 1 103 ? 18.984 20.859 3.396 1 84.94 103 LEU B CA 1
ATOM 2198 C C . LEU B 1 103 ? 19.109 22.328 3.045 1 84.94 103 LEU B C 1
ATOM 2200 O O . LEU B 1 103 ? 19.734 23.094 3.777 1 84.94 103 LEU B O 1
ATOM 2204 N N . LYS B 1 104 ? 18.484 22.75 2.008 1 83.38 104 LYS B N 1
ATOM 2205 C CA . LYS B 1 104 ? 18.516 24.141 1.598 1 83.38 104 LYS B CA 1
ATOM 2206 C C . LYS B 1 104 ? 17.766 25.031 2.594 1 83.38 104 LYS B C 1
ATOM 2208 O O . LYS B 1 104 ? 18.188 26.141 2.881 1 83.38 104 LYS B O 1
ATOM 2213 N N . SER B 1 105 ? 16.703 24.516 3.014 1 78.5 105 SER B N 1
ATOM 2214 C CA . SER B 1 105 ? 15.922 25.281 3.99 1 78.5 105 SER B CA 1
ATOM 2215 C C . SER B 1 105 ? 16.703 25.469 5.285 1 78.5 105 SER B C 1
ATOM 2217 O O . SER B 1 105 ? 16.656 26.547 5.895 1 78.5 105 SER B O 1
ATOM 2219 N N . ILE B 1 106 ? 17.375 24.5 5.738 1 79.31 106 ILE B N 1
ATOM 2220 C CA . ILE B 1 106 ? 18.172 24.578 6.957 1 79.31 106 ILE B CA 1
ATOM 2221 C C . ILE B 1 106 ? 19.328 25.547 6.75 1 79.31 106 ILE B C 1
ATOM 2223 O O . ILE B 1 106 ? 19.641 26.344 7.637 1 79.31 106 ILE B O 1
ATOM 2227 N N . SER B 1 107 ? 19.922 25.5 5.66 1 82.75 107 SER B N 1
ATOM 2228 C CA . SER B 1 107 ? 21.078 26.344 5.371 1 82.75 107 SER B CA 1
ATOM 2229 C C . SER B 1 107 ? 20.672 27.812 5.258 1 82.75 107 SER B C 1
ATOM 2231 O O . SER B 1 107 ? 21.422 28.703 5.652 1 82.75 107 SER B O 1
ATOM 2233 N N . MET B 1 108 ? 19.484 28.031 4.809 1 80.62 108 MET B N 1
ATOM 2234 C CA . MET B 1 108 ? 19.031 29.406 4.633 1 80.62 108 MET B CA 1
ATOM 2235 C C . MET B 1 108 ? 18.312 29.906 5.887 1 80.62 108 MET B C 1
ATOM 2237 O O . MET B 1 108 ? 17.891 31.062 5.945 1 80.62 108 MET B O 1
ATOM 2241 N N . SER B 1 109 ? 18.344 29.234 6.91 1 71.69 109 SER B N 1
ATOM 2242 C CA . SER B 1 109 ? 17.703 29.578 8.172 1 71.69 109 SER B CA 1
ATOM 2243 C C . SER B 1 109 ? 16.25 30.016 7.957 1 71.69 109 SER B C 1
ATOM 2245 O O . SER B 1 109 ? 15.766 30.938 8.617 1 71.69 109 SER B O 1
ATOM 2247 N N . SER B 1 110 ? 15.789 29.562 6.863 1 66.31 110 SER B N 1
ATOM 2248 C CA . SER B 1 110 ? 14.398 29.938 6.613 1 66.31 110 SER B CA 1
ATOM 2249 C C . SER B 1 110 ? 13.438 28.922 7.23 1 66.31 110 SER B C 1
ATOM 2251 O O . SER B 1 110 ? 13.711 27.719 7.23 1 66.31 110 SER B O 1
ATOM 2253 N N . VAL B 1 111 ? 12.609 29.406 8.18 1 64.94 111 VAL B N 1
ATOM 2254 C CA . VAL B 1 111 ? 11.586 28.562 8.789 1 64.94 111 VAL B CA 1
ATOM 2255 C C . VAL B 1 111 ? 10.68 27.984 7.707 1 64.94 111 VAL B C 1
ATOM 2257 O O . VAL B 1 111 ? 10.289 28.688 6.773 1 64.94 111 VAL B O 1
ATOM 2260 N N . CYS B 1 112 ? 10.758 26.641 7.57 1 72.94 112 CYS B N 1
ATOM 2261 C CA . CYS B 1 112 ? 9.867 26 6.613 1 72.94 112 CYS B CA 1
ATOM 2262 C C . CYS B 1 112 ? 8.445 26.531 6.758 1 72.94 112 CYS B C 1
ATOM 2264 O O . CYS B 1 112 ? 7.887 26.531 7.855 1 72.94 112 CYS B O 1
ATOM 2266 N N . SER B 1 113 ? 7.984 27.203 5.734 1 81.81 113 SER B N 1
ATOM 2267 C CA . SER B 1 113 ? 6.633 27.75 5.734 1 81.81 113 SER B CA 1
ATOM 2268 C C . SER B 1 113 ? 5.586 26.656 5.918 1 81.81 113 SER B C 1
ATOM 2270 O O . SER B 1 113 ? 5.863 25.484 5.68 1 81.81 113 SER B O 1
ATOM 2272 N N . ALA B 1 114 ? 4.543 27.047 6.453 1 85.94 114 ALA B N 1
ATOM 2273 C CA . ALA B 1 114 ? 3.416 26.141 6.641 1 85.94 114 ALA B CA 1
ATOM 2274 C C . ALA B 1 114 ? 2.984 25.516 5.316 1 85.94 114 ALA B C 1
ATOM 2276 O O . ALA B 1 114 ? 2.549 24.359 5.273 1 85.94 114 ALA B O 1
ATOM 2277 N N . LYS B 1 115 ? 3.182 26.25 4.254 1 87.25 115 LYS B N 1
ATOM 2278 C CA . LYS B 1 115 ? 2.83 25.75 2.926 1 87.25 115 LYS B CA 1
ATOM 2279 C C . LYS B 1 115 ? 3.746 24.609 2.508 1 87.25 115 LYS B C 1
ATOM 2281 O O . LYS B 1 115 ? 3.289 23.609 1.933 1 87.25 115 LYS B O 1
ATOM 2286 N N . THR B 1 116 ? 4.961 24.781 2.744 1 87.38 116 THR B N 1
ATOM 2287 C CA . THR B 1 116 ? 5.926 23.75 2.389 1 87.38 116 THR B CA 1
ATOM 2288 C C . THR B 1 116 ? 5.691 22.484 3.209 1 87.38 116 THR B C 1
ATOM 2290 O O . THR B 1 116 ? 5.789 21.359 2.688 1 87.38 116 THR B O 1
ATOM 2293 N N . LEU B 1 117 ? 5.344 22.688 4.449 1 88 117 LEU B N 1
ATOM 2294 C CA . LEU B 1 117 ? 5.047 21.547 5.309 1 88 117 LEU B CA 1
ATOM 2295 C C . LEU B 1 117 ? 3.816 20.797 4.812 1 88 117 LEU B C 1
ATOM 2297 O O . LEU B 1 117 ? 3.805 19.562 4.781 1 88 117 LEU B O 1
ATOM 2301 N N . PHE B 1 118 ? 2.9 21.531 4.422 1 91.44 118 PHE B N 1
ATOM 2302 C CA . PHE B 1 118 ? 1.678 20.938 3.902 1 91.44 118 PHE B CA 1
ATOM 2303 C C . PHE B 1 118 ? 1.962 20.141 2.637 1 91.44 118 PHE B C 1
ATOM 2305 O O . PHE B 1 118 ? 1.466 19.016 2.479 1 91.44 118 PHE B O 1
ATOM 2312 N N . LEU B 1 119 ? 2.729 20.672 1.773 1 91.88 119 LEU B N 1
ATOM 2313 C CA . LEU B 1 119 ? 3.066 20 0.528 1 91.88 119 LEU B CA 1
ATOM 2314 C C . LEU B 1 119 ? 3.867 18.719 0.801 1 91.88 119 LEU B C 1
ATOM 2316 O O . LEU B 1 119 ? 3.66 17.703 0.146 1 91.88 119 LEU B O 1
ATOM 2320 N N . LEU B 1 120 ? 4.699 18.797 1.756 1 92.69 120 LEU B N 1
ATOM 2321 C CA . LEU B 1 120 ? 5.492 17.609 2.107 1 92.69 120 LEU B CA 1
ATOM 2322 C C . LEU B 1 120 ? 4.609 16.516 2.689 1 92.69 120 LEU B C 1
ATOM 2324 O O . LEU B 1 120 ? 4.824 15.336 2.418 1 92.69 120 LEU B O 1
ATOM 2328 N N . ILE B 1 121 ? 3.668 16.844 3.451 1 93.31 121 ILE B N 1
ATOM 2329 C CA . ILE B 1 121 ? 2.74 15.867 4.004 1 93.31 121 ILE B CA 1
ATOM 2330 C C . ILE B 1 121 ? 1.979 15.18 2.869 1 93.31 121 ILE B C 1
ATOM 2332 O O . ILE B 1 121 ? 1.868 13.953 2.842 1 93.31 121 ILE B O 1
ATOM 2336 N N . LEU B 1 122 ? 1.556 15.93 1.899 1 94.06 122 LEU B N 1
ATOM 2337 C CA . LEU B 1 122 ? 0.789 15.391 0.78 1 94.06 122 LEU B CA 1
ATOM 2338 C C . LEU B 1 122 ? 1.621 14.406 -0.026 1 94.06 122 LEU B C 1
ATOM 2340 O O . LEU B 1 122 ? 1.157 13.305 -0.334 1 94.06 122 LEU B O 1
ATOM 2344 N N . LEU B 1 123 ? 2.77 14.789 -0.303 1 95.38 123 LEU B N 1
ATOM 2345 C CA . LEU B 1 123 ? 3.643 13.945 -1.11 1 95.38 123 LEU B CA 1
ATOM 2346 C C . LEU B 1 123 ? 4.082 12.711 -0.325 1 95.38 123 LEU B C 1
ATOM 2348 O O . LEU B 1 123 ? 4.133 11.609 -0.871 1 95.38 123 LEU B O 1
ATOM 2352 N N . ASP B 1 124 ? 4.352 12.93 0.916 1 96 124 ASP B N 1
ATOM 2353 C CA . ASP B 1 124 ? 4.746 11.797 1.746 1 96 124 ASP B CA 1
ATOM 2354 C C . ASP B 1 124 ? 3.619 10.766 1.846 1 96 124 ASP B C 1
ATOM 2356 O O . ASP B 1 124 ? 3.865 9.562 1.788 1 96 124 ASP B O 1
ATOM 2360 N N . VAL B 1 125 ? 2.445 11.219 2 1 95.62 125 VAL B N 1
ATOM 2361 C CA . VAL B 1 125 ? 1.3 10.32 2.105 1 95.62 125 VAL B CA 1
ATOM 2362 C C . VAL B 1 125 ? 1.087 9.594 0.777 1 95.62 125 VAL B C 1
ATOM 2364 O O . VAL B 1 125 ? 0.846 8.383 0.752 1 95.62 125 VAL B O 1
ATOM 2367 N N . PHE B 1 126 ? 1.225 10.297 -0.282 1 94.62 126 PHE B N 1
ATOM 2368 C CA . PHE B 1 126 ? 1.042 9.727 -1.613 1 94.62 126 PHE B CA 1
ATOM 2369 C C . PHE B 1 126 ? 2.09 8.656 -1.895 1 94.62 126 PHE B C 1
ATOM 2371 O O . PHE B 1 126 ? 1.757 7.555 -2.33 1 94.62 126 PHE B O 1
ATOM 2378 N N . TYR B 1 127 ? 3.279 8.945 -1.625 1 96.5 127 TYR B N 1
ATOM 2379 C CA . TYR B 1 127 ? 4.355 7.996 -1.88 1 96.5 127 TYR B CA 1
ATOM 2380 C C . TYR B 1 127 ? 4.285 6.824 -0.908 1 96.5 127 TYR B C 1
ATOM 2382 O O . TYR B 1 127 ? 4.656 5.699 -1.254 1 96.5 127 TYR B O 1
ATOM 2390 N N . ALA B 1 128 ? 3.818 7.078 0.316 1 96.88 128 ALA B N 1
ATOM 2391 C CA . ALA B 1 128 ? 3.641 5.98 1.264 1 96.88 128 ALA B CA 1
ATOM 2392 C C . ALA B 1 128 ? 2.629 4.965 0.743 1 96.88 128 ALA B C 1
ATOM 2394 O O . ALA B 1 128 ? 2.838 3.756 0.86 1 96.88 128 ALA B O 1
ATOM 2395 N N . ALA B 1 129 ? 1.586 5.438 0.138 1 96 129 ALA B N 1
ATOM 2396 C CA . ALA B 1 129 ? 0.554 4.555 -0.401 1 96 129 ALA B CA 1
ATOM 2397 C C . ALA B 1 129 ? 1.081 3.756 -1.59 1 96 129 ALA B C 1
ATOM 2399 O O . ALA B 1 129 ? 0.83 2.555 -1.697 1 96 129 ALA B O 1
ATOM 2400 N N . ILE B 1 130 ? 1.798 4.406 -2.395 1 96.62 130 ILE B N 1
ATOM 2401 C CA . ILE B 1 130 ? 2.365 3.744 -3.564 1 96.62 130 ILE B CA 1
ATOM 2402 C C . ILE B 1 130 ? 3.365 2.682 -3.121 1 96.62 130 ILE B C 1
ATOM 2404 O O . ILE B 1 130 ? 3.328 1.545 -3.602 1 96.62 130 ILE B O 1
ATOM 2408 N N . MET B 1 131 ? 4.215 3.076 -2.209 1 97.88 131 MET B N 1
ATOM 2409 C CA . MET B 1 131 ? 5.227 2.143 -1.721 1 97.88 131 MET B CA 1
ATOM 2410 C C . MET B 1 131 ? 4.578 0.965 -1.002 1 97.88 131 MET B C 1
ATOM 2412 O O . MET B 1 131 ? 5.012 -0.177 -1.156 1 97.88 131 MET B O 1
ATOM 2416 N N . ALA B 1 132 ? 3.582 1.243 -0.278 1 97.62 132 ALA B N 1
ATOM 2417 C CA . ALA B 1 132 ? 2.873 0.175 0.423 1 97.62 132 ALA B CA 1
ATOM 2418 C C . ALA B 1 132 ? 2.191 -0.77 -0.563 1 97.62 132 ALA B C 1
ATOM 2420 O O . ALA B 1 132 ? 2.242 -1.991 -0.398 1 97.62 132 ALA B O 1
ATOM 2421 N N . SER B 1 133 ? 1.618 -0.19 -1.578 1 97.69 133 SER B N 1
ATOM 2422 C CA . SER B 1 133 ? 0.963 -1.017 -2.586 1 97.69 133 SER B CA 1
ATOM 2423 C C . SER B 1 133 ? 1.976 -1.861 -3.352 1 97.69 133 SER B C 1
ATOM 2425 O O . SER B 1 133 ? 1.743 -3.047 -3.598 1 97.69 133 SER B O 1
ATOM 2427 N N . ALA B 1 134 ? 3.055 -1.214 -3.715 1 98.38 134 ALA B N 1
ATOM 2428 C CA . ALA B 1 134 ? 4.102 -1.949 -4.422 1 98.38 134 ALA B CA 1
ATOM 2429 C C . ALA B 1 134 ? 4.684 -3.051 -3.541 1 98.38 134 ALA B C 1
ATOM 2431 O O . ALA B 1 134 ? 4.988 -4.145 -4.023 1 98.38 134 ALA B O 1
ATOM 2432 N N . THR B 1 135 ? 4.887 -2.76 -2.299 1 98.06 135 THR B N 1
ATOM 2433 C CA . THR B 1 135 ? 5.387 -3.744 -1.344 1 98.06 135 THR B CA 1
ATOM 2434 C C . THR B 1 135 ? 4.406 -4.906 -1.205 1 98.06 135 THR B C 1
ATOM 2436 O O . THR B 1 135 ? 4.816 -6.07 -1.209 1 98.06 135 THR B O 1
ATOM 2439 N N . GLY B 1 136 ? 3.182 -4.594 -1.092 1 97.69 136 GLY B N 1
ATOM 2440 C CA . GLY B 1 136 ? 2.182 -5.648 -1.047 1 97.69 136 GLY B CA 1
ATOM 2441 C C . GLY B 1 136 ? 2.174 -6.516 -2.291 1 97.69 136 GLY B C 1
ATOM 2442 O O . GLY B 1 136 ? 2.062 -7.738 -2.199 1 97.69 136 GLY B O 1
ATOM 2443 N N . THR B 1 137 ? 2.254 -5.855 -3.428 1 97.75 137 THR B N 1
ATOM 2444 C CA . THR B 1 137 ? 2.271 -6.555 -4.707 1 97.75 137 THR B CA 1
ATOM 2445 C C . THR B 1 137 ? 3.449 -7.52 -4.781 1 97.75 137 THR B C 1
ATOM 2447 O O . THR B 1 137 ? 3.268 -8.711 -5.051 1 97.75 137 THR B O 1
ATOM 2450 N N . ALA B 1 138 ? 4.59 -7.008 -4.535 1 97.81 138 ALA B N 1
ATOM 2451 C CA . ALA B 1 138 ? 5.789 -7.84 -4.574 1 97.81 138 ALA B CA 1
ATOM 2452 C C . ALA B 1 138 ? 5.762 -8.898 -3.471 1 97.81 138 ALA B C 1
ATOM 2454 O O . ALA B 1 138 ? 6.195 -10.031 -3.68 1 97.81 138 ALA B O 1
ATOM 2455 N N . GLY B 1 139 ? 5.277 -8.523 -2.369 1 96.5 139 GLY B N 1
ATOM 2456 C CA . GLY B 1 139 ? 5.184 -9.453 -1.255 1 96.5 139 GLY B CA 1
ATOM 2457 C C . GLY B 1 139 ? 4.285 -10.641 -1.544 1 96.5 139 GLY B C 1
ATOM 2458 O O . GLY B 1 139 ? 4.582 -11.766 -1.132 1 96.5 139 GLY B O 1
ATOM 2459 N N . ALA B 1 140 ? 3.211 -10.406 -2.207 1 96.88 140 ALA B N 1
ATOM 2460 C CA . ALA B 1 140 ? 2.283 -11.492 -2.535 1 96.88 140 ALA B CA 1
ATOM 2461 C C . ALA B 1 140 ? 2.934 -12.508 -3.467 1 96.88 140 ALA B C 1
ATOM 2463 O O . ALA B 1 140 ? 2.857 -13.711 -3.229 1 96.88 140 ALA B O 1
ATOM 2464 N N . VAL B 1 141 ? 3.561 -12 -4.48 1 95.44 141 VAL B N 1
ATOM 2465 C CA . VAL B 1 141 ? 4.191 -12.891 -5.449 1 95.44 141 VAL B CA 1
ATOM 2466 C C . VAL B 1 141 ? 5.367 -13.617 -4.793 1 95.44 141 VAL B C 1
ATOM 2468 O O . VAL B 1 141 ? 5.59 -14.805 -5.047 1 95.44 141 VAL B O 1
ATOM 2471 N N . ALA B 1 142 ? 6.066 -12.867 -3.965 1 95.56 142 ALA B N 1
ATOM 2472 C CA . ALA B 1 142 ? 7.176 -13.492 -3.248 1 95.56 142 ALA B CA 1
ATOM 2473 C C . ALA B 1 142 ? 6.676 -14.594 -2.314 1 95.56 142 ALA B C 1
ATOM 2475 O O . ALA B 1 142 ? 7.324 -15.633 -2.164 1 95.56 142 ALA B O 1
ATOM 2476 N N . TRP B 1 143 ? 5.598 -14.367 -1.763 1 94.81 143 TRP B N 1
ATOM 2477 C CA . TRP B 1 143 ? 5.027 -15.359 -0.858 1 94.81 143 TRP B CA 1
ATOM 2478 C C . TRP B 1 143 ? 4.613 -16.625 -1.619 1 94.81 143 TRP B C 1
ATOM 2480 O O . TRP B 1 143 ? 4.887 -17.734 -1.181 1 94.81 143 TRP B O 1
ATOM 2490 N N . VAL B 1 144 ? 3.998 -16.484 -2.713 1 94.06 144 VAL B N 1
ATOM 2491 C CA . VAL B 1 144 ? 3.611 -17.609 -3.551 1 94.06 144 VAL B CA 1
ATOM 2492 C C . VAL B 1 144 ? 4.859 -18.344 -4.043 1 94.06 144 VAL B C 1
ATOM 2494 O O . VAL B 1 144 ? 4.879 -19.578 -4.102 1 94.06 144 VAL B O 1
ATOM 2497 N N . GLY B 1 145 ? 5.844 -17.609 -4.422 1 93.56 145 GLY B N 1
ATOM 2498 C CA . GLY B 1 145 ? 7.09 -18.234 -4.84 1 93.56 145 GLY B CA 1
ATOM 2499 C C . GLY B 1 145 ? 7.746 -19.047 -3.742 1 93.56 145 GLY B C 1
ATOM 2500 O O . GLY B 1 145 ? 8.375 -20.062 -4.016 1 93.56 145 GLY B O 1
ATOM 2501 N N . LEU B 1 146 ? 7.609 -18.625 -2.535 1 93.75 146 LEU B N 1
ATOM 2502 C CA . LEU B 1 146 ? 8.242 -19.266 -1.389 1 93.75 146 LEU B CA 1
ATOM 2503 C C . LEU B 1 146 ? 7.441 -20.484 -0.933 1 93.75 146 LEU B C 1
ATOM 2505 O O . LEU B 1 146 ? 8.008 -21.547 -0.687 1 93.75 146 LEU B O 1
ATOM 2509 N N . LYS B 1 147 ? 6.066 -20.344 -0.827 1 93.81 147 LYS B N 1
ATOM 2510 C CA . LYS B 1 147 ? 5.234 -21.375 -0.221 1 93.81 147 LYS B CA 1
ATOM 2511 C C . LYS B 1 147 ? 4.461 -22.156 -1.283 1 93.81 147 LYS B C 1
ATOM 2513 O O . LYS B 1 147 ? 3.986 -23.266 -1.029 1 93.81 147 LYS B O 1
ATOM 2518 N N . GLY B 1 148 ? 4.387 -21.578 -2.43 1 92.38 148 GLY B N 1
ATOM 2519 C CA . GLY B 1 148 ? 3.496 -22.172 -3.412 1 92.38 148 GLY B CA 1
ATOM 2520 C C . GLY B 1 148 ? 2.039 -22.156 -2.994 1 92.38 148 GLY B C 1
ATOM 2521 O O . GLY B 1 148 ? 1.683 -21.5 -2.006 1 92.38 148 GLY B O 1
ATOM 2522 N N . ASN B 1 149 ? 1.138 -22.672 -3.877 1 90.25 149 ASN B N 1
ATOM 2523 C CA . ASN B 1 149 ? -0.292 -22.812 -3.615 1 90.25 149 ASN B CA 1
ATOM 2524 C C . ASN B 1 149 ? -0.855 -24.094 -4.195 1 90.25 149 ASN B C 1
ATOM 2526 O O . ASN B 1 149 ? -0.969 -24.234 -5.414 1 90.25 149 ASN B O 1
ATOM 2530 N N . SER B 1 150 ? -1.237 -25 -3.285 1 86.19 150 SER B N 1
ATOM 2531 C CA . SER B 1 150 ? -1.714 -26.312 -3.719 1 86.19 150 SER B CA 1
ATOM 2532 C C . SER B 1 150 ? -3.107 -26.219 -4.332 1 86.19 150 SER B C 1
ATOM 2534 O O . SER B 1 150 ? -3.445 -26.984 -5.238 1 86.19 150 SER B O 1
ATOM 2536 N N . HIS B 1 151 ? -3.834 -25.281 -3.777 1 84.12 151 HIS B N 1
ATOM 2537 C CA . HIS B 1 151 ? -5.191 -25.141 -4.293 1 84.12 151 HIS B CA 1
ATOM 2538 C C . HIS B 1 151 ? -5.184 -24.672 -5.746 1 84.12 151 HIS B C 1
ATOM 2540 O O . HIS B 1 151 ? -5.977 -25.141 -6.562 1 84.12 151 HIS B O 1
ATOM 2546 N N . THR B 1 152 ? -4.238 -23.797 -6.129 1 85.69 152 THR B N 1
ATOM 2547 C CA . THR B 1 152 ? -4.125 -23.281 -7.484 1 85.69 152 THR B CA 1
ATOM 2548 C C . THR B 1 152 ? -3.08 -24.062 -8.281 1 85.69 152 THR B C 1
ATOM 2550 O O . THR B 1 152 ? -2.936 -23.859 -9.484 1 85.69 152 THR B O 1
ATOM 2553 N N . ARG B 1 153 ? -2.354 -24.828 -7.621 1 85.56 153 ARG B N 1
ATOM 2554 C CA . ARG B 1 153 ? -1.287 -25.641 -8.211 1 85.56 153 ARG B CA 1
ATOM 2555 C C . ARG B 1 153 ? -0.149 -24.75 -8.711 1 85.56 153 ARG B C 1
ATOM 2557 O O . ARG B 1 153 ? 0.393 -24.984 -9.797 1 85.56 153 ARG B O 1
ATOM 2564 N N . TRP B 1 154 ? 0.072 -23.703 -8.125 1 89.81 154 TRP B N 1
ATOM 2565 C CA . TRP B 1 154 ? 1.255 -22.875 -8.367 1 89.81 154 TRP B CA 1
ATOM 2566 C C . TRP B 1 154 ? 2.455 -23.406 -7.59 1 89.81 154 TRP B C 1
ATOM 2568 O O . TRP B 1 154 ? 2.453 -23.406 -6.359 1 89.81 154 TRP B O 1
ATOM 2578 N N . ASN B 1 155 ? 3.461 -23.766 -8.273 1 88 155 ASN B N 1
ATOM 2579 C CA . ASN B 1 155 ? 4.617 -24.391 -7.637 1 88 155 ASN B CA 1
ATOM 2580 C C . ASN B 1 155 ? 5.531 -23.359 -6.988 1 88 155 ASN B C 1
ATOM 2582 O O . ASN B 1 155 ? 5.594 -22.219 -7.434 1 88 155 ASN B O 1
ATOM 2586 N N . LYS B 1 156 ? 6.254 -23.922 -5.992 1 90.88 156 LYS B N 1
ATOM 2587 C CA . LYS B 1 156 ? 7.273 -23.109 -5.34 1 90.88 156 LYS B CA 1
ATOM 2588 C C . LYS B 1 156 ? 8.445 -22.844 -6.281 1 90.88 156 LYS B C 1
ATOM 2590 O O . LYS B 1 156 ? 8.859 -23.734 -7.031 1 90.88 156 LYS B O 1
ATOM 2595 N N . ILE B 1 157 ? 8.984 -21.719 -6.16 1 90.75 157 ILE B N 1
ATOM 2596 C CA . ILE B 1 157 ? 10.078 -21.328 -7.043 1 90.75 157 ILE B CA 1
ATOM 2597 C C . ILE B 1 157 ? 11.375 -21.188 -6.234 1 90.75 157 ILE B C 1
ATOM 2599 O O . ILE B 1 157 ? 12.469 -21.422 -6.762 1 90.75 157 ILE B O 1
ATOM 2603 N N . CYS B 1 158 ? 11.211 -20.953 -5 1 93.19 158 CYS B N 1
ATOM 2604 C CA . CYS B 1 158 ? 12.375 -20.609 -4.191 1 93.19 158 CYS B CA 1
ATOM 2605 C C . CYS B 1 158 ? 13.203 -21.859 -3.873 1 93.19 158 CYS B C 1
ATOM 2607 O O . CYS B 1 158 ? 14.352 -21.75 -3.439 1 93.19 158 CYS B O 1
ATOM 2609 N N . ASN B 1 159 ? 12.633 -23 -4.102 1 90.62 159 ASN B N 1
ATOM 2610 C CA . ASN B 1 159 ? 13.406 -24.219 -3.932 1 90.62 159 ASN B CA 1
ATOM 2611 C C . ASN B 1 159 ? 14.484 -24.359 -5.004 1 90.62 159 ASN B C 1
ATOM 2613 O O . ASN B 1 159 ? 15.555 -24.906 -4.746 1 90.62 159 ASN B O 1
ATOM 2617 N N . LEU B 1 160 ? 14.258 -23.781 -6.164 1 88.5 160 LEU B N 1
ATOM 2618 C CA . LEU B 1 160 ? 15.188 -23.859 -7.285 1 88.5 160 LEU B CA 1
ATOM 2619 C C . LEU B 1 160 ? 16 -22.578 -7.406 1 88.5 160 LEU B C 1
ATOM 2621 O O . LEU B 1 160 ? 17.172 -22.609 -7.797 1 88.5 160 LEU B O 1
ATOM 2625 N N . TYR B 1 161 ? 15.375 -21.453 -7.031 1 92.56 161 TYR B N 1
ATOM 2626 C CA . TYR B 1 161 ? 15.984 -20.141 -7.168 1 92.56 161 TYR B CA 1
ATOM 2627 C C . TYR B 1 161 ? 16.141 -19.469 -5.812 1 92.56 161 TYR B C 1
ATOM 2629 O O . TYR B 1 161 ? 15.578 -18.391 -5.574 1 92.56 161 TYR B O 1
ATOM 2637 N N . ASP B 1 162 ? 16.984 -20 -5.02 1 92.25 162 ASP B N 1
ATOM 2638 C CA . ASP B 1 162 ? 17.141 -19.531 -3.646 1 92.25 162 ASP B CA 1
ATOM 2639 C C . ASP B 1 162 ? 17.797 -18.156 -3.607 1 92.25 162 ASP B C 1
ATOM 2641 O O . ASP B 1 162 ? 17.344 -17.266 -2.875 1 92.25 162 ASP B O 1
ATOM 2645 N N . LYS B 1 163 ? 18.828 -17.969 -4.383 1 93.44 163 LYS B N 1
ATOM 2646 C CA . LYS B 1 163 ? 19.516 -16.672 -4.41 1 93.44 163 LYS B CA 1
ATOM 2647 C C . LYS B 1 163 ? 18.594 -15.578 -4.914 1 93.44 163 LYS B C 1
ATOM 2649 O O . LYS B 1 163 ? 18.547 -14.484 -4.344 1 93.44 163 LYS B O 1
ATOM 2654 N N . PHE B 1 164 ? 17.906 -15.883 -5.957 1 95.25 164 PHE B N 1
ATOM 2655 C CA . PHE B 1 164 ? 16.938 -14.938 -6.504 1 95.25 164 PHE B CA 1
ATOM 2656 C C . PHE B 1 164 ? 15.898 -14.555 -5.453 1 95.25 164 PHE B C 1
ATOM 2658 O O . PHE B 1 164 ? 15.633 -13.375 -5.238 1 95.25 164 PHE B O 1
ATOM 2665 N N . CYS B 1 165 ? 15.391 -15.508 -4.742 1 95.19 165 CYS B N 1
ATOM 2666 C CA . CYS B 1 165 ? 14.336 -15.273 -3.76 1 95.19 165 CYS B CA 1
ATOM 2667 C C . CYS B 1 165 ? 14.875 -14.516 -2.551 1 95.19 165 CYS B C 1
ATOM 2669 O O . CYS B 1 165 ? 14.156 -13.703 -1.959 1 95.19 165 CYS B O 1
ATOM 2671 N N . ARG B 1 166 ? 16.125 -14.758 -2.182 1 94.94 166 ARG B N 1
ATOM 2672 C CA . ARG B 1 166 ? 16.734 -14.039 -1.07 1 94.94 166 ARG B CA 1
ATOM 2673 C C . ARG B 1 166 ? 16.875 -12.555 -1.394 1 94.94 166 ARG B C 1
ATOM 2675 O O . ARG B 1 166 ? 16.578 -11.695 -0.557 1 94.94 166 ARG B O 1
ATOM 2682 N N . HIS B 1 167 ? 17.234 -12.281 -2.598 1 96.19 167 HIS B N 1
ATOM 2683 C CA . HIS B 1 167 ? 17.375 -10.898 -3.027 1 96.19 167 HIS B CA 1
ATOM 2684 C C . HIS B 1 167 ? 16.016 -10.203 -3.113 1 96.19 167 HIS B C 1
ATOM 2686 O O . HIS B 1 167 ? 15.867 -9.07 -2.664 1 96.19 167 HIS B O 1
ATOM 2692 N N . VAL B 1 168 ? 15.07 -10.859 -3.656 1 96.31 168 VAL B N 1
ATOM 2693 C CA . VAL B 1 168 ? 13.719 -10.312 -3.762 1 96.31 168 VAL B CA 1
ATOM 2694 C C . VAL B 1 168 ? 13.141 -10.086 -2.365 1 96.31 168 VAL B C 1
ATOM 2696 O O . VAL B 1 168 ? 12.539 -9.047 -2.098 1 96.31 168 VAL B O 1
ATOM 2699 N N . GLY B 1 169 ? 13.367 -11.109 -1.544 1 96.25 169 GLY B N 1
ATOM 2700 C CA . GLY B 1 169 ? 12.898 -10.977 -0.174 1 96.25 169 GLY B CA 1
ATOM 2701 C C . GLY B 1 169 ? 13.516 -9.805 0.56 1 96.25 169 GLY B C 1
ATOM 2702 O O . GLY B 1 169 ? 12.82 -9.07 1.266 1 96.25 169 GLY B O 1
ATOM 2703 N N . ALA B 1 170 ? 14.727 -9.68 0.404 1 96.94 170 ALA B N 1
ATOM 2704 C CA . ALA B 1 170 ? 15.43 -8.562 1.044 1 96.94 170 ALA B CA 1
ATOM 2705 C C . ALA B 1 170 ? 14.922 -7.223 0.521 1 96.94 170 ALA B C 1
ATOM 2707 O O . ALA B 1 170 ? 14.711 -6.289 1.298 1 96.94 170 ALA B O 1
ATOM 2708 N N . SER B 1 171 ? 14.766 -7.184 -0.709 1 97.88 171 SER B N 1
ATOM 2709 C CA . SER B 1 171 ? 14.258 -5.957 -1.311 1 97.88 171 SER B CA 1
ATOM 2710 C C . SER B 1 171 ? 12.859 -5.633 -0.804 1 97.88 171 SER B C 1
ATOM 2712 O O . SER B 1 171 ? 12.562 -4.48 -0.471 1 97.88 171 SER B O 1
ATOM 2714 N N . THR B 1 172 ? 12.078 -6.602 -0.757 1 97.56 172 THR B N 1
ATOM 2715 C CA . THR B 1 172 ? 10.711 -6.41 -0.275 1 97.56 172 THR B CA 1
ATOM 2716 C C . THR B 1 172 ? 10.711 -5.973 1.188 1 97.56 172 THR B C 1
ATOM 2718 O O . THR B 1 172 ? 9.93 -5.109 1.582 1 97.56 172 THR B O 1
ATOM 2721 N N . PHE B 1 173 ? 11.586 -6.559 1.999 1 96.94 173 PHE B N 1
ATOM 2722 C CA . PHE B 1 173 ? 11.711 -6.164 3.396 1 96.94 173 PHE B CA 1
ATOM 2723 C C . PHE B 1 173 ? 12.102 -4.695 3.512 1 96.94 173 PHE B C 1
ATOM 2725 O O . PHE B 1 173 ? 11.523 -3.951 4.305 1 96.94 173 PHE B O 1
ATOM 2732 N N . LEU B 1 174 ? 13.016 -4.328 2.746 1 97.94 174 LEU B N 1
ATOM 2733 C CA . LEU B 1 174 ? 13.461 -2.939 2.764 1 97.94 174 LEU B CA 1
ATOM 2734 C C . LEU B 1 174 ? 12.359 -2.006 2.287 1 97.94 174 LEU B C 1
ATOM 2736 O O . LEU B 1 174 ? 12.266 -0.863 2.738 1 97.94 174 LEU B O 1
ATOM 2740 N N . ALA B 1 175 ? 11.531 -2.484 1.387 1 98.12 175 ALA B N 1
ATOM 2741 C CA . ALA B 1 175 ? 10.398 -1.689 0.929 1 98.12 175 ALA B CA 1
ATOM 2742 C C . ALA B 1 175 ? 9.398 -1.45 2.062 1 98.12 175 ALA B C 1
ATOM 2744 O O . ALA B 1 175 ? 8.781 -0.387 2.139 1 98.12 175 ALA B O 1
ATOM 2745 N N . ILE B 1 176 ? 9.25 -2.42 2.945 1 97.56 176 ILE B N 1
ATOM 2746 C CA . ILE B 1 176 ? 8.422 -2.238 4.133 1 97.56 176 ILE B CA 1
ATOM 2747 C C . ILE B 1 176 ? 8.992 -1.121 4.996 1 97.56 176 ILE B C 1
ATOM 2749 O O . ILE B 1 176 ? 8.266 -0.241 5.457 1 97.56 176 ILE B O 1
ATOM 2753 N N . VAL B 1 177 ? 10.211 -1.132 5.125 1 97.69 177 VAL B N 1
ATOM 2754 C CA . VAL B 1 177 ? 10.898 -0.11 5.91 1 97.69 177 VAL B CA 1
ATOM 2755 C C . VAL B 1 177 ? 10.672 1.263 5.281 1 97.69 177 VAL B C 1
ATOM 2757 O O . VAL B 1 177 ? 10.398 2.238 5.984 1 97.69 177 VAL B O 1
ATOM 2760 N N . ASN B 1 178 ? 10.812 1.288 3.98 1 98.06 178 ASN B N 1
ATOM 2761 C CA . ASN B 1 178 ? 10.562 2.537 3.27 1 98.06 178 ASN B CA 1
ATOM 2762 C C . ASN B 1 178 ? 9.164 3.072 3.551 1 98.06 178 ASN B C 1
ATOM 2764 O O . ASN B 1 178 ? 8.984 4.27 3.795 1 98.06 178 ASN B O 1
ATOM 2768 N N . SER B 1 179 ? 8.203 2.242 3.508 1 97.44 179 SER B N 1
ATOM 2769 C CA . SER B 1 179 ? 6.828 2.668 3.758 1 97.44 179 SER B CA 1
ATOM 2770 C C . SER B 1 179 ? 6.668 3.213 5.176 1 97.44 179 SER B C 1
ATOM 2772 O O . SER B 1 179 ? 6 4.23 5.383 1 97.44 179 SER B O 1
ATOM 2774 N N . LEU B 1 180 ? 7.273 2.576 6.078 1 97.19 180 LEU B N 1
ATOM 2775 C CA . LEU B 1 180 ? 7.203 3.021 7.465 1 97.19 180 LEU B CA 1
ATOM 2776 C C . LEU B 1 180 ? 7.871 4.383 7.633 1 97.19 180 LEU B C 1
ATOM 2778 O O . LEU B 1 180 ? 7.355 5.246 8.352 1 97.19 180 LEU B O 1
ATOM 2782 N N . ILE B 1 181 ? 8.969 4.523 7.031 1 97.69 181 ILE B N 1
ATOM 2783 C CA . ILE B 1 181 ? 9.68 5.797 7.109 1 97.69 181 ILE B CA 1
ATOM 2784 C C . ILE B 1 181 ? 8.805 6.906 6.531 1 97.69 181 ILE B C 1
ATOM 2786 O O . ILE B 1 181 ? 8.734 8 7.094 1 97.69 181 ILE B O 1
ATOM 2790 N N . LEU B 1 182 ? 8.172 6.629 5.438 1 97.5 182 LEU B N 1
ATOM 2791 C CA . LEU B 1 182 ? 7.316 7.633 4.812 1 97.5 182 LEU B CA 1
ATOM 2792 C C . LEU B 1 182 ? 6.156 8 5.727 1 97.5 182 LEU B C 1
ATOM 2794 O O . LEU B 1 182 ? 5.781 9.172 5.816 1 97.5 182 LEU B O 1
ATOM 2798 N N . ILE B 1 183 ? 5.602 7.035 6.387 1 96.25 183 ILE B N 1
ATOM 2799 C CA . ILE B 1 183 ? 4.535 7.301 7.34 1 96.25 183 ILE B CA 1
ATOM 2800 C C . ILE B 1 183 ? 5.059 8.172 8.477 1 96.25 183 ILE B C 1
ATOM 2802 O O . ILE B 1 183 ? 4.422 9.156 8.859 1 96.25 183 ILE B O 1
ATOM 2806 N N . LEU B 1 184 ? 6.168 7.844 8.945 1 96.19 184 LEU B N 1
ATOM 2807 C CA . LEU B 1 184 ? 6.773 8.609 10.023 1 96.19 184 LEU B CA 1
ATOM 2808 C C . LEU B 1 184 ? 7.043 10.047 9.586 1 96.19 184 LEU B C 1
ATOM 2810 O O . LEU B 1 184 ? 6.848 10.984 10.359 1 96.19 184 LEU B O 1
ATOM 2814 N N . LEU B 1 185 ? 7.5 10.18 8.414 1 95.62 185 LEU B N 1
ATOM 2815 C CA . LEU B 1 185 ? 7.738 11.516 7.879 1 95.62 185 LEU B CA 1
ATOM 2816 C C . LEU B 1 185 ? 6.441 12.312 7.812 1 95.62 185 LEU B C 1
ATOM 2818 O O . LEU B 1 185 ? 6.41 13.492 8.172 1 95.62 185 LEU B O 1
ATOM 2822 N N . ALA B 1 186 ? 5.43 11.711 7.328 1 94.62 186 ALA B N 1
ATOM 2823 C CA . ALA B 1 186 ? 4.133 12.375 7.262 1 94.62 186 ALA B CA 1
ATOM 2824 C C . ALA B 1 186 ? 3.66 12.797 8.656 1 94.62 186 ALA B C 1
ATOM 2826 O O . ALA B 1 186 ? 3.154 13.906 8.836 1 94.62 186 ALA B O 1
ATOM 2827 N N . VAL B 1 187 ? 3.887 11.961 9.578 1 93.31 187 VAL B N 1
ATOM 2828 C CA . VAL B 1 187 ? 3.477 12.234 10.953 1 93.31 187 VAL B CA 1
ATOM 2829 C C . VAL B 1 187 ? 4.309 13.383 11.523 1 93.31 187 VAL B C 1
ATOM 2831 O O . VAL B 1 187 ? 3.777 14.273 12.188 1 93.31 187 VAL B O 1
ATOM 2834 N N . LEU B 1 188 ? 5.508 13.359 11.305 1 92.44 188 LEU B N 1
ATOM 2835 C CA . LEU B 1 188 ? 6.402 14.398 11.797 1 92.44 188 LEU B CA 1
ATOM 2836 C C . LEU B 1 188 ? 6.016 15.758 11.227 1 92.44 188 LEU B C 1
ATOM 2838 O O . LEU B 1 188 ? 5.945 16.75 11.969 1 92.44 188 LEU B O 1
ATOM 2842 N N . ASN B 1 189 ? 5.793 15.812 9.992 1 91.5 189 ASN B N 1
ATOM 2843 C CA . ASN B 1 189 ? 5.402 17.062 9.359 1 91.5 189 ASN B CA 1
ATOM 2844 C C . ASN B 1 189 ? 4.031 17.531 9.836 1 91.5 189 ASN B C 1
ATOM 2846 O O . ASN B 1 189 ? 3.795 18.734 9.992 1 91.5 189 ASN B O 1
ATOM 2850 N N . ALA B 1 190 ? 3.18 16.625 10.023 1 91.19 190 ALA B N 1
ATOM 2851 C CA . ALA B 1 190 ? 1.867 16.984 10.562 1 91.19 190 ALA B CA 1
ATOM 2852 C C . ALA B 1 190 ? 1.982 17.5 11.984 1 91.19 190 ALA B C 1
ATOM 2854 O O . ALA B 1 190 ? 1.251 18.422 12.383 1 91.19 190 ALA B O 1
ATOM 2855 N N . TYR B 1 191 ? 2.828 16.938 12.703 1 90.75 191 TYR B N 1
ATOM 2856 C CA . TYR B 1 191 ? 3.053 17.406 14.07 1 90.75 191 TYR B CA 1
ATOM 2857 C C . TYR B 1 191 ? 3.607 18.828 14.078 1 90.75 191 TYR B C 1
ATOM 2859 O O . TYR B 1 191 ? 3.225 19.641 14.922 1 90.75 191 TYR B O 1
ATOM 2867 N N . SER B 1 192 ? 4.5 19.062 13.258 1 88.19 192 SER B N 1
ATOM 2868 C CA . SER B 1 192 ? 5.051 20.406 13.141 1 88.19 192 SER B CA 1
ATOM 2869 C C . SER B 1 192 ? 3.967 21.422 12.766 1 88.19 192 SER B C 1
ATOM 2871 O O . SER B 1 192 ? 3.943 22.531 13.289 1 88.19 192 SER B O 1
ATOM 2873 N N . LEU B 1 193 ? 3.209 21.016 11.891 1 86.25 193 LEU B N 1
ATOM 2874 C CA . LEU B 1 193 ? 2.102 21.875 11.492 1 86.25 193 LEU B CA 1
ATOM 2875 C C . LEU B 1 193 ? 1.119 22.062 12.641 1 86.25 193 LEU B C 1
ATOM 2877 O O . LEU B 1 193 ? 0.6 23.172 12.844 1 86.25 193 LEU B O 1
ATOM 2881 N N . TYR B 1 194 ? 0.85 21.047 13.359 1 86.31 194 TYR B N 1
ATOM 2882 C CA . TYR B 1 194 ? -0.016 21.094 14.539 1 86.31 194 TYR B CA 1
ATOM 2883 C C . TYR B 1 194 ? 0.521 22.062 15.578 1 86.31 194 TYR B C 1
ATOM 2885 O O . TYR B 1 194 ? -0.246 22.797 16.203 1 86.31 194 TYR B O 1
ATOM 2893 N N . GLY B 1 195 ? 1.779 22.078 15.812 1 85 195 GLY B N 1
ATOM 2894 C CA . GLY B 1 195 ? 2.393 23 16.766 1 85 195 GLY B CA 1
ATOM 2895 C C . GLY B 1 195 ? 2.209 24.453 16.375 1 85 195 GLY B C 1
ATOM 2896 O O . GLY B 1 195 ? 2.148 25.328 17.25 1 85 195 GLY B O 1
ATOM 2897 N N . ARG B 1 196 ? 2.043 24.656 15.18 1 81 196 ARG B N 1
ATOM 2898 C CA . ARG B 1 196 ? 1.861 26.016 14.703 1 81 196 ARG B CA 1
ATOM 2899 C C . ARG B 1 196 ? 0.4 26.438 14.805 1 81 196 ARG B C 1
ATOM 2901 O O . ARG B 1 196 ? 0.088 27.641 14.727 1 81 196 ARG B O 1
ATOM 2908 N N . SER B 1 197 ? -0.377 25.562 14.883 1 75.75 197 SER B N 1
ATOM 2909 C CA . SER B 1 197 ? -1.807 25.859 14.93 1 75.75 197 SER B CA 1
ATOM 2910 C C . SER B 1 197 ? -2.285 26.047 16.359 1 75.75 197 SER B C 1
ATOM 2912 O O . SER B 1 197 ? -3.424 26.453 16.594 1 75.75 197 SER B O 1
ATOM 2914 N N . ARG B 1 198 ? -1.457 25.734 17.359 1 66.5 198 ARG B N 1
ATOM 2915 C CA . ARG B 1 198 ? -1.793 26 18.75 1 66.5 198 ARG B CA 1
ATOM 2916 C C . ARG B 1 198 ? -1.511 27.453 19.125 1 66.5 198 ARG B C 1
ATOM 2918 O O . ARG B 1 198 ? -0.548 28.047 18.625 1 66.5 198 ARG B O 1
#

pLDDT: mean 83.93, std 19.41, range [29.0, 98.38]

Sequence (396 aa):
MATAEDSGKTTLESGHAPAASAPPVSLFSADLVLRLLLFAASLSALVMLLTAKQTAIVSVVLTPPFRLAPVAAQFKDSPALIYLLVALCVTCLYSLLSAACSLKSISMSSVCSAKTLFLLILLDVFYAAIMASATGTAGAVAWVGLKGNSHTRWNKICNLYDKFCRHVGASTFLAIVNSLILILLAVLNAYSLYGRSRMATAEDSGKTTLESGHAPAASAPPVSLFSADLVLRLLLFAASLSALVMLLTAKQTAIVSVVLTPPFRLAPVAAQFKDSPALIYLLVALCVTCLYSLLSAACSLKSISMSSVCSAKTLFLLILLDVFYAAIMASATGTAGAVAWVGLKGNSHTRWNKICNLYDKFCRHVGASTFLAIVNSLILILLAVLNAYSLYGRSR

Organism: Brachypodium distachyon (NCBI:txid15368)

Solvent-accessible surface area (backbone atoms only — not comparable to full-atom values): 20515 Å² total; per-residue (Å²): 134,82,78,76,76,75,76,74,72,72,72,74,71,73,70,72,65,77,72,78,68,67,70,61,75,64,57,56,53,52,49,42,51,50,26,48,48,40,26,52,39,28,49,51,23,46,51,32,39,72,62,19,57,38,75,34,80,39,69,75,38,93,52,88,78,68,40,74,41,79,47,72,47,49,43,82,78,32,69,40,43,42,45,30,48,51,45,34,51,53,48,27,52,48,25,50,53,52,33,52,52,48,53,49,34,61,73,62,71,46,76,80,48,69,66,57,39,51,52,48,28,49,49,27,48,51,52,18,27,49,34,20,16,25,31,20,13,31,43,36,54,50,47,37,27,63,69,26,36,80,90,73,57,29,62,55,43,33,86,71,34,46,68,26,44,50,25,44,49,49,18,42,52,34,35,49,51,42,24,52,49,26,49,50,50,26,47,51,36,48,49,48,45,49,58,48,43,103,134,84,75,73,75,73,75,74,73,71,73,73,71,72,72,72,64,76,72,76,65,64,71,61,74,63,57,57,54,51,48,43,52,51,26,48,50,40,27,51,40,28,48,52,22,45,51,32,39,73,62,18,55,38,74,36,79,38,69,75,39,93,51,87,78,68,41,73,40,81,46,74,45,48,44,82,79,33,70,40,43,43,46,31,49,51,43,33,50,53,49,28,53,48,25,50,53,53,33,52,50,48,51,50,35,61,73,63,70,46,76,80,47,68,65,57,39,50,52,49,30,50,51,28,50,52,51,18,26,49,34,21,15,24,32,20,12,31,44,35,53,50,46,35,29,63,71,27,36,80,90,74,58,28,63,55,43,33,85,72,33,47,68,25,43,51,25,44,49,50,17,42,53,34,34,52,50,42,25,50,49,27,48,51,50,25,46,52,38,48,48,48,44,49,55,48,42,104